Protein AF-A0A814FGL3-F1 (afdb_monomer)

Structure (mmCIF, N/CA/C/O backbone):
data_AF-A0A814FGL3-F1
#
_entry.id   AF-A0A814FGL3-F1
#
loop_
_atom_site.group_PDB
_atom_site.id
_atom_site.type_symbol
_atom_site.label_atom_id
_atom_site.label_alt_id
_atom_site.label_comp_id
_atom_site.label_asym_id
_atom_site.label_entity_id
_atom_site.label_seq_id
_atom_site.pdbx_PDB_ins_code
_atom_site.Cartn_x
_atom_site.Cartn_y
_atom_site.Cartn_z
_atom_site.occupancy
_atom_site.B_iso_or_equiv
_atom_site.auth_seq_id
_atom_site.auth_comp_id
_atom_site.auth_asym_id
_atom_site.auth_atom_id
_atom_site.pdbx_PDB_model_num
ATOM 1 N N . MET A 1 1 ? 20.719 8.664 8.827 1.00 31.38 1 MET A N 1
ATOM 2 C CA . MET A 1 1 ? 19.248 8.512 8.744 1.00 31.38 1 MET A CA 1
ATOM 3 C C . MET A 1 1 ? 18.779 7.675 9.924 1.00 31.38 1 MET A C 1
ATOM 5 O O . MET A 1 1 ? 19.014 6.475 9.942 1.00 31.38 1 MET A O 1
ATOM 9 N N . THR A 1 2 ? 18.183 8.291 10.941 1.00 29.97 2 THR A N 1
ATOM 10 C CA . THR A 1 2 ? 17.547 7.580 12.058 1.00 29.97 2 THR A CA 1
ATOM 11 C C . THR A 1 2 ? 16.328 6.823 11.528 1.00 29.97 2 THR A C 1
ATOM 13 O O . THR A 1 2 ? 15.398 7.435 11.008 1.00 29.97 2 THR A O 1
ATOM 16 N N . MET A 1 3 ? 16.335 5.487 11.609 1.00 39.50 3 MET A N 1
ATOM 17 C CA . MET A 1 3 ? 15.160 4.672 11.281 1.00 39.50 3 MET A CA 1
ATOM 18 C C . MET A 1 3 ? 13.967 5.162 12.107 1.00 39.50 3 MET A C 1
ATOM 20 O O . MET A 1 3 ? 14.001 5.125 13.339 1.00 39.50 3 MET A O 1
ATOM 24 N N . ILE A 1 4 ? 12.911 5.624 11.436 1.00 56.22 4 ILE A N 1
ATOM 25 C CA . ILE A 1 4 ? 11.667 6.022 12.097 1.00 56.22 4 ILE A CA 1
ATOM 26 C C . ILE A 1 4 ? 11.072 4.762 12.740 1.00 56.22 4 ILE A C 1
ATOM 28 O O . ILE A 1 4 ? 10.573 3.873 12.049 1.00 56.22 4 ILE A O 1
ATOM 32 N N . LYS A 1 5 ? 11.159 4.658 14.073 1.00 75.12 5 LYS A N 1
ATOM 33 C CA . LYS A 1 5 ? 10.563 3.549 14.833 1.00 75.12 5 LYS A CA 1
ATOM 34 C C . LYS A 1 5 ? 9.045 3.531 14.617 1.00 75.12 5 LYS A C 1
ATOM 36 O O . LYS A 1 5 ? 8.390 4.571 14.655 1.00 75.12 5 LYS A O 1
ATOM 41 N N . CYS A 1 6 ? 8.485 2.336 14.423 1.00 89.88 6 CYS A N 1
ATOM 42 C CA . CYS A 1 6 ? 7.044 2.114 14.268 1.00 89.88 6 CYS A CA 1
ATOM 43 C C . CYS A 1 6 ? 6.236 2.758 15.413 1.00 89.88 6 CYS A C 1
ATOM 45 O O . CYS A 1 6 ? 6.619 2.629 16.577 1.00 89.88 6 CYS A O 1
ATOM 47 N N . GLU A 1 7 ? 5.082 3.374 15.108 1.00 89.31 7 GLU A N 1
ATOM 48 C CA . GLU A 1 7 ? 4.206 4.009 16.113 1.00 89.31 7 GLU A CA 1
ATOM 49 C C . GLU A 1 7 ? 3.855 3.047 17.255 1.00 89.31 7 GLU A C 1
ATOM 51 O O . GLU A 1 7 ? 3.935 3.436 18.413 1.00 89.31 7 GLU A O 1
ATOM 56 N N . ARG A 1 8 ? 3.566 1.773 16.962 1.00 93.69 8 ARG A N 1
ATOM 57 C CA . ARG A 1 8 ? 3.236 0.780 17.999 1.00 93.69 8 ARG A CA 1
ATOM 58 C C . ARG A 1 8 ? 4.398 0.482 18.945 1.00 93.69 8 ARG A C 1
ATOM 60 O O . ARG A 1 8 ? 4.171 0.340 20.138 1.00 93.69 8 ARG A O 1
ATOM 67 N N . ILE A 1 9 ? 5.636 0.463 18.446 1.00 95.00 9 ILE A N 1
ATOM 68 C CA . ILE A 1 9 ? 6.820 0.330 19.309 1.00 95.00 9 ILE A CA 1
ATOM 69 C C . ILE A 1 9 ? 6.919 1.542 20.236 1.00 95.00 9 ILE A C 1
ATOM 71 O O . ILE A 1 9 ? 7.112 1.372 21.434 1.00 95.00 9 ILE A O 1
ATOM 75 N N . ARG A 1 10 ? 6.735 2.758 19.708 1.00 94.12 10 ARG A N 1
ATOM 76 C CA . ARG A 1 10 ? 6.784 3.989 20.511 1.00 94.12 10 ARG A CA 1
ATOM 77 C C . ARG A 1 10 ? 5.684 4.032 21.578 1.00 94.12 10 ARG A C 1
ATOM 79 O O . ARG A 1 10 ? 5.976 4.332 22.727 1.00 94.12 10 ARG A O 1
ATOM 86 N N . ILE A 1 11 ? 4.443 3.714 21.213 1.00 95.56 11 ILE A N 1
ATOM 87 C CA . ILE A 1 11 ? 3.311 3.709 22.150 1.00 95.56 11 ILE A CA 1
ATOM 88 C C . ILE A 1 11 ? 3.475 2.619 23.207 1.00 95.56 11 ILE A C 1
ATOM 90 O O . ILE A 1 11 ? 3.260 2.886 24.383 1.00 95.56 11 ILE A O 1
ATOM 94 N N . GLY A 1 12 ? 3.913 1.419 22.819 1.00 95.94 12 GLY A N 1
ATOM 95 C CA . GLY A 1 12 ? 4.187 0.361 23.786 1.00 95.94 12 GLY A CA 1
ATOM 96 C C . GLY A 1 12 ? 5.311 0.743 24.749 1.00 95.94 12 GLY A C 1
ATOM 97 O O . GLY A 1 12 ? 5.186 0.500 25.938 1.00 95.94 12 GLY A O 1
ATOM 98 N N . GLN A 1 13 ? 6.352 1.442 24.286 1.00 95.00 13 GLN A N 1
ATOM 99 C CA . GLN A 1 13 ? 7.387 1.993 25.170 1.00 95.00 13 GLN A CA 1
ATOM 100 C C . GLN A 1 13 ? 6.820 2.985 26.186 1.00 95.00 13 GLN A C 1
ATOM 102 O O . GLN A 1 13 ? 7.136 2.872 27.363 1.00 95.00 13 GLN A O 1
ATOM 107 N N . GLU A 1 14 ? 5.972 3.920 25.747 1.00 95.44 14 GLU A N 1
ATOM 108 C CA . GLU A 1 14 ? 5.310 4.874 26.648 1.00 95.44 14 GLU A CA 1
ATOM 109 C C . GLU A 1 14 ? 4.420 4.153 27.675 1.00 95.44 14 GLU A C 1
ATOM 111 O O . GLU A 1 14 ? 4.480 4.471 28.862 1.00 95.44 14 GLU A O 1
ATOM 116 N N . PHE A 1 15 ? 3.656 3.143 27.246 1.00 96.38 15 PHE A N 1
ATOM 117 C CA . PHE A 1 15 ? 2.836 2.325 28.140 1.00 96.38 15 PHE A CA 1
ATOM 118 C C . PHE A 1 15 ? 3.685 1.584 29.179 1.00 96.38 15 PHE A C 1
ATOM 120 O O . PHE A 1 15 ? 3.393 1.656 30.369 1.00 96.38 15 PHE A O 1
ATOM 127 N N . LEU A 1 16 ? 4.766 0.924 28.757 1.00 95.75 16 LEU A N 1
ATOM 128 C CA . LEU A 1 16 ? 5.652 0.194 29.664 1.00 95.75 16 LEU A CA 1
ATOM 129 C C . LEU A 1 16 ? 6.341 1.115 30.670 1.00 95.75 16 LEU A C 1
ATOM 131 O O . LEU A 1 16 ? 6.437 0.761 31.840 1.00 95.75 16 LEU A O 1
ATOM 135 N N . THR A 1 17 ? 6.757 2.311 30.250 1.00 94.38 17 THR A N 1
ATOM 136 C CA . THR A 1 17 ? 7.259 3.331 31.177 1.00 94.38 17 THR A CA 1
ATOM 137 C C . THR A 1 17 ? 6.183 3.742 32.182 1.00 94.38 17 THR A C 1
ATOM 139 O O . THR A 1 17 ? 6.468 3.793 33.371 1.00 94.38 17 THR A O 1
ATOM 142 N N . SER A 1 18 ? 4.938 3.962 31.739 1.00 94.31 18 SER A N 1
ATOM 143 C CA . SER A 1 18 ? 3.828 4.333 32.637 1.00 94.31 18 SER A CA 1
ATOM 144 C C . SER A 1 18 ? 3.419 3.236 33.626 1.00 94.31 18 SER A C 1
ATOM 146 O O . SER A 1 18 ? 2.756 3.522 34.615 1.00 94.31 18 SER A O 1
ATOM 148 N N . ARG A 1 19 ? 3.792 1.982 33.350 1.00 94.12 19 ARG A N 1
ATOM 149 C CA . ARG A 1 19 ? 3.528 0.811 34.197 1.00 94.12 19 ARG A CA 1
ATOM 150 C C . ARG A 1 19 ? 4.760 0.352 34.972 1.00 94.12 19 ARG A C 1
ATOM 152 O O . ARG A 1 19 ? 4.753 -0.751 35.509 1.00 94.12 19 ARG A O 1
ATOM 159 N N . GLU A 1 20 ? 5.820 1.163 34.983 1.00 93.38 20 GLU A N 1
ATOM 160 C CA . GLU A 1 20 ? 7.079 0.853 35.668 1.00 93.38 20 GLU A CA 1
ATOM 161 C C . GLU A 1 20 ? 7.599 -0.548 35.309 1.00 93.38 20 GLU A C 1
ATOM 163 O O . GLU A 1 20 ? 8.013 -1.335 36.171 1.00 93.38 20 GLU A O 1
ATOM 168 N N . TRP A 1 21 ? 7.521 -0.891 34.018 1.00 93.81 21 TRP A N 1
ATOM 169 C CA . TRP A 1 21 ? 8.055 -2.150 33.518 1.00 93.81 21 TRP A CA 1
ATOM 170 C C . TRP A 1 21 ? 9.565 -2.193 33.786 1.00 93.81 21 TRP A C 1
ATOM 172 O O . TRP A 1 21 ? 10.270 -1.239 33.434 1.00 93.81 21 TRP A O 1
ATOM 182 N N . PRO A 1 22 ? 10.090 -3.269 34.390 1.00 87.69 22 PRO A N 1
ATOM 183 C CA . PRO A 1 22 ? 11.439 -3.265 34.930 1.00 87.69 22 PRO A CA 1
ATOM 184 C C . PRO A 1 22 ? 12.485 -3.197 33.810 1.00 87.69 22 PRO A C 1
ATOM 186 O O . PRO A 1 22 ? 12.686 -4.144 33.047 1.00 87.69 22 PRO A O 1
ATOM 189 N N . ALA A 1 23 ? 13.173 -2.055 33.722 1.00 85.56 23 ALA A N 1
ATOM 190 C CA . ALA A 1 23 ? 14.129 -1.760 32.655 1.00 85.56 23 ALA A CA 1
ATOM 191 C C . ALA A 1 23 ? 15.289 -2.770 32.587 1.00 85.56 23 ALA A C 1
ATOM 193 O O . ALA A 1 23 ? 15.751 -3.083 31.493 1.00 85.56 23 ALA A O 1
ATOM 194 N N . LEU A 1 24 ? 15.701 -3.328 33.734 1.00 86.44 24 LEU A N 1
ATOM 195 C CA . LEU A 1 24 ? 16.759 -4.344 33.842 1.00 86.44 24 LEU A CA 1
ATOM 196 C C . LEU A 1 24 ? 16.447 -5.641 33.085 1.00 86.44 24 LEU A C 1
ATOM 198 O O . LEU A 1 24 ? 17.364 -6.364 32.706 1.00 86.44 24 LEU A O 1
ATOM 202 N N . PHE A 1 25 ? 15.169 -5.944 32.853 1.00 87.62 25 PHE A N 1
ATOM 203 C CA . PHE A 1 25 ? 14.756 -7.149 32.136 1.00 87.62 25 PHE A CA 1
ATOM 204 C C . PHE A 1 25 ? 14.386 -6.874 30.682 1.00 87.62 25 PHE A C 1
ATOM 206 O O . PHE A 1 25 ? 13.778 -7.725 30.039 1.00 87.62 25 PHE A O 1
ATOM 213 N N . ARG A 1 26 ? 14.726 -5.701 30.144 1.00 91.00 26 ARG A N 1
ATOM 214 C CA . ARG A 1 26 ? 14.405 -5.340 28.768 1.00 91.00 26 ARG A CA 1
ATOM 215 C C . ARG A 1 26 ? 15.601 -5.536 27.848 1.00 91.00 26 ARG A C 1
ATOM 217 O O . ARG A 1 26 ? 16.650 -4.949 28.071 1.00 91.00 26 ARG A O 1
ATOM 224 N N . GLU A 1 27 ? 15.383 -6.250 26.749 1.00 91.50 27 GLU A N 1
ATOM 225 C CA . GLU A 1 27 ? 16.355 -6.390 25.665 1.00 91.50 27 GLU A CA 1
ATOM 226 C C . GLU A 1 27 ? 15.814 -5.747 24.383 1.00 91.50 27 GLU A C 1
ATOM 228 O O . GLU A 1 27 ? 15.105 -6.363 23.580 1.00 91.50 27 GLU A O 1
ATOM 233 N N . SER A 1 28 ? 16.105 -4.455 24.208 1.00 90.69 28 SER A N 1
ATOM 234 C CA . SER A 1 28 ? 15.520 -3.662 23.122 1.00 90.69 28 SER A CA 1
ATOM 235 C C . SER A 1 28 ? 15.969 -4.098 21.723 1.00 90.69 28 SER A C 1
ATOM 237 O O . SER A 1 28 ? 15.248 -3.833 20.757 1.00 90.69 28 SER A O 1
ATOM 239 N N . ALA A 1 29 ? 17.096 -4.814 21.596 1.00 91.31 29 ALA A N 1
ATOM 240 C CA . ALA A 1 29 ? 17.534 -5.395 20.326 1.00 91.31 29 ALA A CA 1
ATOM 241 C C . ALA A 1 29 ? 16.563 -6.471 19.806 1.00 91.31 29 ALA A C 1
ATOM 243 O O . ALA A 1 29 ? 16.558 -6.798 18.617 1.00 91.31 29 ALA A O 1
ATOM 244 N N . HIS A 1 30 ? 15.705 -7.007 20.679 1.00 93.25 30 HIS A N 1
ATOM 245 C CA . HIS A 1 30 ? 14.700 -8.010 20.340 1.00 93.25 30 HIS A CA 1
ATOM 246 C C . HIS A 1 30 ? 13.271 -7.453 20.242 1.00 93.25 30 HIS A C 1
ATOM 248 O O . HIS A 1 30 ? 12.335 -8.230 19.990 1.00 93.25 30 HIS A O 1
ATOM 254 N N . ASP A 1 31 ? 13.088 -6.133 20.359 1.00 95.81 31 ASP A N 1
ATOM 255 C CA . ASP A 1 31 ? 11.808 -5.473 20.097 1.00 95.81 31 ASP A CA 1
ATOM 256 C C . ASP A 1 31 ? 11.382 -5.719 18.636 1.00 95.81 31 ASP A C 1
ATOM 258 O O . ASP A 1 31 ? 12.150 -5.524 17.692 1.00 95.81 31 ASP A O 1
ATOM 262 N N . ARG A 1 32 ? 10.136 -6.153 18.418 1.00 95.88 32 ARG A N 1
ATOM 263 C CA . ARG A 1 32 ? 9.619 -6.457 17.075 1.00 95.88 32 ARG A CA 1
ATOM 264 C C . ARG A 1 32 ? 8.142 -6.131 16.956 1.00 95.88 32 ARG A C 1
ATOM 266 O O . ARG A 1 32 ? 7.330 -6.590 17.748 1.00 95.88 32 ARG A O 1
ATOM 273 N N . CYS A 1 33 ? 7.768 -5.391 15.920 1.00 96.25 33 CYS A N 1
ATOM 274 C CA . CYS A 1 33 ? 6.367 -5.120 15.610 1.00 96.25 33 CYS A CA 1
ATOM 275 C C . CYS A 1 33 ? 5.861 -6.065 14.517 1.00 96.25 33 CYS A C 1
ATOM 277 O O . CYS A 1 33 ? 6.532 -6.248 13.502 1.00 96.25 33 CYS A O 1
ATOM 279 N N . TYR A 1 34 ? 4.659 -6.609 14.702 1.00 95.62 34 TYR A N 1
ATOM 280 C CA . TYR A 1 34 ? 3.980 -7.486 13.747 1.00 95.62 34 TYR A CA 1
ATOM 281 C C . TYR A 1 34 ? 2.750 -6.816 13.111 1.00 95.62 34 TYR A C 1
ATOM 283 O O . TYR A 1 34 ? 1.794 -7.485 12.722 1.00 95.62 34 TYR A O 1
ATOM 291 N N . CYS A 1 35 ? 2.728 -5.480 13.026 1.00 92.12 35 CYS A N 1
ATOM 292 C CA . CYS A 1 35 ? 1.714 -4.766 12.245 1.00 92.12 35 CYS A CA 1
ATOM 293 C C . CYS A 1 35 ? 1.960 -4.928 10.738 1.00 92.12 35 CYS A C 1
ATOM 295 O O . CYS A 1 35 ? 3.074 -5.239 10.326 1.00 92.12 35 CYS A O 1
ATOM 297 N N . ASN A 1 36 ? 0.962 -4.617 9.908 1.00 87.31 36 ASN A N 1
ATOM 298 C CA . ASN A 1 36 ? 1.061 -4.770 8.450 1.00 87.31 36 ASN A CA 1
ATOM 299 C C . ASN A 1 36 ? 2.226 -3.996 7.803 1.00 87.31 36 ASN A C 1
ATOM 301 O O . ASN A 1 36 ? 2.668 -4.376 6.725 1.00 87.31 36 ASN A O 1
ATOM 305 N N . ASN A 1 37 ? 2.739 -2.942 8.450 1.00 87.56 37 ASN A N 1
ATOM 306 C CA . ASN A 1 37 ? 3.893 -2.189 7.948 1.00 87.56 37 ASN A CA 1
ATOM 307 C C . ASN A 1 37 ? 5.231 -2.852 8.313 1.00 87.56 37 ASN A C 1
ATOM 309 O O . ASN A 1 37 ? 6.182 -2.767 7.546 1.00 87.56 37 ASN A O 1
ATOM 313 N N . CYS A 1 38 ? 5.325 -3.482 9.489 1.00 90.25 38 CYS A N 1
ATOM 314 C CA . CYS A 1 38 ? 6.568 -4.082 9.994 1.00 90.25 38 CYS A CA 1
ATOM 315 C C . CYS A 1 38 ? 6.679 -5.583 9.692 1.00 90.25 38 CYS A C 1
ATOM 317 O O . CYS A 1 38 ? 7.778 -6.129 9.668 1.00 90.25 38 CYS A O 1
ATOM 319 N N . TYR A 1 39 ? 5.545 -6.243 9.469 1.00 89.81 39 TYR A N 1
ATOM 320 C CA . TYR A 1 39 ? 5.436 -7.648 9.109 1.00 89.81 39 TYR A CA 1
ATOM 321 C C . TYR A 1 39 ? 4.325 -7.782 8.049 1.00 89.81 39 TYR A C 1
ATOM 323 O O . TYR A 1 39 ? 3.156 -7.978 8.395 1.00 89.81 39 TYR A O 1
ATOM 331 N N . PRO A 1 40 ? 4.649 -7.564 6.759 1.00 85.25 40 PRO A N 1
ATOM 332 C CA . PRO A 1 40 ? 3.657 -7.448 5.693 1.00 85.25 40 PRO A CA 1
ATOM 333 C C . PRO A 1 40 ? 2.880 -8.748 5.465 1.00 85.25 40 PRO A C 1
ATOM 335 O O . PRO A 1 40 ? 3.277 -9.828 5.905 1.00 85.25 40 PRO A O 1
ATOM 338 N N . ALA A 1 41 ? 1.751 -8.652 4.760 1.00 82.25 41 ALA A N 1
ATOM 339 C CA . ALA A 1 41 ? 0.908 -9.807 4.433 1.00 82.25 41 ALA A CA 1
ATOM 340 C C . ALA A 1 41 ? 1.623 -10.854 3.555 1.00 82.25 41 ALA A C 1
ATOM 342 O O . ALA A 1 41 ? 1.216 -12.004 3.532 1.00 82.25 41 ALA A O 1
ATOM 343 N N . SER A 1 42 ? 2.704 -10.471 2.866 1.00 88.00 42 SER A N 1
ATOM 344 C CA . SER A 1 42 ? 3.565 -11.396 2.118 1.00 88.00 42 SER A CA 1
ATOM 345 C C . SER A 1 42 ? 4.466 -12.260 3.006 1.00 88.00 42 SER A C 1
ATOM 347 O O . SER A 1 42 ? 5.045 -13.228 2.523 1.00 88.00 42 SER A O 1
ATOM 349 N N . SER A 1 43 ? 4.642 -11.905 4.283 1.00 89.75 43 SER A N 1
ATOM 350 C CA . SER A 1 43 ? 5.369 -12.741 5.243 1.00 89.75 43 SER A CA 1
ATOM 351 C C . SER A 1 43 ? 4.532 -13.954 5.663 1.00 89.75 43 SER A C 1
ATOM 353 O O . SER A 1 43 ? 3.313 -13.933 5.541 1.00 89.75 43 SER A O 1
ATOM 355 N N . GLN A 1 44 ? 5.176 -15.006 6.162 1.00 91.31 44 GLN A N 1
ATOM 356 C CA . GLN A 1 44 ? 4.493 -16.233 6.585 1.00 91.31 44 GLN A CA 1
ATOM 357 C C . GLN A 1 44 ? 3.640 -16.011 7.843 1.00 91.31 44 GLN A C 1
ATOM 359 O O . GLN A 1 44 ? 4.017 -15.256 8.735 1.00 91.31 44 GLN A O 1
ATOM 364 N N . ASP A 1 45 ? 2.501 -16.693 7.934 1.00 92.12 45 ASP A N 1
ATOM 365 C CA . ASP A 1 45 ? 1.603 -16.611 9.098 1.00 92.12 45 ASP A CA 1
ATOM 366 C C . ASP A 1 45 ? 1.914 -17.657 10.164 1.00 92.12 45 ASP A C 1
ATOM 368 O O . ASP A 1 45 ? 1.566 -17.483 11.333 1.00 92.12 45 ASP A O 1
ATOM 372 N N . VAL A 1 46 ? 2.580 -18.733 9.755 1.00 94.38 46 VAL A N 1
ATOM 373 C CA . VAL A 1 46 ? 2.903 -19.876 10.596 1.00 94.38 46 VAL A CA 1
ATOM 374 C C . VAL A 1 46 ? 4.291 -20.406 10.271 1.00 94.38 46 VAL A C 1
ATOM 376 O O . VAL A 1 46 ? 4.747 -20.326 9.132 1.00 94.38 46 VAL A O 1
ATOM 379 N N . PHE A 1 47 ? 4.935 -20.988 11.276 1.00 90.19 47 PHE A N 1
ATOM 380 C CA . PHE A 1 47 ? 6.119 -21.826 11.118 1.00 90.19 47 PHE A CA 1
ATOM 381 C C . PHE A 1 47 ? 5.876 -23.151 11.827 1.00 90.19 47 PHE A C 1
ATOM 383 O O . PHE A 1 47 ? 5.167 -23.194 12.829 1.00 90.19 47 PHE A O 1
ATOM 390 N N . PHE A 1 48 ? 6.504 -24.220 11.355 1.00 89.00 48 PHE A N 1
ATOM 391 C CA . PHE A 1 48 ? 6.551 -25.474 12.094 1.00 89.00 48 PHE A CA 1
ATOM 392 C C . PHE A 1 48 ? 7.869 -25.545 12.866 1.00 89.00 48 PHE A C 1
ATOM 394 O O . PHE A 1 48 ? 8.941 -25.420 12.273 1.00 89.00 48 PHE A O 1
ATOM 401 N N . ALA A 1 49 ? 7.800 -25.682 14.189 1.00 82.25 49 ALA A N 1
ATOM 402 C CA . ALA A 1 49 ? 8.976 -25.718 15.052 1.00 82.25 49 ALA A CA 1
ATOM 403 C C . ALA A 1 49 ? 8.750 -26.671 16.229 1.00 82.25 49 ALA A C 1
ATOM 405 O O . ALA A 1 49 ? 7.712 -26.615 16.883 1.00 82.25 49 ALA A O 1
ATOM 406 N N . ALA A 1 50 ? 9.741 -27.525 16.504 1.00 87.19 50 ALA A N 1
ATOM 407 C CA . ALA A 1 50 ? 9.712 -28.494 17.603 1.00 87.19 50 ALA A CA 1
ATOM 408 C C . ALA A 1 50 ? 8.470 -29.414 17.615 1.00 87.19 50 ALA A C 1
ATOM 410 O O . ALA A 1 50 ? 7.991 -29.785 18.678 1.00 87.19 50 ALA A O 1
ATOM 411 N N . GLY A 1 51 ? 7.937 -29.764 16.438 1.00 87.69 51 GLY A N 1
ATOM 412 C CA . GLY A 1 51 ? 6.747 -30.614 16.316 1.00 87.69 51 GLY A CA 1
ATOM 413 C C . GLY A 1 51 ? 5.408 -29.873 16.413 1.00 87.69 51 GLY A C 1
ATOM 414 O O . GLY A 1 51 ? 4.366 -30.509 16.293 1.00 87.69 51 GLY A O 1
ATOM 415 N N . PHE A 1 52 ? 5.413 -28.545 16.580 1.00 91.44 52 PHE A N 1
ATOM 416 C CA . PHE A 1 52 ? 4.198 -27.748 16.756 1.00 91.44 52 PHE A CA 1
ATOM 417 C C . PHE A 1 52 ? 4.100 -26.588 15.762 1.00 91.44 52 PHE A C 1
ATOM 419 O O . PHE A 1 52 ? 5.100 -26.017 15.312 1.00 91.44 52 PHE A O 1
ATOM 426 N N . THR A 1 53 ? 2.862 -26.197 15.460 1.00 91.44 53 THR A N 1
ATOM 427 C CA . THR A 1 53 ? 2.557 -24.991 14.685 1.00 91.44 53 THR A CA 1
ATOM 428 C C . THR A 1 53 ? 2.757 -23.753 15.552 1.00 91.44 53 THR A C 1
ATOM 430 O O . THR A 1 53 ? 2.043 -23.535 16.525 1.00 91.44 53 THR A O 1
ATOM 433 N N . TYR A 1 54 ? 3.703 -22.905 15.166 1.00 90.44 54 TYR A N 1
ATOM 434 C CA . TYR A 1 54 ? 3.903 -21.573 15.718 1.00 90.44 54 TYR A CA 1
ATOM 435 C C . TYR A 1 54 ? 3.135 -20.546 14.887 1.00 90.44 54 TYR A C 1
ATOM 437 O O . TYR A 1 54 ? 3.515 -20.263 13.750 1.00 90.44 54 TYR A O 1
ATOM 445 N N . VAL A 1 55 ? 2.079 -19.964 15.454 1.00 95.75 55 VAL A N 1
ATOM 446 C CA . VAL A 1 55 ? 1.292 -18.913 14.793 1.00 95.75 55 VAL A CA 1
ATOM 447 C C . VAL A 1 55 ? 1.914 -17.551 15.059 1.00 95.75 55 VAL A C 1
ATOM 449 O O . VAL A 1 55 ? 2.015 -17.145 16.207 1.00 95.75 55 VAL A O 1
ATOM 452 N N . ILE A 1 56 ? 2.289 -16.806 14.019 1.00 96.94 56 ILE A N 1
ATOM 453 C CA . ILE A 1 56 ? 2.894 -15.477 14.168 1.00 96.94 56 ILE A CA 1
ATOM 454 C C . ILE A 1 56 ? 1.894 -14.499 14.797 1.00 96.94 56 ILE A C 1
ATOM 456 O O . ILE A 1 56 ? 0.748 -14.430 14.342 1.00 96.94 56 ILE A O 1
ATOM 460 N N . PRO A 1 57 ? 2.301 -13.669 15.784 1.00 97.00 57 PRO A N 1
ATOM 461 C CA . PRO A 1 57 ? 1.366 -12.827 16.514 1.00 97.00 57 PRO A CA 1
ATOM 462 C C . PRO A 1 57 ? 1.070 -11.533 15.742 1.00 97.00 57 PRO A C 1
ATOM 464 O O . PRO A 1 57 ? 1.404 -10.427 16.170 1.00 97.00 57 PRO A O 1
ATOM 467 N N . ARG A 1 58 ? 0.476 -11.657 14.550 1.00 94.56 58 ARG A N 1
ATOM 468 C CA . ARG A 1 58 ? 0.122 -10.516 13.698 1.00 94.56 58 ARG A CA 1
ATOM 469 C C . ARG A 1 58 ? -0.759 -9.529 14.447 1.00 94.56 58 ARG A C 1
ATOM 471 O O . ARG A 1 58 ? -1.703 -9.907 15.127 1.00 94.56 58 ARG A O 1
ATOM 478 N N . GLY A 1 59 ? -0.453 -8.248 14.292 1.00 93.88 59 GLY A N 1
ATOM 479 C CA . GLY A 1 59 ? -1.131 -7.175 15.010 1.00 93.88 59 GLY A CA 1
ATOM 480 C C . GLY A 1 59 ? -0.534 -6.858 16.386 1.00 93.88 59 GLY A C 1
ATOM 481 O O . GLY A 1 59 ? -0.849 -5.798 16.923 1.00 93.88 59 GLY A O 1
ATOM 482 N N . TRP A 1 60 ? 0.387 -7.667 16.908 1.00 98.00 60 TRP A N 1
ATOM 483 C CA . TRP A 1 60 ? 1.018 -7.434 18.208 1.00 98.00 60 TRP A CA 1
ATOM 484 C C . TRP A 1 60 ? 2.385 -6.762 18.079 1.00 98.00 60 TRP A C 1
ATOM 486 O O . TRP A 1 60 ? 2.982 -6.687 17.002 1.00 98.00 60 TRP A O 1
ATOM 496 N N . THR A 1 61 ? 2.887 -6.235 19.191 1.00 98.12 61 THR A N 1
ATOM 497 C CA . THR A 1 61 ? 4.250 -5.707 19.313 1.00 98.12 61 THR A CA 1
ATOM 498 C C . THR A 1 61 ? 4.955 -6.419 20.450 1.00 98.12 61 THR A C 1
ATOM 500 O O . THR A 1 61 ? 4.477 -6.395 21.577 1.00 98.12 61 THR A O 1
ATOM 503 N N . ARG A 1 62 ? 6.081 -7.059 20.144 1.00 98.00 62 ARG A N 1
ATOM 504 C CA . ARG A 1 62 ? 6.953 -7.715 21.109 1.00 98.00 62 ARG A CA 1
ATOM 505 C C . ARG A 1 62 ? 7.982 -6.735 21.641 1.00 98.00 62 ARG A C 1
ATOM 507 O O . ARG A 1 62 ? 8.663 -6.086 20.849 1.00 98.00 62 ARG A O 1
ATOM 514 N N . PHE A 1 63 ? 8.145 -6.729 22.952 1.00 97.44 63 PHE A N 1
ATOM 515 C CA . PHE A 1 63 ? 9.266 -6.137 23.660 1.00 97.44 63 PHE A CA 1
ATOM 516 C C . PHE A 1 63 ? 10.154 -7.261 24.178 1.00 97.44 63 PHE A C 1
ATOM 518 O O . PHE A 1 63 ? 9.651 -8.204 24.792 1.00 97.44 63 PHE A O 1
ATOM 525 N N . GLY A 1 64 ? 11.443 -7.211 23.849 1.00 96.94 64 GLY A N 1
ATOM 526 C CA . GLY A 1 64 ? 12.380 -8.266 24.226 1.00 96.94 64 GLY A CA 1
ATOM 527 C C . GLY A 1 64 ? 12.554 -8.340 25.738 1.00 96.94 64 GLY A C 1
ATOM 528 O O . GLY A 1 64 ? 12.691 -7.305 26.394 1.00 96.94 64 GLY A O 1
ATOM 529 N N . ILE A 1 65 ? 12.549 -9.556 26.280 1.00 96.19 65 ILE A N 1
ATOM 530 C CA . ILE A 1 65 ? 12.844 -9.811 27.691 1.00 96.19 65 ILE A CA 1
ATOM 531 C C . ILE A 1 65 ? 14.252 -10.398 27.787 1.00 96.19 65 ILE A C 1
ATOM 533 O O . ILE A 1 65 ? 14.601 -11.291 27.018 1.00 96.19 65 ILE A O 1
ATOM 537 N N . CYS A 1 66 ? 15.053 -9.884 28.718 1.00 92.94 66 CYS A N 1
ATOM 538 C CA . CYS A 1 66 ? 16.379 -10.408 29.021 1.00 92.94 66 CYS A CA 1
ATOM 539 C C . CYS A 1 66 ? 16.258 -11.831 29.582 1.00 92.94 66 CYS A C 1
ATOM 541 O O . CYS A 1 66 ? 15.535 -12.068 30.553 1.00 92.94 66 CYS A O 1
ATOM 543 N N . ILE A 1 67 ? 16.978 -12.767 28.972 1.00 92.62 67 ILE A N 1
ATOM 544 C CA . ILE A 1 67 ? 16.986 -14.184 29.343 1.00 92.62 67 ILE A CA 1
ATOM 545 C C . ILE A 1 67 ? 18.361 -14.601 29.872 1.00 92.62 67 ILE A C 1
ATOM 547 O O . ILE A 1 67 ? 19.357 -13.911 29.671 1.00 92.62 67 ILE A O 1
ATOM 551 N N . ASP A 1 68 ? 18.434 -15.744 30.555 1.00 91.81 68 ASP A N 1
ATOM 552 C CA . ASP A 1 68 ? 19.718 -16.388 30.845 1.00 91.81 68 ASP A CA 1
ATOM 553 C C . ASP A 1 68 ? 20.191 -17.156 29.604 1.00 91.81 68 ASP A C 1
ATOM 555 O O . ASP A 1 68 ? 19.678 -18.234 29.286 1.00 91.81 68 ASP A O 1
ATOM 559 N N . GLU A 1 69 ? 21.152 -16.588 28.876 1.00 91.31 69 GLU A N 1
ATOM 560 C CA . GLU A 1 69 ? 21.673 -17.192 27.648 1.00 91.31 69 GLU A CA 1
ATOM 561 C C . GLU A 1 69 ? 22.384 -18.526 27.894 1.00 91.31 69 GLU A C 1
ATOM 563 O O . GLU A 1 69 ? 22.246 -19.439 27.079 1.00 91.31 69 GLU A O 1
ATOM 568 N N . ARG A 1 70 ? 23.096 -18.682 29.021 1.00 93.31 70 ARG A N 1
ATOM 569 C CA . ARG A 1 70 ? 23.826 -19.920 29.338 1.00 93.31 70 ARG A CA 1
ATOM 570 C C . ARG A 1 70 ? 22.853 -21.053 29.618 1.00 93.31 70 ARG A C 1
ATOM 572 O O . ARG A 1 70 ? 22.984 -22.130 29.037 1.00 93.31 70 ARG A O 1
ATOM 579 N N . TRP A 1 71 ? 21.846 -20.794 30.449 1.00 93.94 71 TRP A N 1
ATOM 580 C CA . TRP A 1 71 ? 20.793 -21.763 30.738 1.00 93.94 71 TRP A CA 1
ATOM 581 C C . TRP A 1 71 ? 20.012 -22.132 29.471 1.00 93.94 71 TRP A C 1
ATOM 583 O O . TRP A 1 71 ? 19.772 -23.310 29.199 1.00 93.94 71 TRP A O 1
ATOM 593 N N . THR A 1 72 ? 19.674 -21.133 28.651 1.00 93.94 72 THR A N 1
ATOM 594 C CA . THR A 1 72 ? 18.912 -21.327 27.409 1.00 93.94 72 THR A CA 1
ATOM 595 C C . THR A 1 72 ? 19.698 -22.142 26.380 1.00 93.94 72 THR A C 1
ATOM 597 O O . THR A 1 72 ? 19.129 -23.016 25.718 1.00 93.94 72 THR A O 1
ATOM 600 N N . ALA A 1 73 ? 21.006 -21.892 26.260 1.00 93.81 73 ALA A N 1
ATOM 601 C CA . ALA A 1 73 ? 21.905 -22.648 25.396 1.00 93.81 73 ALA A CA 1
ATOM 602 C C . ALA A 1 73 ? 22.088 -24.092 25.885 1.00 93.81 73 ALA A C 1
ATOM 604 O O . ALA A 1 73 ? 21.992 -25.010 25.071 1.00 93.81 73 ALA A O 1
ATOM 605 N N . HIS A 1 74 ? 22.266 -24.304 27.195 1.00 95.38 74 HIS A N 1
ATOM 606 C CA . HIS A 1 74 ? 22.397 -25.638 27.795 1.00 95.38 74 HIS A CA 1
ATOM 607 C C . HIS A 1 74 ? 21.186 -26.535 27.492 1.00 95.38 74 HIS A C 1
ATOM 609 O O . HIS A 1 74 ? 21.349 -27.695 27.126 1.00 95.38 74 HIS A O 1
ATOM 615 N N . HIS A 1 75 ? 19.970 -25.981 27.551 1.00 93.38 75 HIS A N 1
ATOM 616 C CA . HIS A 1 75 ? 18.732 -26.708 27.235 1.00 93.38 75 HIS A CA 1
ATOM 617 C C . HIS A 1 75 ? 18.385 -26.726 25.736 1.00 93.38 75 HIS A C 1
ATOM 619 O O . HIS A 1 75 ? 17.365 -27.298 25.342 1.00 93.38 75 HIS A O 1
ATOM 625 N N . ASN A 1 76 ? 19.199 -26.075 24.895 1.00 94.94 76 ASN A N 1
ATOM 626 C CA . ASN A 1 76 ? 18.967 -25.875 23.463 1.00 94.94 76 ASN A CA 1
ATOM 627 C C . ASN A 1 76 ? 17.564 -25.313 23.138 1.00 94.94 76 ASN A C 1
ATOM 629 O O . ASN A 1 76 ? 16.994 -25.583 22.075 1.00 94.94 76 ASN A O 1
ATOM 633 N N . ALA A 1 77 ? 16.997 -24.517 24.051 1.00 94.94 77 ALA A N 1
ATOM 634 C CA . ALA A 1 77 ? 15.570 -24.194 24.048 1.00 94.94 77 ALA A CA 1
ATOM 635 C C . ALA A 1 77 ? 15.128 -23.435 22.786 1.00 94.94 77 ALA A C 1
ATOM 637 O O . ALA A 1 77 ? 14.008 -23.598 22.302 1.00 94.94 77 ALA A O 1
ATOM 638 N N . TRP A 1 78 ? 16.018 -22.652 22.170 1.00 93.94 78 TRP A N 1
ATOM 639 C CA . TRP A 1 78 ? 15.704 -21.958 20.921 1.00 93.94 78 TRP A CA 1
ATOM 640 C C . TRP A 1 78 ? 15.361 -22.897 19.762 1.00 93.94 78 TRP A C 1
ATOM 642 O O . TRP A 1 78 ? 14.479 -22.565 18.962 1.00 93.94 78 TRP A O 1
ATOM 652 N N . LYS A 1 79 ? 16.026 -24.057 19.691 1.00 92.56 79 LYS A N 1
ATOM 653 C CA . LYS A 1 79 ? 15.856 -25.043 18.616 1.00 92.56 79 LYS A CA 1
ATOM 654 C C . LYS A 1 79 ? 14.829 -26.114 18.966 1.00 92.56 79 LYS A C 1
ATOM 656 O O . LYS A 1 79 ? 14.080 -26.529 18.088 1.00 92.56 79 LYS A O 1
ATOM 661 N N . THR A 1 80 ? 14.805 -26.563 20.219 1.00 95.38 80 THR A N 1
ATOM 662 C CA . THR A 1 80 ? 14.050 -27.760 20.620 1.00 95.38 80 THR A CA 1
ATOM 663 C C . THR A 1 80 ? 12.731 -27.455 21.312 1.00 95.38 80 THR A C 1
ATOM 665 O O . THR A 1 80 ? 11.914 -28.360 21.423 1.00 95.38 80 THR A O 1
ATOM 668 N N . TRP A 1 81 ? 12.488 -26.225 21.782 1.00 97.12 81 TRP A N 1
ATOM 669 C CA . TRP A 1 81 ? 11.252 -25.901 22.502 1.00 97.12 81 TRP A CA 1
ATOM 670 C C . TRP A 1 81 ? 10.202 -25.273 21.586 1.00 97.12 81 TRP A C 1
ATOM 672 O O . TRP A 1 81 ? 10.515 -24.476 20.688 1.00 97.12 81 TRP A O 1
ATOM 682 N N . ALA A 1 82 ? 8.943 -25.625 21.841 1.00 97.12 82 ALA A N 1
ATOM 683 C CA . ALA A 1 82 ? 7.784 -25.146 21.103 1.00 97.12 82 ALA A CA 1
ATOM 684 C C . ALA A 1 82 ? 7.517 -23.675 21.431 1.00 97.12 82 ALA A C 1
ATOM 686 O O . ALA A 1 82 ? 7.689 -23.251 22.570 1.00 97.12 82 ALA A O 1
ATOM 687 N N . ASN A 1 83 ? 7.101 -22.877 20.448 1.00 97.56 83 ASN A N 1
ATOM 688 C CA . ASN A 1 83 ? 6.677 -21.502 20.718 1.00 97.56 83 ASN A CA 1
ATOM 689 C C . ASN A 1 83 ? 5.239 -21.504 21.250 1.00 97.56 83 ASN A C 1
ATOM 691 O O . ASN A 1 83 ? 4.374 -22.147 20.659 1.00 97.56 83 ASN A O 1
ATOM 695 N N . CYS A 1 84 ? 4.979 -20.740 22.305 1.00 97.44 84 CYS A N 1
ATOM 696 C CA . CYS A 1 84 ? 3.650 -20.588 22.883 1.00 97.44 84 CYS A CA 1
ATOM 697 C C . CYS A 1 84 ? 3.417 -19.175 23.430 1.00 97.44 84 CYS A C 1
ATOM 699 O O . CYS A 1 84 ? 4.309 -18.318 23.447 1.00 97.44 84 CYS A O 1
ATOM 701 N N . TYR A 1 85 ? 2.181 -18.939 23.852 1.00 98.44 85 TYR A N 1
ATOM 702 C CA . TYR A 1 85 ? 1.688 -17.684 24.386 1.00 98.44 85 TYR A CA 1
ATOM 703 C C . TYR A 1 85 ? 0.954 -17.904 25.699 1.00 98.44 85 TYR A C 1
AT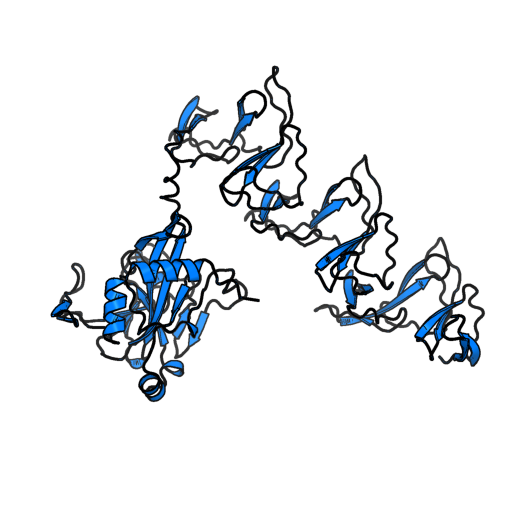OM 705 O O . TYR A 1 85 ? 0.333 -18.946 25.903 1.00 98.44 85 TYR A O 1
ATOM 713 N N . HIS A 1 86 ? 0.982 -16.888 26.552 1.00 97.56 86 HIS A N 1
ATOM 714 C CA . HIS A 1 86 ? 0.231 -16.855 27.799 1.00 97.56 86 HIS A CA 1
ATOM 715 C C . HIS A 1 86 ? -0.437 -15.485 27.950 1.00 97.56 86 HIS A C 1
ATOM 717 O O . HIS A 1 86 ? 0.254 -14.474 28.081 1.00 97.56 86 HIS A O 1
ATOM 723 N N . GLY A 1 87 ? -1.769 -15.439 27.874 1.00 97.00 87 GLY A N 1
ATOM 724 C CA . GLY A 1 87 ? -2.544 -14.225 28.150 1.00 97.00 87 GLY A CA 1
ATOM 725 C C . GLY A 1 87 ? -2.487 -13.895 29.636 1.00 97.00 87 GLY A C 1
ATOM 726 O O . GLY A 1 87 ? -2.599 -14.801 30.457 1.00 97.00 87 GLY A O 1
ATOM 727 N N . THR A 1 88 ? -2.251 -12.631 29.987 1.00 95.31 88 THR A N 1
ATOM 728 C CA . THR A 1 88 ? -2.052 -12.236 31.388 1.00 95.31 88 THR A CA 1
ATOM 729 C C . THR A 1 88 ? -2.322 -10.742 31.612 1.00 95.31 88 THR A C 1
ATOM 731 O O . THR A 1 88 ? -2.563 -9.993 30.667 1.00 95.31 88 THR A O 1
ATOM 734 N N . SER A 1 89 ? -2.258 -10.296 32.869 1.00 94.69 89 SER A N 1
ATOM 735 C CA . SER A 1 89 ? -2.134 -8.885 33.254 1.00 94.69 89 SER A CA 1
ATOM 736 C C . SER A 1 89 ? -0.679 -8.396 33.166 1.00 94.69 89 SER A C 1
ATOM 738 O O . SER A 1 89 ? 0.253 -9.211 33.187 1.00 94.69 89 SER A O 1
ATOM 740 N N . ILE A 1 90 ? -0.458 -7.077 33.090 1.00 95.00 90 ILE A N 1
ATOM 741 C CA . ILE A 1 90 ? 0.887 -6.476 33.102 1.00 95.00 90 ILE A CA 1
ATOM 742 C C . ILE A 1 90 ? 1.593 -6.706 34.441 1.00 95.00 90 ILE A C 1
ATOM 744 O O . ILE A 1 90 ? 2.796 -6.955 34.462 1.00 95.00 90 ILE A O 1
ATOM 748 N N . GLU A 1 91 ? 0.850 -6.704 35.547 1.00 91.19 91 GLU A N 1
ATOM 749 C CA . GLU A 1 91 ? 1.368 -6.951 36.893 1.00 91.19 91 GLU A CA 1
ATOM 750 C C . GLU A 1 91 ? 1.843 -8.403 37.040 1.00 91.19 91 GLU A C 1
ATOM 752 O O . GLU A 1 91 ? 2.942 -8.663 37.530 1.00 91.19 91 GLU A O 1
ATOM 757 N N . SER A 1 92 ? 1.057 -9.360 36.540 1.00 90.06 92 SER A N 1
ATOM 758 C CA . SER A 1 92 ? 1.432 -10.778 36.555 1.00 90.06 92 SER A CA 1
ATOM 759 C C . SER A 1 92 ? 2.597 -11.051 35.599 1.00 90.06 92 SER A C 1
ATOM 761 O O . SER A 1 92 ? 3.517 -11.787 35.949 1.00 90.06 92 SER A O 1
ATOM 763 N N . ALA A 1 93 ? 2.628 -10.396 34.431 1.00 94.12 93 ALA A N 1
ATOM 764 C CA . ALA A 1 93 ? 3.766 -10.459 33.515 1.00 94.12 93 ALA A CA 1
ATOM 765 C C . ALA A 1 93 ? 5.057 -9.929 34.164 1.00 94.12 93 ALA A C 1
ATOM 767 O O . ALA A 1 93 ? 6.103 -10.563 34.031 1.00 94.12 93 ALA A O 1
ATOM 768 N N . LYS A 1 94 ? 4.984 -8.804 34.891 1.00 92.00 94 LYS A N 1
ATOM 769 C CA . LYS A 1 94 ? 6.115 -8.234 35.638 1.00 92.00 94 LYS A CA 1
ATOM 770 C C . LYS A 1 94 ? 6.632 -9.228 36.675 1.00 92.00 94 LYS A C 1
ATOM 772 O O . LYS A 1 94 ? 7.820 -9.538 36.665 1.00 92.00 94 LYS A O 1
ATOM 777 N N . SER A 1 95 ? 5.731 -9.813 37.467 1.00 88.31 95 SER A N 1
ATOM 778 C CA . SER A 1 95 ? 6.083 -10.848 38.442 1.00 88.31 95 SER A CA 1
ATOM 779 C C . SER A 1 95 ? 6.768 -12.051 37.780 1.00 88.31 95 SER A C 1
ATOM 781 O O . SER A 1 95 ? 7.868 -12.420 38.186 1.00 88.31 95 SER A O 1
ATOM 783 N N . ILE A 1 96 ? 6.206 -12.618 36.706 1.00 91.00 96 ILE A N 1
ATOM 784 C CA . ILE A 1 96 ? 6.799 -13.770 35.995 1.00 91.00 96 ILE A CA 1
ATOM 785 C C . ILE A 1 96 ? 8.219 -13.456 35.503 1.00 91.00 96 ILE A C 1
ATOM 787 O O . ILE A 1 96 ? 9.125 -14.278 35.643 1.00 91.00 96 ILE A O 1
ATOM 791 N N . VAL A 1 97 ? 8.433 -12.263 34.945 1.00 91.38 97 VAL A N 1
ATOM 792 C CA . VAL A 1 97 ? 9.744 -11.842 34.431 1.00 91.38 97 VAL A CA 1
ATOM 793 C C . VAL A 1 97 ? 10.753 -11.634 35.557 1.00 91.38 97 VAL A C 1
ATOM 795 O O . VAL A 1 97 ? 11.889 -12.092 35.450 1.00 91.38 97 VAL A O 1
ATOM 798 N N . GLU A 1 98 ? 10.341 -11.012 36.660 1.00 88.50 98 GLU A N 1
ATOM 799 C CA . GLU A 1 98 ? 11.195 -10.802 37.830 1.00 88.50 98 GLU A CA 1
ATOM 800 C C . GLU A 1 98 ? 11.572 -12.119 38.522 1.00 88.50 98 GLU A C 1
ATOM 802 O O . GLU A 1 98 ? 12.681 -12.230 39.052 1.00 88.50 98 GLU A O 1
ATOM 807 N N . HIS A 1 99 ? 10.689 -13.122 38.513 1.00 85.75 99 HIS A N 1
ATOM 808 C CA . HIS A 1 99 ? 10.963 -14.466 39.038 1.00 85.75 99 HIS A CA 1
ATOM 809 C C . HIS A 1 99 ? 11.707 -15.363 38.044 1.00 85.75 99 HIS A C 1
ATOM 811 O O . HIS A 1 99 ? 12.277 -16.368 38.459 1.00 85.75 99 HIS A O 1
ATOM 817 N N . ARG A 1 100 ? 11.706 -15.019 36.748 1.00 86.38 100 ARG A N 1
ATOM 818 C CA . ARG A 1 100 ? 12.200 -15.858 35.637 1.00 86.38 100 ARG A CA 1
ATOM 819 C C . ARG A 1 100 ? 11.537 -17.241 35.563 1.00 86.38 100 ARG A C 1
ATOM 821 O O . ARG A 1 100 ? 12.095 -18.172 34.990 1.00 86.38 100 ARG A O 1
ATOM 828 N N . GLN A 1 101 ? 10.342 -17.369 36.129 1.00 86.44 101 GLN A N 1
ATOM 829 C CA . GLN A 1 101 ? 9.616 -18.623 36.279 1.00 86.44 101 GLN A CA 1
ATOM 830 C C . GLN A 1 101 ? 8.113 -18.339 36.295 1.00 86.44 101 GLN A C 1
ATOM 832 O O . GLN A 1 101 ? 7.660 -17.362 36.891 1.00 86.44 101 GLN A O 1
ATOM 837 N N . PHE A 1 102 ? 7.334 -19.242 35.699 1.00 88.62 102 PHE A N 1
ATOM 838 C CA . PHE A 1 102 ? 5.909 -19.323 35.991 1.00 88.62 102 PHE A CA 1
ATOM 839 C C . PHE A 1 102 ? 5.719 -19.959 37.363 1.00 88.62 102 PHE A C 1
ATOM 841 O O . PHE A 1 102 ? 6.065 -21.122 37.580 1.00 88.62 102 PHE A O 1
ATOM 848 N N . LEU A 1 103 ? 5.212 -19.165 38.297 1.00 82.94 1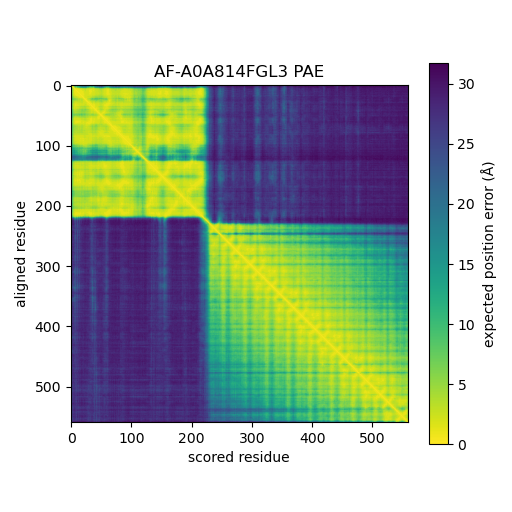03 LEU A N 1
ATOM 849 C CA . LEU A 1 103 ? 4.789 -19.662 39.594 1.00 82.94 103 LEU A CA 1
ATOM 850 C C . LEU A 1 103 ? 3.470 -20.427 39.441 1.00 82.94 103 LEU A C 1
ATOM 852 O O . LEU A 1 103 ? 2.617 -20.073 38.625 1.00 82.94 103 LEU A O 1
ATOM 856 N N . LEU A 1 104 ? 3.324 -21.481 40.230 1.00 83.06 104 LEU A N 1
ATOM 857 C CA . LEU A 1 104 ? 2.123 -22.294 40.305 1.00 83.06 104 LEU A CA 1
ATOM 858 C C . LEU A 1 104 ? 1.170 -21.738 41.371 1.00 83.06 104 LEU A C 1
ATOM 860 O O . LEU A 1 104 ? 1.613 -21.067 42.309 1.00 83.06 104 LEU A O 1
ATOM 864 N N . PRO A 1 105 ? -0.141 -22.021 41.274 1.00 75.94 105 PRO A N 1
ATOM 865 C CA . PRO A 1 105 ? -1.048 -21.787 42.388 1.00 75.94 105 PRO A CA 1
ATOM 866 C C . PRO A 1 105 ? -0.481 -22.356 43.698 1.00 75.94 105 PRO A C 1
ATOM 868 O O . PRO A 1 105 ? 0.077 -23.451 43.709 1.00 75.94 105 PRO A O 1
ATOM 871 N N . ASN A 1 106 ? -0.647 -21.606 44.789 1.00 78.19 106 ASN A N 1
ATOM 872 C CA . ASN A 1 106 ? -0.070 -21.786 46.128 1.00 78.19 106 ASN A CA 1
ATOM 873 C C . ASN A 1 106 ? 1.382 -21.320 46.333 1.00 78.19 106 ASN A C 1
ATOM 875 O O . ASN A 1 106 ? 1.810 -21.256 47.489 1.00 78.19 106 ASN A O 1
ATOM 879 N N . ASP A 1 107 ? 2.108 -20.936 45.281 1.00 82.31 107 ASP A N 1
ATOM 880 C CA . ASP A 1 107 ? 3.434 -20.327 45.429 1.00 82.31 107 ASP A CA 1
ATOM 881 C C . ASP A 1 107 ? 3.367 -18.938 46.070 1.00 82.31 107 ASP A C 1
ATOM 883 O O . ASP A 1 107 ? 2.348 -18.246 46.005 1.00 82.31 107 ASP A O 1
ATOM 887 N N . ILE A 1 108 ? 4.488 -18.516 46.655 1.00 78.69 108 ILE A N 1
ATOM 888 C CA . ILE A 1 108 ? 4.681 -17.185 47.233 1.00 78.69 108 ILE A CA 1
ATOM 889 C C . ILE A 1 108 ? 5.533 -16.359 46.264 1.00 78.69 108 ILE A C 1
ATOM 891 O O . ILE A 1 108 ? 6.622 -16.776 45.871 1.00 78.69 108 ILE A O 1
ATOM 895 N N . THR A 1 109 ? 5.029 -15.197 45.857 1.00 74.75 109 THR A N 1
ATOM 896 C CA . THR A 1 109 ? 5.766 -14.225 45.042 1.00 74.75 109 THR A CA 1
ATOM 897 C C . THR A 1 109 ? 6.834 -13.498 45.876 1.00 74.75 109 THR A C 1
ATOM 899 O O . THR A 1 109 ? 6.820 -13.531 47.103 1.00 74.75 109 THR A O 1
ATOM 902 N N . LYS A 1 110 ? 7.768 -12.793 45.228 1.00 71.00 110 LYS A N 1
ATOM 903 C CA . LYS A 1 110 ? 8.851 -12.013 45.862 1.00 71.00 110 LYS A CA 1
ATOM 904 C C . LYS A 1 110 ? 8.370 -10.984 46.888 1.00 71.00 110 LYS A C 1
ATOM 906 O O . LYS A 1 110 ? 9.102 -10.682 47.820 1.00 71.00 110 LYS A O 1
ATOM 911 N N . ASP A 1 111 ? 7.162 -10.462 46.720 1.00 74.00 111 ASP A N 1
ATOM 912 C CA . ASP A 1 111 ? 6.483 -9.543 47.638 1.00 74.00 111 ASP A CA 1
ATOM 913 C C . ASP A 1 111 ? 5.730 -10.258 48.780 1.00 74.00 111 ASP A C 1
ATOM 915 O O . ASP A 1 111 ? 5.019 -9.618 49.547 1.00 74.00 111 ASP A O 1
ATOM 919 N N . GLY A 1 112 ? 5.878 -11.580 48.918 1.00 77.06 112 GLY A N 1
ATOM 920 C CA . GLY A 1 112 ? 5.270 -12.372 49.991 1.00 77.06 112 GLY A CA 1
ATOM 921 C C . GLY A 1 112 ? 3.810 -12.762 49.743 1.00 77.06 112 GLY A C 1
ATOM 922 O O . GLY A 1 112 ? 3.174 -13.354 50.616 1.00 77.06 112 GLY A O 1
ATOM 923 N N . LYS A 1 113 ? 3.255 -12.469 48.561 1.00 79.88 113 LYS A N 1
ATOM 924 C CA . LYS A 1 113 ? 1.858 -12.765 48.231 1.00 79.88 113 LYS A CA 1
ATOM 925 C C . LYS A 1 113 ? 1.697 -14.209 47.761 1.00 79.88 113 LYS A C 1
ATOM 927 O O . LYS A 1 113 ? 2.355 -14.662 46.828 1.00 79.88 113 LYS A O 1
ATOM 932 N N . ARG A 1 114 ? 0.752 -14.929 48.368 1.00 80.50 114 ARG A N 1
ATOM 933 C CA . ARG A 1 114 ? 0.372 -16.277 47.929 1.00 80.50 114 ARG A CA 1
ATOM 934 C C . ARG A 1 114 ? -0.502 -16.213 46.676 1.00 80.50 114 ARG A C 1
ATOM 936 O O . ARG A 1 114 ? -1.498 -15.486 46.647 1.00 80.50 114 ARG A O 1
ATOM 943 N N . LEU A 1 115 ? -0.152 -16.977 45.646 1.00 75.38 115 LEU A N 1
ATOM 944 C CA . LEU A 1 115 ? -0.976 -17.128 44.450 1.00 75.38 115 LEU A CA 1
ATOM 945 C C . LEU A 1 115 ? -2.159 -18.045 44.754 1.00 75.38 115 LEU A C 1
ATOM 947 O O . LEU A 1 115 ? -1.978 -19.206 45.105 1.00 75.38 115 LEU A O 1
ATOM 951 N N . ASN A 1 116 ? -3.376 -17.535 44.597 1.00 70.88 116 ASN A N 1
ATOM 952 C CA . ASN A 1 116 ? -4.593 -18.320 44.786 1.00 70.88 116 ASN A CA 1
ATOM 953 C C . ASN A 1 116 ? -5.082 -18.890 43.451 1.00 70.88 116 ASN A C 1
ATOM 955 O O . ASN A 1 116 ? -4.930 -18.260 42.401 1.00 70.88 116 ASN A O 1
ATOM 959 N N . ILE A 1 117 ? -5.724 -20.057 43.504 1.00 67.75 117 ILE A N 1
ATOM 960 C CA . ILE A 1 117 ? -6.533 -20.567 42.394 1.00 67.75 117 ILE A CA 1
ATOM 961 C C . ILE A 1 117 ? -7.702 -19.586 42.197 1.00 67.75 117 ILE A C 1
ATOM 963 O O . ILE A 1 117 ? -8.396 -19.246 43.157 1.00 67.75 117 ILE A O 1
ATOM 967 N N . ARG A 1 118 ? -7.896 -19.066 40.977 1.00 63.75 118 ARG A N 1
ATOM 968 C CA . ARG A 1 118 ? -9.003 -18.135 40.686 1.00 63.75 118 ARG A CA 1
ATOM 969 C C . ARG A 1 118 ? -10.349 -18.868 40.806 1.00 63.75 118 ARG A C 1
ATOM 971 O O . ARG A 1 118 ? -10.445 -20.048 40.475 1.00 63.75 118 ARG A O 1
ATOM 978 N N . GLY A 1 119 ? -11.396 -18.169 41.247 1.00 52.22 119 GLY A N 1
ATOM 979 C CA . GLY A 1 119 ? -12.750 -18.735 41.309 1.00 52.22 119 GLY A CA 1
ATOM 980 C C . GLY A 1 119 ? -13.231 -19.195 39.927 1.00 52.22 119 GLY A C 1
ATOM 981 O O . GLY A 1 119 ? -13.073 -18.460 38.955 1.00 52.22 119 GLY A O 1
ATOM 982 N N . GLY A 1 120 ? -13.781 -20.411 39.840 1.00 52.56 120 GLY A N 1
ATOM 983 C CA . GLY A 1 120 ? -14.206 -21.047 38.582 1.00 52.56 120 GLY A CA 1
ATOM 984 C C . GLY A 1 120 ? -13.214 -22.062 37.993 1.00 52.56 120 GLY A C 1
ATOM 985 O O . GLY A 1 120 ? -13.558 -22.741 37.031 1.00 52.56 120 GLY A O 1
ATOM 986 N N . HIS A 1 121 ? -12.018 -22.205 38.571 1.00 58.03 121 HIS A N 1
ATOM 987 C CA . HIS A 1 121 ? -11.093 -23.294 38.237 1.00 58.03 121 HIS A CA 1
ATOM 988 C C . HIS A 1 121 ? -11.394 -24.557 39.058 1.00 58.03 121 HIS A C 1
ATOM 990 O O . HIS A 1 121 ? -11.898 -24.469 40.179 1.00 58.03 121 HIS A O 1
ATOM 996 N N . ILE A 1 122 ? -11.073 -25.726 38.496 1.00 59.41 122 ILE A N 1
ATOM 997 C CA . ILE A 1 122 ? -11.224 -27.022 39.169 1.00 59.41 122 ILE A CA 1
ATOM 998 C C . ILE A 1 122 ? -10.287 -27.040 40.394 1.00 59.41 122 ILE A C 1
ATOM 1000 O O . ILE A 1 122 ? -9.091 -26.774 40.231 1.00 59.41 122 ILE A O 1
ATOM 1004 N N . PRO A 1 123 ? -10.797 -27.311 41.613 1.00 58.69 123 PRO A N 1
ATOM 1005 C CA . PRO A 1 123 ? -9.956 -27.499 42.793 1.00 58.69 123 PRO A CA 1
ATOM 1006 C C . PRO A 1 123 ? -8.849 -28.530 42.519 1.00 58.69 123 PRO A C 1
ATOM 1008 O O . PRO A 1 123 ? -9.080 -29.508 41.817 1.00 58.69 123 PRO A O 1
ATOM 1011 N N . ASP A 1 124 ? -7.644 -28.285 43.036 1.00 66.69 124 ASP A N 1
ATOM 1012 C CA . ASP A 1 124 ? -6.460 -29.161 42.925 1.00 66.69 124 ASP A CA 1
ATOM 1013 C C . ASP A 1 124 ? -5.775 -29.255 41.544 1.00 66.69 124 ASP A C 1
ATOM 1015 O O . ASP A 1 124 ? -4.711 -29.866 41.417 1.00 66.69 124 ASP A O 1
ATOM 1019 N N . GLU A 1 125 ? -6.281 -28.565 40.518 1.00 69.19 125 GLU A N 1
ATOM 1020 C CA . GLU A 1 125 ? -5.580 -28.430 39.236 1.00 69.19 125 GLU A CA 1
ATOM 1021 C C . GLU A 1 125 ? -4.517 -27.311 39.279 1.00 69.19 125 GLU A C 1
ATOM 1023 O O . GLU A 1 125 ? -4.762 -26.142 38.969 1.00 69.19 125 GLU A O 1
ATOM 1028 N N . VAL A 1 126 ? -3.290 -27.684 39.654 1.00 80.62 126 VAL A N 1
ATOM 1029 C CA . VAL A 1 126 ? -2.135 -26.778 39.774 1.00 80.62 126 VAL A CA 1
ATOM 1030 C C . VAL A 1 126 ? -1.318 -26.778 38.474 1.00 80.62 126 VAL A C 1
ATOM 1032 O O . VAL A 1 126 ? -0.268 -27.412 38.372 1.00 80.62 126 VAL A O 1
ATOM 1035 N N . PHE A 1 127 ? -1.808 -26.063 37.458 1.00 87.00 127 PHE A N 1
ATOM 1036 C CA . PHE A 1 127 ? -1.166 -25.988 36.141 1.00 87.00 127 PHE A CA 1
ATOM 1037 C C . PHE A 1 127 ? -0.873 -24.555 35.690 1.00 87.00 127 PHE A C 1
ATOM 1039 O O . PHE A 1 127 ? -1.579 -23.606 36.033 1.00 87.00 127 PHE A O 1
ATOM 1046 N N . VAL A 1 128 ? 0.141 -24.419 34.837 1.00 90.62 128 VAL A N 1
ATOM 1047 C CA . VAL A 1 128 ? 0.327 -23.260 33.962 1.00 90.62 128 VAL A CA 1
ATOM 1048 C C . VAL A 1 128 ? -0.304 -23.570 32.615 1.00 90.62 128 VAL A C 1
ATOM 1050 O O . VAL A 1 128 ? -0.004 -24.605 32.017 1.00 90.62 128 VAL A O 1
ATOM 1053 N N . PHE A 1 129 ? -1.128 -22.647 32.124 1.00 93.38 129 PHE A N 1
ATOM 1054 C CA . PHE A 1 129 ? -1.754 -22.748 30.811 1.00 93.38 129 PHE A CA 1
ATOM 1055 C C . PHE A 1 129 ? -1.025 -21.883 29.785 1.00 93.38 129 PHE A C 1
ATOM 1057 O O . PHE A 1 129 ? -0.745 -20.707 30.027 1.00 93.38 129 PHE A O 1
ATOM 1064 N N . THR A 1 130 ? -0.739 -22.455 28.622 1.00 96.75 130 THR A N 1
ATOM 1065 C CA . THR A 1 130 ? -0.203 -21.752 27.453 1.00 96.75 130 THR A CA 1
ATOM 1066 C C . THR A 1 130 ? -0.975 -22.170 26.199 1.00 96.75 130 THR A C 1
ATOM 1068 O O . THR A 1 130 ? -1.892 -22.987 26.245 1.00 96.75 130 THR A O 1
ATOM 1071 N N . THR A 1 131 ? -0.656 -21.573 25.055 1.00 97.38 131 THR A N 1
ATOM 1072 C CA . THR A 1 131 ? -1.307 -21.895 23.779 1.00 97.38 131 THR A CA 1
ATOM 1073 C C . THR A 1 131 ? -0.369 -21.641 22.597 1.00 97.38 131 THR A C 1
ATOM 1075 O O . THR A 1 131 ? 0.433 -20.707 22.653 1.00 97.38 131 THR A O 1
ATOM 1078 N N . PRO A 1 132 ? -0.456 -22.402 21.491 1.00 96.12 132 PRO A N 1
ATOM 1079 C CA . PRO A 1 132 ? 0.341 -22.161 20.284 1.00 96.12 132 PRO A CA 1
ATOM 1080 C C . PRO A 1 132 ? -0.097 -20.922 19.487 1.00 96.12 132 PRO A C 1
ATOM 1082 O O . PRO A 1 132 ? 0.553 -20.562 18.503 1.00 96.12 132 PRO A O 1
ATOM 1085 N N . THR A 1 133 ? -1.201 -20.263 19.863 1.00 96.88 133 THR A N 1
ATOM 1086 C CA . THR A 1 133 ? -1.749 -19.129 19.110 1.00 96.88 133 THR A CA 1
ATOM 1087 C C . THR A 1 133 ? -2.086 -17.931 19.979 1.00 96.88 133 THR A C 1
ATOM 1089 O O . THR A 1 133 ? -2.823 -18.016 20.960 1.00 96.88 133 THR A O 1
ATOM 1092 N N . ILE A 1 134 ? -1.611 -16.762 19.545 1.00 97.62 134 ILE A N 1
ATOM 1093 C CA . ILE A 1 134 ? -1.910 -15.503 20.223 1.00 97.62 134 ILE A CA 1
ATOM 1094 C C . ILE A 1 134 ? -3.416 -15.220 20.261 1.00 97.62 134 ILE A C 1
ATOM 1096 O O . ILE A 1 134 ? -3.874 -14.549 21.171 1.00 97.62 134 ILE A O 1
ATOM 1100 N N . LYS A 1 135 ? -4.203 -15.742 19.305 1.00 96.44 135 LYS A N 1
ATOM 1101 C CA . LYS A 1 135 ? -5.651 -15.487 19.240 1.00 96.44 135 LYS A CA 1
ATOM 1102 C C . LYS A 1 135 ? -6.396 -16.046 20.448 1.00 96.44 135 LYS A C 1
ATOM 1104 O O . LYS A 1 135 ? -7.315 -15.396 20.927 1.00 96.44 135 LYS A O 1
ATOM 1109 N N . TYR A 1 136 ? -5.985 -17.219 20.930 1.00 96.69 136 TYR A N 1
ATOM 1110 C CA . TYR A 1 136 ? -6.563 -17.819 22.129 1.00 96.69 136 TYR A CA 1
ATOM 1111 C C . TYR A 1 136 ? -6.070 -17.088 23.377 1.00 96.69 136 TYR A C 1
ATOM 1113 O O . TYR A 1 136 ? -6.878 -16.648 24.183 1.00 96.69 136 TYR A O 1
ATOM 1121 N N . ALA A 1 137 ? -4.761 -16.823 23.469 1.00 97.38 137 ALA A N 1
ATOM 1122 C CA . ALA A 1 137 ? -4.187 -16.044 24.569 1.00 97.38 137 ALA A CA 1
ATOM 1123 C C . ALA A 1 137 ? -4.772 -14.621 24.683 1.00 97.38 137 ALA A C 1
ATOM 1125 O O . ALA A 1 137 ? -4.747 -14.044 25.761 1.00 97.38 137 ALA A O 1
ATOM 1126 N N . ALA A 1 138 ? -5.290 -14.054 23.590 1.00 96.62 138 ALA A N 1
ATOM 1127 C CA . ALA A 1 138 ? -5.860 -12.711 23.527 1.00 96.62 138 ALA A CA 1
ATOM 1128 C C . ALA A 1 138 ? -7.323 -12.606 23.984 1.00 96.62 138 ALA A C 1
ATOM 1130 O O . ALA A 1 138 ? -7.854 -11.492 24.020 1.00 96.62 138 ALA A O 1
ATOM 1131 N N . LEU A 1 139 ? -8.004 -13.724 24.259 1.00 93.50 139 LEU A N 1
ATOM 1132 C CA . LEU A 1 139 ? -9.393 -13.696 24.719 1.00 93.50 139 LEU A CA 1
ATOM 1133 C C . LEU A 1 139 ? -9.502 -12.938 26.049 1.00 93.50 139 LEU A C 1
ATOM 1135 O O . LEU A 1 139 ? -8.596 -13.000 26.879 1.00 93.50 139 LEU A O 1
ATOM 1139 N N . ASP A 1 140 ? -10.614 -12.225 26.247 1.00 89.81 140 ASP A N 1
ATOM 1140 C CA . ASP A 1 140 ? -10.797 -11.303 27.383 1.00 89.81 140 ASP A CA 1
ATOM 1141 C C . ASP A 1 140 ? -10.738 -12.006 28.751 1.00 89.81 140 ASP A C 1
ATOM 1143 O O . ASP A 1 140 ? -10.411 -11.381 29.755 1.00 89.81 140 ASP A O 1
ATOM 1147 N N . CYS A 1 141 ? -11.005 -13.315 28.798 1.00 87.75 141 CYS A N 1
ATOM 1148 C CA . CYS A 1 141 ? -10.864 -14.130 30.005 1.00 87.75 141 CYS A CA 1
ATOM 1149 C C . CYS A 1 141 ? -9.402 -14.429 30.389 1.00 87.75 141 CYS A C 1
ATOM 1151 O O . CYS A 1 141 ? -9.144 -14.801 31.533 1.00 87.75 141 CYS A O 1
ATOM 1153 N N . TYR A 1 142 ? -8.451 -14.271 29.461 1.00 91.62 142 TYR A N 1
ATOM 1154 C CA . TYR A 1 142 ? -7.032 -14.578 29.671 1.00 91.62 142 TYR A CA 1
ATOM 1155 C C . TYR A 1 142 ? -6.147 -13.326 29.644 1.00 91.62 142 TYR A C 1
ATOM 1157 O O . TYR A 1 142 ? -5.321 -13.149 30.537 1.00 91.62 142 TYR A O 1
ATOM 1165 N N . ALA A 1 143 ? -6.313 -12.446 28.650 1.00 95.38 143 ALA A N 1
ATOM 1166 C CA . ALA A 1 143 ? -5.520 -11.225 28.509 1.00 95.38 143 ALA A CA 1
ATOM 1167 C C . ALA A 1 143 ? -6.276 -9.993 29.013 1.00 95.38 143 ALA A C 1
ATOM 1169 O O . ALA A 1 143 ? -7.300 -9.595 28.452 1.00 95.38 143 ALA A O 1
ATOM 1170 N N . GLU A 1 144 ? -5.716 -9.333 30.026 1.00 94.06 144 GLU A N 1
ATOM 1171 C CA . GLU A 1 144 ? -6.293 -8.105 30.566 1.00 94.06 144 GLU A CA 1
ATOM 1172 C C . GLU A 1 144 ? -6.136 -6.944 29.575 1.00 94.06 144 GLU A C 1
ATOM 1174 O O . GLU A 1 144 ? -5.099 -6.792 28.919 1.00 94.06 144 GLU A O 1
ATOM 1179 N N . THR A 1 145 ? -7.183 -6.121 29.457 1.00 94.94 145 THR A N 1
ATOM 1180 C CA . THR A 1 145 ? -7.204 -4.949 28.575 1.00 94.94 145 THR A CA 1
ATOM 1181 C C . THR A 1 145 ? -7.060 -3.668 29.385 1.00 94.94 145 THR A C 1
ATOM 1183 O O . THR A 1 145 ? -7.902 -3.348 30.217 1.00 94.94 145 THR A O 1
ATOM 1186 N N . TYR A 1 146 ? -6.048 -2.875 29.057 1.00 95.62 146 TYR A N 1
ATOM 1187 C CA . TYR A 1 146 ? -5.781 -1.578 29.664 1.00 95.62 146 TYR A CA 1
ATOM 1188 C C . TYR A 1 146 ? -6.183 -0.448 28.727 1.00 95.62 146 TYR A C 1
ATOM 1190 O O . TYR A 1 146 ? -5.906 -0.492 27.528 1.00 95.62 146 TYR A O 1
ATOM 1198 N N . THR A 1 147 ? -6.754 0.617 29.275 1.00 94.12 147 THR A N 1
ATOM 1199 C CA . THR A 1 147 ? -6.836 1.909 28.589 1.00 94.12 147 THR A CA 1
ATOM 1200 C C . THR A 1 147 ? -5.564 2.708 28.854 1.00 94.12 147 THR A C 1
ATOM 1202 O O . THR A 1 147 ? -5.119 2.819 29.997 1.00 94.12 147 THR A O 1
ATOM 1205 N N . PHE A 1 148 ? -4.975 3.281 27.809 1.00 94.25 148 PHE A N 1
ATOM 1206 C CA . PHE A 1 148 ? -3.749 4.067 27.891 1.00 94.25 148 PHE A CA 1
ATOM 1207 C C . PHE A 1 148 ? -3.851 5.338 27.050 1.00 94.25 148 PHE A C 1
ATOM 1209 O O . PHE A 1 148 ? -4.201 5.277 25.873 1.00 94.25 148 PHE A O 1
ATOM 1216 N N . THR A 1 149 ? -3.484 6.478 27.630 1.00 92.19 149 THR A N 1
ATOM 1217 C CA . THR A 1 149 ? -3.397 7.760 26.923 1.00 92.19 149 THR A CA 1
ATOM 1218 C C . THR A 1 149 ? -1.932 8.120 26.733 1.00 92.19 149 THR A C 1
ATOM 1220 O O . THR A 1 149 ? -1.191 8.278 27.700 1.00 92.19 149 THR A O 1
ATOM 1223 N N . SER A 1 150 ? -1.497 8.261 25.482 1.00 89.56 150 SER A N 1
ATOM 1224 C CA . SER A 1 150 ? -0.125 8.675 25.180 1.00 89.56 150 SER A CA 1
ATOM 1225 C C . SER A 1 150 ? 0.103 10.109 25.640 1.00 89.56 150 SER A C 1
ATOM 1227 O O . SER A 1 150 ? -0.502 11.028 25.095 1.00 89.56 150 SER A O 1
ATOM 1229 N N . THR A 1 151 ? 1.039 10.321 26.562 1.00 84.06 151 THR A N 1
ATOM 1230 C CA . THR A 1 151 ? 1.400 11.664 27.049 1.00 84.06 151 THR A CA 1
ATOM 1231 C C . THR A 1 151 ? 1.965 12.557 25.944 1.00 84.06 151 THR A C 1
ATOM 1233 O O . THR A 1 151 ? 1.839 13.774 26.003 1.00 84.06 151 THR A O 1
ATOM 1236 N N . LYS A 1 152 ? 2.545 11.963 24.891 1.00 82.12 152 LYS A N 1
ATOM 1237 C CA . LYS A 1 152 ? 3.120 12.705 23.757 1.00 82.12 152 LYS A CA 1
ATOM 1238 C C . LYS A 1 152 ? 2.110 13.084 22.681 1.00 82.12 152 LYS A C 1
ATOM 1240 O O . LYS A 1 152 ? 2.362 14.007 21.917 1.00 82.12 152 LYS A O 1
ATOM 1245 N N . THR A 1 153 ? 1.027 12.319 22.531 1.00 80.44 153 THR A N 1
ATOM 1246 C CA . THR A 1 153 ? 0.072 12.512 21.418 1.00 80.44 153 THR A CA 1
ATOM 1247 C C . THR A 1 153 ? -1.369 12.724 21.849 1.00 80.44 153 THR A C 1
ATOM 1249 O O . THR A 1 153 ? -2.212 12.957 20.989 1.00 80.44 153 THR A O 1
ATOM 1252 N N . ASN A 1 154 ? -1.658 12.599 23.143 1.00 79.75 154 ASN A N 1
ATOM 1253 C CA . ASN A 1 154 ? -2.995 12.601 23.734 1.00 79.75 154 ASN A CA 1
ATOM 1254 C C . ASN A 1 154 ? -3.981 11.606 23.088 1.00 79.75 154 ASN A C 1
ATOM 1256 O O . ASN A 1 154 ? -5.193 11.732 23.210 1.00 79.75 154 ASN A O 1
ATOM 1260 N N . LYS A 1 155 ? -3.468 10.611 22.356 1.00 84.38 155 LYS A N 1
ATOM 1261 C CA . LYS A 1 155 ? -4.278 9.553 21.753 1.00 84.38 155 LYS A CA 1
ATOM 1262 C C . LYS A 1 155 ? -4.537 8.462 22.780 1.00 84.38 155 LYS A C 1
ATOM 1264 O O . LYS A 1 155 ? -3.614 8.059 23.491 1.00 84.38 155 LYS A O 1
ATOM 1269 N N . HIS A 1 156 ? -5.755 7.940 22.767 1.00 87.62 156 HIS A N 1
ATOM 1270 C CA . HIS A 1 156 ? -6.176 6.828 23.606 1.00 87.62 156 HIS A CA 1
ATOM 1271 C C . HIS A 1 156 ? -5.972 5.489 22.889 1.00 87.62 156 HIS A C 1
ATOM 1273 O O . HIS A 1 156 ? -6.143 5.378 21.671 1.00 87.62 156 HIS A O 1
ATOM 1279 N N . TYR A 1 157 ? -5.611 4.463 23.650 1.00 93.88 157 TYR A N 1
ATOM 1280 C CA . TYR A 1 157 ? -5.337 3.109 23.185 1.00 93.88 157 TYR A CA 1
ATOM 1281 C C . TYR A 1 157 ? -5.950 2.088 24.140 1.00 93.88 157 TYR A C 1
ATOM 1283 O O . TYR A 1 157 ? -5.916 2.279 25.353 1.00 93.88 157 TYR A O 1
ATOM 1291 N N . LYS A 1 158 ? -6.473 0.994 23.586 1.00 96.06 158 LYS A N 1
ATOM 1292 C CA . LYS A 1 158 ? -6.717 -0.255 24.303 1.00 96.06 158 LYS A CA 1
ATOM 1293 C C . LYS A 1 158 ? -5.508 -1.153 24.083 1.00 96.06 158 LYS A C 1
ATOM 1295 O O . LYS A 1 158 ? -5.071 -1.330 22.942 1.00 96.06 158 LYS A O 1
ATOM 1300 N N . ILE A 1 159 ? -4.947 -1.657 25.173 1.00 97.50 159 ILE A N 1
ATOM 1301 C CA . ILE A 1 159 ? -3.729 -2.460 25.177 1.00 97.50 159 ILE A CA 1
ATOM 1302 C C . ILE A 1 159 ? -4.018 -3.785 25.867 1.00 97.50 159 ILE A C 1
ATOM 1304 O O . ILE A 1 159 ? -4.328 -3.783 27.053 1.00 97.50 159 ILE A O 1
ATOM 1308 N N . LYS A 1 160 ? -3.893 -4.901 25.143 1.00 97.88 160 LYS A N 1
ATOM 1309 C CA . LYS A 1 160 ? -3.889 -6.245 25.743 1.00 97.88 160 LYS A CA 1
ATOM 1310 C C . LYS A 1 160 ? -2.477 -6.738 25.983 1.00 97.88 160 LYS A C 1
ATOM 1312 O O . LYS A 1 160 ? -1.571 -6.391 25.221 1.00 97.88 160 LYS A O 1
ATOM 1317 N N . VAL A 1 161 ? -2.312 -7.566 27.011 1.00 97.69 161 VAL A N 1
ATOM 1318 C CA . VAL A 1 161 ? -1.012 -8.090 27.438 1.00 97.69 161 VAL A CA 1
ATOM 1319 C C . VAL A 1 161 ? -0.968 -9.611 27.316 1.00 97.69 161 VAL A C 1
ATOM 1321 O O . VAL A 1 161 ? -1.870 -10.325 27.746 1.00 97.69 161 VAL A O 1
ATOM 1324 N N . ALA A 1 162 ? 0.118 -10.110 26.733 1.00 98.25 162 ALA A N 1
ATOM 1325 C CA . ALA A 1 162 ? 0.449 -11.526 26.713 1.00 98.25 162 ALA A CA 1
ATOM 1326 C C . ALA A 1 162 ? 1.967 -11.715 26.821 1.00 98.25 162 ALA A C 1
ATOM 1328 O O . ALA A 1 162 ? 2.747 -10.821 26.494 1.00 98.25 162 ALA A O 1
ATOM 1329 N N . LEU A 1 163 ? 2.403 -12.896 27.240 1.00 98.25 163 LEU A N 1
ATOM 1330 C CA . LEU A 1 163 ? 3.797 -13.317 27.181 1.00 98.25 163 LEU A CA 1
ATOM 1331 C C . LEU A 1 163 ? 4.026 -14.201 25.958 1.00 98.25 163 LEU A C 1
ATOM 1333 O O . LEU A 1 163 ? 3.178 -15.015 25.591 1.00 98.25 163 LEU A O 1
ATOM 1337 N N . GLN A 1 164 ? 5.187 -14.029 25.332 1.00 98.00 164 GLN A N 1
ATOM 1338 C CA . GLN A 1 164 ? 5.724 -14.930 24.328 1.00 98.00 164 GLN A CA 1
ATOM 1339 C C . GLN A 1 164 ? 6.771 -15.835 24.966 1.00 98.00 164 GLN A C 1
ATOM 1341 O O . GLN A 1 164 ? 7.752 -15.354 25.549 1.00 98.00 164 GLN A O 1
ATOM 1346 N N . CYS A 1 165 ? 6.567 -17.139 24.817 1.00 97.50 165 CYS A N 1
ATOM 1347 C CA . CYS A 1 165 ? 7.311 -18.148 25.543 1.00 97.50 165 CYS A CA 1
ATOM 1348 C C . CYS A 1 165 ? 7.793 -19.281 24.631 1.00 97.50 165 CYS A C 1
ATOM 1350 O O . CYS A 1 165 ? 7.304 -19.492 23.518 1.00 97.50 165 CYS A O 1
ATOM 1352 N N . LYS A 1 166 ? 8.780 -20.012 25.136 1.00 97.00 166 LYS A N 1
ATOM 1353 C CA . LYS A 1 166 ? 9.202 -21.329 24.678 1.00 97.00 166 LYS A CA 1
ATOM 1354 C C . LYS A 1 166 ? 8.766 -22.346 25.725 1.00 97.00 166 LYS A C 1
ATOM 1356 O O . LYS A 1 166 ? 9.043 -22.114 26.895 1.00 97.00 166 LYS A O 1
ATOM 1361 N N . GLN A 1 167 ? 8.155 -23.459 25.339 1.00 97.06 167 GLN A N 1
ATOM 1362 C CA . GLN A 1 167 ? 7.812 -24.547 26.256 1.00 97.06 167 GLN A CA 1
ATOM 1363 C C . GLN A 1 167 ? 8.443 -25.865 25.812 1.00 97.06 167 GLN A C 1
ATOM 1365 O O . GLN A 1 167 ? 8.431 -26.208 24.626 1.00 97.06 167 GLN A O 1
ATOM 1370 N N . LYS A 1 168 ? 9.013 -26.596 26.770 1.00 96.75 168 LYS A N 1
ATOM 1371 C CA . LYS A 1 168 ? 9.659 -27.886 26.530 1.00 96.75 168 LYS A CA 1
ATOM 1372 C C . LYS A 1 168 ? 8.618 -28.913 26.031 1.00 96.75 168 LYS A C 1
ATOM 1374 O O . LYS A 1 168 ? 7.622 -29.099 26.730 1.00 96.75 168 LYS A O 1
ATOM 1379 N N . PRO A 1 169 ? 8.794 -29.568 24.865 1.00 95.81 169 PRO A N 1
ATOM 1380 C CA . PRO A 1 169 ? 7.752 -30.388 24.233 1.00 95.81 169 PRO A CA 1
ATOM 1381 C C . PRO A 1 169 ? 7.186 -31.516 25.103 1.00 95.81 169 PRO A C 1
ATOM 1383 O O . PRO A 1 169 ? 5.977 -31.697 25.163 1.00 95.81 169 PRO A O 1
ATOM 1386 N N . ASP A 1 170 ? 8.050 -32.230 25.821 1.00 95.25 170 ASP A N 1
ATOM 1387 C CA . ASP A 1 170 ? 7.705 -33.344 26.719 1.00 95.25 170 ASP A CA 1
ATOM 1388 C C . ASP A 1 170 ? 6.960 -32.903 27.991 1.00 95.25 170 ASP A C 1
ATOM 1390 O O . ASP A 1 170 ? 6.417 -33.731 28.717 1.00 95.25 170 ASP A O 1
ATOM 1394 N N . SER A 1 171 ? 6.906 -31.597 28.262 1.00 95.62 171 SER A N 1
ATOM 1395 C CA . SER A 1 171 ? 6.134 -31.028 29.369 1.00 95.62 171 SER A CA 1
ATOM 1396 C C . SER A 1 171 ? 4.703 -30.635 28.988 1.00 95.62 171 SER A C 1
ATOM 1398 O O . SER A 1 171 ? 3.934 -30.247 29.870 1.00 95.62 171 SER A O 1
ATOM 1400 N N . ILE A 1 172 ? 4.353 -30.670 27.696 1.00 96.19 172 ILE A N 1
ATOM 1401 C CA . ILE A 1 172 ? 3.076 -30.171 27.175 1.00 96.19 172 ILE A CA 1
ATOM 1402 C C . ILE A 1 172 ? 2.014 -31.266 27.272 1.00 96.19 172 ILE A C 1
ATOM 1404 O O . ILE A 1 172 ? 2.095 -32.284 26.590 1.00 96.19 172 ILE A O 1
ATOM 1408 N N . THR A 1 173 ? 0.961 -31.015 28.049 1.00 96.31 173 THR A N 1
ATOM 1409 C CA . THR A 1 173 ? -0.309 -31.741 27.919 1.00 96.31 173 THR A CA 1
ATOM 1410 C C . THR A 1 173 ? -1.245 -30.928 27.030 1.00 96.31 173 THR A C 1
ATOM 1412 O O . THR A 1 173 ? -1.575 -29.790 27.363 1.00 96.31 173 THR A O 1
ATOM 1415 N N . VAL A 1 174 ? -1.646 -31.490 25.889 1.00 95.81 174 VAL A N 1
ATOM 1416 C CA . VAL A 1 174 ? -2.536 -30.837 24.915 1.00 95.81 174 VAL A CA 1
ATOM 1417 C C . VAL A 1 174 ? -3.995 -31.131 25.257 1.00 95.81 174 VAL A C 1
ATOM 1419 O O . VAL A 1 174 ? -4.351 -32.283 25.496 1.00 95.81 174 VAL A O 1
ATOM 1422 N N . GLN A 1 175 ? -4.842 -30.103 25.234 1.00 94.69 175 GLN A N 1
ATOM 1423 C CA . GLN A 1 175 ? -6.287 -30.232 25.379 1.00 94.69 175 GLN A CA 1
ATOM 1424 C C . GLN A 1 175 ? -7.050 -29.230 24.499 1.00 94.69 175 GLN A C 1
ATOM 1426 O O . GLN A 1 175 ? -6.479 -28.323 23.881 1.00 94.69 175 GLN A O 1
ATOM 1431 N N . GLY A 1 176 ? -8.366 -29.428 24.424 1.00 94.56 176 GLY A N 1
ATOM 1432 C CA . GLY A 1 176 ? -9.252 -28.533 23.692 1.00 94.56 176 GLY A CA 1
ATOM 1433 C C . GLY A 1 176 ? -9.566 -27.250 24.456 1.00 94.56 176 GLY A C 1
ATOM 1434 O O . GLY A 1 176 ? -9.352 -27.165 25.661 1.00 94.56 176 GLY A O 1
ATOM 1435 N N . GLU A 1 177 ? -10.118 -26.266 23.752 1.00 92.94 177 GLU A N 1
ATOM 1436 C CA . GLU A 1 177 ? -10.550 -25.001 24.348 1.00 92.94 177 GLU A CA 1
ATOM 1437 C C . GLU A 1 177 ? -11.611 -25.182 25.437 1.00 92.94 177 GLU A C 1
ATOM 1439 O O . GLU A 1 177 ? -12.449 -26.090 25.369 1.00 92.94 177 GLU A O 1
ATOM 1444 N N . THR A 1 178 ? -11.594 -24.265 26.403 1.00 88.00 178 THR A N 1
ATOM 1445 C CA . THR A 1 178 ? -12.471 -24.247 27.582 1.00 88.00 178 THR A CA 1
ATOM 1446 C C . THR A 1 178 ? -13.433 -23.050 27.598 1.00 88.00 178 THR A C 1
ATOM 1448 O O . THR A 1 178 ? -14.159 -22.849 28.567 1.00 88.00 178 THR A O 1
ATOM 1451 N N . VAL A 1 179 ? -13.500 -22.269 26.511 1.00 88.88 179 VAL A N 1
ATOM 1452 C CA . VAL A 1 179 ? -14.307 -21.035 26.397 1.00 88.88 179 VAL A CA 1
ATOM 1453 C C . VAL A 1 179 ? -15.658 -21.249 25.693 1.00 88.88 179 VAL A C 1
ATOM 1455 O O . VAL A 1 179 ? -16.380 -20.291 25.387 1.00 88.88 179 VAL A O 1
ATOM 1458 N N . GLY A 1 180 ? -16.008 -22.503 25.402 1.00 89.69 180 GLY A N 1
ATOM 1459 C CA . GLY A 1 180 ? -17.251 -22.909 24.746 1.00 89.69 180 GLY A CA 1
ATOM 1460 C C . GLY A 1 180 ? -17.311 -22.591 23.249 1.00 89.69 180 GLY A C 1
ATOM 1461 O O . GLY A 1 180 ? -18.392 -22.634 22.663 1.00 89.69 180 GLY A O 1
ATOM 1462 N N . ALA A 1 181 ? -16.186 -22.265 22.608 1.00 88.19 181 ALA A N 1
ATOM 1463 C CA . ALA A 1 181 ? -16.156 -21.939 21.182 1.00 88.19 181 ALA A CA 1
ATOM 1464 C C . ALA A 1 181 ? -16.605 -23.123 20.314 1.00 88.19 181 ALA A C 1
ATOM 1466 O O . ALA A 1 181 ? -17.328 -22.929 19.341 1.00 88.19 181 ALA A O 1
ATOM 1467 N N . ARG A 1 182 ? -16.264 -24.365 20.689 1.00 89.00 182 ARG A N 1
ATOM 1468 C CA . ARG A 1 182 ? -16.723 -25.570 19.972 1.00 89.00 182 ARG A CA 1
ATOM 1469 C C . ARG A 1 182 ? -18.236 -25.741 20.043 1.00 89.00 182 ARG A C 1
ATOM 1471 O O . ARG A 1 182 ? -18.859 -26.034 19.028 1.00 89.00 182 ARG A O 1
ATOM 1478 N N . GLN A 1 183 ? -18.832 -25.493 21.210 1.00 87.19 183 GLN A N 1
ATOM 1479 C CA . GLN A 1 183 ? -20.289 -25.545 21.389 1.00 87.19 183 GLN A CA 1
ATOM 1480 C C . GLN A 1 183 ? -20.998 -24.489 20.530 1.00 87.19 183 GLN A C 1
ATOM 1482 O O . GLN A 1 183 ? -22.074 -24.745 20.000 1.00 87.19 183 GLN A O 1
ATOM 1487 N N . ARG A 1 184 ? -20.364 -23.324 20.343 1.00 91.56 184 ARG A N 1
ATOM 1488 C CA . ARG A 1 184 ? -20.845 -22.244 19.469 1.00 91.56 184 ARG A CA 1
ATOM 1489 C C . ARG A 1 184 ? -20.470 -22.411 17.990 1.00 91.56 184 ARG A C 1
ATOM 1491 O O . ARG A 1 184 ? -20.803 -21.541 17.195 1.00 91.56 184 ARG A O 1
ATOM 1498 N N . GLN A 1 185 ? -19.794 -23.501 17.609 1.00 88.31 185 GLN A N 1
ATOM 1499 C CA . GLN A 1 185 ? -19.261 -23.725 16.254 1.00 88.31 185 GLN A CA 1
ATOM 1500 C C . GLN A 1 185 ? -18.336 -22.590 15.760 1.00 88.31 185 GLN A C 1
ATOM 1502 O O . GLN A 1 185 ? -18.247 -22.298 14.568 1.00 88.31 185 GLN A O 1
ATOM 1507 N N . GLU A 1 186 ? -17.620 -21.943 16.679 1.00 91.75 186 GLU A N 1
ATOM 1508 C CA . GLU A 1 186 ? -16.703 -20.839 16.403 1.00 91.75 186 GLU A CA 1
ATOM 1509 C C . GLU A 1 186 ? -15.268 -21.353 16.242 1.00 91.75 186 GLU A C 1
ATOM 1511 O O . GLU A 1 186 ? -14.721 -22.022 17.119 1.00 91.75 186 GLU A O 1
ATOM 1516 N N . THR A 1 187 ? -14.599 -20.990 15.147 1.00 93.19 187 THR A N 1
ATOM 1517 C CA . THR A 1 187 ? -13.157 -21.228 14.988 1.00 93.19 187 THR A CA 1
ATOM 1518 C C . THR A 1 187 ? -12.359 -20.083 15.611 1.00 93.19 187 THR A C 1
ATOM 1520 O O . THR A 1 187 ? -12.400 -18.957 15.115 1.00 93.19 187 THR A O 1
ATOM 1523 N N . ILE A 1 188 ? -11.574 -20.361 16.658 1.00 91.88 188 ILE A N 1
ATOM 1524 C CA . ILE A 1 188 ? -10.762 -19.328 17.328 1.00 91.88 188 ILE A CA 1
ATOM 1525 C C . ILE A 1 188 ? -9.539 -18.963 16.477 1.00 91.88 188 ILE A C 1
ATOM 1527 O O . ILE A 1 188 ? -9.217 -17.790 16.254 1.00 91.88 188 ILE A O 1
ATOM 1531 N N . CYS A 1 189 ? -8.831 -19.980 15.986 1.00 93.19 189 CYS A N 1
ATOM 1532 C CA . CYS A 1 189 ? -7.620 -19.823 15.197 1.00 93.19 189 CYS A CA 1
ATOM 1533 C C . CYS A 1 189 ? -7.752 -20.571 13.867 1.00 93.19 189 CYS A C 1
ATOM 1535 O O . CYS A 1 189 ? -8.021 -21.765 13.880 1.00 93.19 189 CYS A O 1
ATOM 1537 N N . PRO A 1 190 ? -7.495 -19.925 12.714 1.00 93.62 190 PRO A N 1
ATOM 1538 C CA . PRO A 1 190 ? -7.576 -20.601 11.418 1.00 93.62 190 PRO A CA 1
ATOM 1539 C C . PRO A 1 190 ? -6.458 -21.636 11.201 1.00 93.62 190 PRO A C 1
ATOM 1541 O O . PRO A 1 190 ? -6.518 -22.397 10.245 1.00 93.62 190 PRO A O 1
ATOM 1544 N N . TYR A 1 191 ? -5.429 -21.645 12.057 1.00 94.06 191 TYR A N 1
ATOM 1545 C CA . TYR A 1 191 ? -4.236 -22.486 11.911 1.00 94.06 191 TYR A CA 1
ATOM 1546 C C . TYR A 1 191 ? -4.102 -23.572 12.980 1.00 94.06 191 TYR A C 1
ATOM 1548 O O . TYR A 1 191 ? -3.281 -24.472 12.832 1.00 94.06 191 TYR A O 1
ATOM 1556 N N . VAL A 1 192 ? -4.852 -23.461 14.079 1.00 93.88 192 VAL A N 1
ATOM 1557 C CA . VAL A 1 192 ? -4.796 -24.400 15.203 1.00 93.88 192 VAL A CA 1
ATOM 1558 C C . VAL A 1 192 ? -6.231 -24.801 15.539 1.00 93.88 192 VAL A C 1
ATOM 1560 O O . VAL A 1 192 ? -6.995 -23.920 15.941 1.00 93.88 192 VAL A O 1
ATOM 1563 N N . PRO A 1 193 ? -6.598 -26.083 15.372 1.00 94.81 193 PRO A N 1
ATOM 1564 C CA . PRO A 1 193 ? -7.917 -26.591 15.732 1.00 94.81 193 PRO A CA 1
ATOM 1565 C C . PRO A 1 193 ? -8.234 -26.375 17.213 1.00 94.81 193 PRO A C 1
ATOM 1567 O O . PRO A 1 193 ? -7.344 -26.441 18.064 1.00 94.81 193 PRO A O 1
ATOM 1570 N N . ASN A 1 194 ? -9.510 -26.152 17.527 1.00 95.88 194 ASN A N 1
ATOM 1571 C CA . ASN A 1 194 ? -9.964 -25.898 18.894 1.00 95.88 194 ASN A CA 1
ATOM 1572 C C . ASN A 1 194 ? -9.724 -27.098 19.831 1.00 95.88 194 ASN A C 1
ATOM 1574 O O . ASN A 1 194 ? -9.727 -26.922 21.041 1.00 95.88 194 ASN A O 1
ATOM 1578 N N . GLU A 1 195 ? -9.524 -28.304 19.302 1.00 95.25 195 GLU A N 1
ATOM 1579 C CA . GLU A 1 195 ? -9.284 -29.551 20.039 1.00 95.25 195 GLU A CA 1
ATOM 1580 C C . GLU A 1 195 ? -7.867 -29.646 20.619 1.00 95.25 195 GLU A C 1
ATOM 1582 O O . GLU A 1 195 ? -7.637 -30.454 21.515 1.00 95.25 195 GLU A O 1
ATOM 1587 N N . ILE A 1 196 ? -6.930 -28.833 20.116 1.00 94.88 196 ILE A N 1
ATOM 1588 C CA . ILE A 1 196 ? -5.505 -28.879 20.488 1.00 94.88 196 ILE A CA 1
ATOM 1589 C C . ILE A 1 196 ? -4.919 -27.496 20.823 1.00 94.88 196 ILE A C 1
ATOM 1591 O O . ILE A 1 196 ? -3.702 -27.289 20.772 1.00 94.88 196 ILE A O 1
ATOM 1595 N N . ILE A 1 197 ? -5.784 -26.518 21.098 1.00 95.50 197 ILE A N 1
ATOM 1596 C CA . ILE A 1 197 ? -5.413 -25.101 21.212 1.00 95.50 197 ILE A CA 1
ATOM 1597 C C . ILE A 1 197 ? -4.958 -24.692 22.616 1.00 95.50 197 ILE A C 1
ATOM 1599 O O . ILE A 1 197 ? -4.340 -23.638 22.759 1.00 95.50 197 ILE A O 1
ATOM 1603 N N . GLU A 1 198 ? -5.236 -25.493 23.642 1.00 95.75 198 GLU A N 1
ATOM 1604 C CA . GLU A 1 198 ? -4.863 -25.198 25.022 1.00 95.75 198 GLU A CA 1
ATOM 1605 C C . GLU A 1 198 ? -3.821 -26.203 25.510 1.00 95.75 198 GLU A C 1
ATOM 1607 O O . GLU A 1 198 ? -3.970 -27.414 25.359 1.00 95.75 198 GLU A O 1
ATOM 1612 N N . TRP A 1 199 ? -2.728 -25.694 26.066 1.00 96.25 199 TRP A N 1
ATOM 1613 C CA . TRP A 1 199 ? -1.630 -26.487 26.603 1.00 96.25 199 TRP A CA 1
ATOM 1614 C C . TRP A 1 199 ? -1.560 -26.273 28.105 1.00 96.25 199 TRP A C 1
ATOM 1616 O O . TRP A 1 199 ? -1.681 -25.141 28.570 1.00 96.25 199 TRP A O 1
ATOM 1626 N N . LYS A 1 200 ? -1.317 -27.339 28.867 1.00 94.25 200 LYS A N 1
ATOM 1627 C CA . LYS A 1 200 ? -1.094 -27.251 30.312 1.00 94.25 200 LYS A CA 1
ATOM 1628 C C . LYS A 1 200 ? 0.155 -28.001 30.752 1.00 94.25 200 LYS A C 1
ATOM 1630 O O . LYS A 1 200 ? 0.562 -28.975 30.119 1.00 94.25 200 LYS A O 1
ATOM 1635 N N . THR A 1 201 ? 0.777 -27.533 31.829 1.00 94.25 201 THR A N 1
ATOM 1636 C CA . THR A 1 201 ? 1.886 -28.230 32.490 1.00 94.25 201 THR A CA 1
ATOM 1637 C C . THR A 1 201 ? 1.921 -27.932 33.984 1.00 94.25 201 THR A C 1
ATOM 1639 O O . THR A 1 201 ? 1.626 -26.814 34.401 1.00 94.25 201 THR A O 1
ATOM 1642 N N . ALA A 1 202 ? 2.270 -28.935 34.790 1.00 91.50 202 ALA A N 1
ATOM 1643 C CA . ALA A 1 202 ? 2.544 -28.785 36.224 1.00 91.50 202 ALA A CA 1
ATOM 1644 C C . ALA A 1 202 ? 4.054 -28.738 36.514 1.00 91.50 202 ALA A C 1
ATOM 1646 O O . ALA A 1 202 ? 4.473 -28.542 37.653 1.00 91.50 202 ALA A O 1
ATOM 1647 N N . GLN A 1 203 ? 4.893 -28.949 35.493 1.00 91.94 203 GLN A N 1
ATOM 1648 C CA . GLN A 1 203 ? 6.341 -28.952 35.661 1.00 91.94 203 GLN A CA 1
ATOM 1649 C C . GLN A 1 203 ? 6.862 -27.515 35.795 1.00 91.94 203 GLN A C 1
ATOM 1651 O O . GLN A 1 203 ? 6.382 -26.590 35.138 1.00 91.94 203 GLN A O 1
ATOM 1656 N N . ARG A 1 204 ? 7.877 -27.326 36.641 1.00 90.19 204 ARG A N 1
ATOM 1657 C CA . ARG A 1 204 ? 8.559 -26.037 36.824 1.00 90.19 204 ARG A CA 1
ATOM 1658 C C . ARG A 1 204 ? 9.714 -25.897 35.843 1.00 90.19 204 ARG A C 1
ATOM 1660 O O . ARG A 1 204 ? 10.270 -26.891 35.388 1.00 90.19 204 ARG A O 1
ATOM 1667 N N . SER A 1 205 ? 10.085 -24.658 35.530 1.00 90.00 205 SER A N 1
ATOM 1668 C CA . SER A 1 205 ? 11.256 -24.339 34.693 1.00 90.00 205 SER A CA 1
ATOM 1669 C C . SER A 1 205 ? 11.231 -24.940 33.277 1.00 90.00 205 SER A C 1
ATOM 1671 O O . SER A 1 205 ? 12.259 -25.001 32.610 1.00 90.00 205 SER A O 1
ATOM 1673 N N . VAL A 1 206 ? 10.055 -25.349 32.789 1.00 94.75 206 VAL A N 1
ATOM 1674 C CA . VAL A 1 206 ? 9.838 -25.875 31.425 1.00 94.75 206 VAL A CA 1
ATOM 1675 C C . VAL A 1 206 ? 9.234 -24.842 30.473 1.00 94.75 206 VAL A C 1
ATOM 1677 O O . VAL A 1 206 ? 8.960 -25.158 29.317 1.00 94.75 206 VAL A O 1
ATOM 1680 N N . ILE A 1 207 ? 9.026 -23.608 30.945 1.00 96.44 207 ILE A N 1
ATOM 1681 C CA . ILE A 1 207 ? 8.562 -22.478 30.139 1.00 96.44 207 ILE A CA 1
ATOM 1682 C C . ILE A 1 207 ? 9.562 -21.331 30.281 1.00 96.44 207 ILE A C 1
ATOM 1684 O O . ILE A 1 207 ? 9.780 -20.809 31.372 1.00 96.44 207 ILE A O 1
ATOM 1688 N N . LEU A 1 208 ? 10.145 -20.924 29.158 1.00 96.19 208 LEU A N 1
ATOM 1689 C CA . LEU A 1 208 ? 11.060 -19.797 29.038 1.00 96.19 208 LEU A CA 1
ATOM 1690 C C . LEU A 1 208 ? 10.324 -18.606 28.421 1.00 96.19 208 LEU A C 1
ATOM 1692 O O . LEU A 1 208 ? 9.972 -18.623 27.241 1.00 96.19 208 LEU A O 1
ATOM 1696 N N . THR A 1 209 ? 10.124 -17.548 29.200 1.00 96.56 209 THR A N 1
ATOM 1697 C CA . THR A 1 209 ? 9.565 -16.278 28.718 1.00 96.56 209 THR A CA 1
ATOM 1698 C C . THR A 1 209 ? 10.657 -15.427 28.083 1.00 96.56 209 THR A C 1
ATOM 1700 O O . THR A 1 209 ? 11.668 -15.153 28.721 1.00 96.56 209 THR A O 1
ATOM 1703 N N . TYR A 1 210 ? 10.447 -14.975 26.844 1.00 96.62 210 TYR A N 1
ATOM 1704 C CA . TYR A 1 210 ? 11.448 -14.185 26.110 1.00 96.62 210 TYR A CA 1
ATOM 1705 C C . TYR A 1 210 ? 10.896 -12.924 25.434 1.00 96.62 210 TYR A C 1
ATOM 1707 O O . TYR A 1 210 ? 11.650 -12.138 24.854 1.00 96.62 210 TYR A O 1
ATOM 1715 N N . GLY A 1 211 ? 9.583 -12.700 25.485 1.00 97.62 211 GLY A N 1
ATOM 1716 C CA . GLY A 1 211 ? 8.992 -11.469 24.977 1.00 97.62 211 GLY A CA 1
ATOM 1717 C C . GLY A 1 211 ? 7.708 -11.086 25.692 1.00 97.62 211 GLY A C 1
ATOM 1718 O O . GLY A 1 211 ? 6.883 -11.939 25.998 1.00 97.62 211 GLY A O 1
ATOM 1719 N N . LEU A 1 212 ? 7.523 -9.789 25.916 1.00 98.12 212 LEU A N 1
ATOM 1720 C CA . LEU A 1 212 ? 6.245 -9.211 26.313 1.00 98.12 212 LEU A CA 1
ATOM 1721 C C . LEU A 1 212 ? 5.514 -8.755 25.053 1.00 98.12 212 LEU A C 1
ATOM 1723 O O . LEU A 1 212 ? 6.049 -7.964 24.278 1.00 98.12 212 LEU A O 1
ATOM 1727 N N . LEU A 1 213 ? 4.303 -9.241 24.832 1.00 98.44 213 LEU A N 1
ATOM 1728 C CA . LEU A 1 213 ? 3.475 -8.889 23.689 1.00 98.44 213 LEU A CA 1
ATOM 1729 C C . LEU A 1 213 ? 2.382 -7.912 24.107 1.00 98.44 213 LEU A C 1
ATOM 1731 O O . LEU A 1 213 ? 1.614 -8.181 25.026 1.00 98.44 213 LEU A O 1
ATOM 1735 N N . LEU A 1 214 ? 2.295 -6.800 23.375 1.00 98.44 214 LEU A N 1
ATOM 1736 C CA . LEU A 1 214 ? 1.233 -5.810 23.506 1.00 98.44 214 LEU A CA 1
ATOM 1737 C C . LEU A 1 214 ? 0.392 -5.744 22.228 1.00 98.44 214 LEU A C 1
ATOM 1739 O O . LEU A 1 214 ? 0.921 -5.476 21.139 1.00 98.44 214 LEU A O 1
ATOM 1743 N N . GLU A 1 215 ? -0.918 -5.935 22.354 1.00 97.94 215 GLU A N 1
ATOM 1744 C CA . GLU A 1 215 ? -1.866 -5.621 21.286 1.00 97.94 215 GLU A CA 1
ATOM 1745 C C . GLU A 1 215 ? -2.282 -4.167 21.421 1.00 97.94 215 GLU A C 1
ATOM 1747 O O . GLU A 1 215 ? -3.089 -3.822 22.273 1.00 97.94 215 GLU A O 1
ATOM 1752 N N . ILE A 1 216 ? -1.705 -3.296 20.600 1.00 96.19 216 ILE A N 1
ATOM 1753 C CA . ILE A 1 216 ? -1.931 -1.854 20.708 1.00 96.19 216 ILE A CA 1
ATOM 1754 C C . ILE A 1 216 ? -2.958 -1.443 19.660 1.00 96.19 216 ILE A C 1
ATOM 1756 O O . ILE A 1 216 ? -2.647 -1.319 18.466 1.00 96.19 216 ILE A O 1
ATOM 1760 N N . VAL A 1 217 ? -4.184 -1.210 20.122 1.00 91.88 217 VAL A N 1
ATOM 1761 C CA . VAL A 1 217 ? -5.312 -0.787 19.294 1.00 91.88 217 VAL A CA 1
ATOM 1762 C C . VAL A 1 217 ? -5.702 0.634 19.694 1.00 91.88 217 VAL A C 1
ATOM 1764 O O . VAL A 1 217 ? -5.922 0.886 20.872 1.00 91.88 217 VAL A O 1
ATOM 1767 N N . PRO A 1 218 ? -5.798 1.593 18.758 1.00 87.38 218 PRO A N 1
ATOM 1768 C CA . PRO A 1 218 ? -6.352 2.907 19.068 1.00 87.38 218 PRO A CA 1
ATOM 1769 C C . PRO A 1 218 ? -7.747 2.775 19.686 1.00 87.38 218 PRO A C 1
ATOM 1771 O O . PRO A 1 218 ? -8.634 2.153 19.093 1.00 87.38 218 PRO A O 1
ATOM 1774 N N . ASP A 1 219 ? -7.932 3.356 20.867 1.00 76.94 219 ASP A N 1
ATOM 1775 C CA . ASP A 1 219 ? -9.203 3.365 21.571 1.00 76.94 219 ASP A CA 1
ATOM 1776 C C . ASP A 1 219 ? -10.114 4.409 20.931 1.00 76.94 219 ASP A C 1
ATOM 1778 O O . ASP A 1 219 ? -10.018 5.610 21.185 1.00 76.94 219 ASP A O 1
ATOM 1782 N N . LYS A 1 220 ? -11.005 3.934 20.063 1.00 61.78 220 LYS A N 1
ATOM 1783 C CA . LYS A 1 220 ? -12.000 4.787 19.415 1.00 61.78 220 LYS A CA 1
ATOM 1784 C C . LYS A 1 220 ? -13.146 5.175 20.353 1.00 61.78 220 LYS A C 1
ATOM 1786 O O . LYS A 1 220 ? -13.887 6.078 19.991 1.00 61.78 220 LYS A O 1
ATOM 1791 N N . SER A 1 221 ? -13.276 4.547 21.531 1.00 47.00 221 SER A N 1
ATOM 1792 C CA . SER A 1 221 ? -14.280 4.937 22.537 1.00 47.00 221 SER A CA 1
ATOM 1793 C C . SER A 1 221 ? -13.922 6.230 23.282 1.00 47.00 221 SER A C 1
ATOM 1795 O O . SER A 1 221 ? -14.807 6.832 23.877 1.00 47.00 221 SER A O 1
ATOM 1797 N N . ASN A 1 222 ? -12.667 6.698 23.196 1.00 36.91 222 ASN A N 1
ATOM 1798 C CA . ASN A 1 222 ? -12.179 7.899 23.887 1.00 36.91 222 ASN A CA 1
ATOM 1799 C C . ASN A 1 222 ? -11.635 8.995 22.952 1.00 36.91 222 ASN A C 1
ATOM 1801 O O . ASN A 1 222 ? -10.879 9.861 23.371 1.00 36.91 222 ASN A O 1
ATOM 1805 N N . LEU A 1 223 ? -12.096 9.070 21.700 1.00 37.84 223 LEU A N 1
ATOM 1806 C CA . LEU A 1 223 ? -11.936 10.293 20.887 1.00 37.84 223 LEU A CA 1
ATOM 1807 C C . LEU A 1 223 ? -12.784 11.489 21.405 1.00 37.84 223 LEU A C 1
ATOM 1809 O O . LEU A 1 223 ? -12.906 12.495 20.712 1.00 37.84 223 LEU A O 1
ATOM 1813 N N . ASN A 1 224 ? -13.311 11.400 22.636 1.00 33.12 224 ASN A N 1
ATOM 1814 C CA . ASN A 1 224 ? -14.206 12.352 23.304 1.00 33.12 224 ASN A CA 1
ATOM 1815 C C . ASN A 1 224 ? -13.517 13.236 24.360 1.00 33.12 224 ASN A C 1
ATOM 1817 O O . ASN A 1 224 ? -14.165 13.706 25.288 1.00 33.12 224 ASN A O 1
ATOM 1821 N N . VAL A 1 225 ? -12.217 13.507 24.215 1.00 30.55 225 VAL A N 1
ATOM 1822 C CA . VAL A 1 225 ? -11.607 14.710 24.820 1.00 30.55 225 VAL A CA 1
ATOM 1823 C C . VAL A 1 225 ? -11.246 15.706 23.716 1.00 30.55 225 VAL A C 1
ATOM 1825 O O . VAL A 1 225 ? -10.168 16.285 23.662 1.00 30.55 225 VAL A O 1
ATOM 1828 N N . TYR A 1 226 ? -12.180 15.894 22.791 1.00 33.44 226 TYR A N 1
ATOM 1829 C CA . TYR A 1 226 ? -12.478 17.225 22.291 1.00 33.44 226 TYR A CA 1
ATOM 1830 C C . TYR A 1 226 ? -13.807 17.607 22.936 1.00 33.44 226 TYR A C 1
ATOM 1832 O O . TYR A 1 226 ? -14.673 16.749 23.074 1.00 33.44 226 TYR A O 1
ATOM 1840 N N . MET A 1 227 ? -13.891 18.856 23.399 1.00 33.06 227 MET A N 1
ATOM 1841 C CA . MET A 1 227 ? -15.078 19.573 23.885 1.00 33.06 227 MET A CA 1
ATOM 1842 C C . MET A 1 227 ? -16.411 18.923 23.487 1.00 33.06 227 MET A C 1
ATOM 1844 O O . MET A 1 227 ? -16.542 18.501 22.349 1.00 33.06 227 MET A O 1
ATOM 1848 N N . PHE A 1 228 ? -17.418 18.916 24.366 1.00 30.61 228 PHE A N 1
ATOM 1849 C CA . PHE A 1 228 ? -18.818 18.651 23.999 1.00 30.61 228 PHE A CA 1
ATOM 1850 C C . PHE A 1 228 ? -19.179 19.353 22.667 1.00 30.61 228 PHE A C 1
ATOM 1852 O O . PHE A 1 228 ? -19.501 20.539 22.647 1.00 30.61 228 PHE A O 1
ATOM 1859 N N . ILE A 1 229 ? -19.115 18.634 21.542 1.00 37.03 229 ILE A N 1
ATOM 1860 C CA . ILE A 1 229 ? -19.662 19.064 20.255 1.00 37.03 229 ILE A CA 1
ATOM 1861 C C . ILE A 1 229 ? -20.961 18.277 20.131 1.00 37.03 229 ILE A C 1
ATOM 1863 O O . ILE A 1 229 ? -20.948 17.049 20.123 1.00 37.03 229 ILE A O 1
ATOM 1867 N N . GLY A 1 230 ? -22.079 19.000 20.161 1.00 49.75 230 GLY A N 1
ATOM 1868 C CA . GLY A 1 230 ? -23.412 18.476 20.448 1.00 49.75 230 GLY A CA 1
ATOM 1869 C C . GLY A 1 230 ? -23.888 17.272 19.625 1.00 49.75 230 GLY A C 1
ATOM 1870 O O . GLY A 1 230 ? -23.323 16.876 18.609 1.00 49.75 230 GLY A O 1
ATOM 1871 N N . SER A 1 231 ? -25.007 16.698 20.065 1.00 56.44 231 SER A N 1
ATOM 1872 C CA . SER A 1 231 ? -25.701 15.626 19.351 1.00 56.44 231 SER A CA 1
ATOM 1873 C C . SER A 1 231 ? -26.079 16.057 17.929 1.00 56.44 231 SER A C 1
ATOM 1875 O O . SER A 1 231 ? -26.752 17.079 17.759 1.00 56.44 231 SER A O 1
ATOM 1877 N N . LYS A 1 232 ? -25.731 15.264 16.908 1.00 75.50 232 LYS A N 1
ATOM 1878 C CA . LYS A 1 232 ? -26.253 15.474 15.552 1.00 75.50 232 LYS A CA 1
ATOM 1879 C C . LYS A 1 232 ? -27.621 14.806 15.460 1.00 75.50 232 LYS A C 1
ATOM 1881 O O . LYS A 1 232 ? -27.747 13.603 15.684 1.00 75.50 232 LYS A O 1
ATOM 1886 N N . LYS A 1 233 ? -28.640 15.593 15.124 1.00 82.56 233 LYS A N 1
ATOM 1887 C CA . LYS A 1 233 ? -29.998 15.114 14.854 1.00 82.56 233 LYS A CA 1
ATOM 1888 C C . LYS A 1 233 ? -30.227 15.094 13.347 1.00 82.56 233 LYS A C 1
ATOM 1890 O O . LYS A 1 233 ? -29.947 16.087 12.680 1.00 82.56 233 LYS A O 1
ATOM 1895 N N . VAL A 1 234 ? -30.712 13.972 12.820 1.00 83.62 234 VAL A N 1
ATOM 1896 C CA . VAL A 1 234 ? -31.068 13.826 11.403 1.00 83.62 234 VAL A CA 1
ATOM 1897 C C . VAL A 1 234 ? -32.403 13.106 11.264 1.00 83.62 234 VAL A C 1
ATOM 1899 O O . VAL A 1 234 ? -32.581 11.994 11.769 1.00 83.62 234 VAL A O 1
ATOM 1902 N N . CYS A 1 235 ? -33.344 13.725 10.559 1.00 86.81 235 CYS A N 1
ATOM 1903 C CA . CYS A 1 235 ? -34.644 13.129 10.275 1.00 86.81 235 CYS A CA 1
ATOM 1904 C C . CYS A 1 235 ? -34.512 12.043 9.204 1.00 86.81 235 CYS A C 1
ATOM 1906 O O . CYS A 1 235 ? -33.929 12.260 8.144 1.00 86.81 235 CYS A O 1
ATOM 1908 N N . CYS A 1 236 ? -35.065 10.858 9.466 1.00 86.69 236 CYS A N 1
ATOM 1909 C CA . CYS A 1 236 ? -35.113 9.803 8.463 1.00 86.69 236 CYS A CA 1
ATOM 1910 C C . CYS A 1 236 ? -36.083 10.201 7.342 1.00 86.69 236 CYS A C 1
ATOM 1912 O O . CYS A 1 236 ? -37.258 10.436 7.620 1.00 86.69 236 CYS A O 1
ATOM 1914 N N . PRO A 1 237 ? -35.675 10.167 6.066 1.00 88.44 237 PRO A N 1
ATOM 1915 C CA . PRO A 1 237 ? -36.545 10.548 4.952 1.00 88.44 237 PRO A CA 1
ATOM 1916 C C . PRO A 1 237 ? -37.639 9.511 4.635 1.00 88.44 237 PRO A C 1
ATOM 1918 O O . PRO A 1 237 ? -38.446 9.729 3.731 1.00 88.44 237 PRO A O 1
ATOM 1921 N N . HIS A 1 238 ? -37.637 8.357 5.311 1.00 88.88 238 HIS A N 1
ATOM 1922 C CA . HIS A 1 238 ? -38.600 7.275 5.088 1.00 88.88 238 HIS A CA 1
ATOM 1923 C C . HIS A 1 238 ? -39.721 7.215 6.124 1.00 88.88 238 HIS A C 1
ATOM 1925 O O . HIS A 1 238 ? -40.804 6.752 5.789 1.00 88.88 238 HIS A O 1
ATOM 1931 N N . CYS A 1 239 ? -39.461 7.629 7.365 1.00 89.75 239 CYS A N 1
ATOM 1932 C CA . CYS A 1 239 ? -40.446 7.591 8.451 1.00 89.75 239 CYS A CA 1
ATOM 1933 C C . CYS A 1 239 ? -40.562 8.920 9.208 1.00 89.75 239 CYS A C 1
ATOM 1935 O O . CYS A 1 239 ? -41.283 8.988 10.197 1.00 89.75 239 CYS A O 1
ATOM 1937 N N . SER A 1 240 ? -39.817 9.947 8.788 1.00 89.94 240 SER A N 1
ATOM 1938 C CA . SER A 1 240 ? -39.766 11.286 9.394 1.00 89.94 240 SER A CA 1
ATOM 1939 C C . SER A 1 240 ? -39.293 11.332 10.851 1.00 89.94 240 SER A C 1
ATOM 1941 O O . SER A 1 240 ? -39.238 12.402 11.448 1.00 89.94 240 SER A O 1
ATOM 1943 N N . GLN A 1 241 ? -38.892 10.196 11.424 1.00 87.88 241 GLN A N 1
ATOM 1944 C CA . GLN A 1 241 ? -38.401 10.125 12.794 1.00 87.88 241 GLN A CA 1
ATOM 1945 C C . GLN A 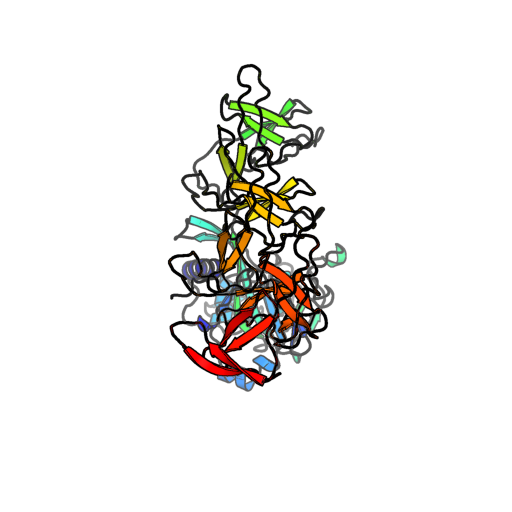1 241 ? -36.974 10.660 12.906 1.00 87.88 241 GLN A C 1
ATOM 1947 O O . GLN A 1 241 ? -36.110 10.372 12.069 1.00 87.88 241 GLN A O 1
ATOM 1952 N N . THR A 1 242 ? -36.717 11.399 13.982 1.00 87.19 242 THR A N 1
ATOM 1953 C CA . THR A 1 242 ? -35.397 11.954 14.283 1.00 87.19 242 THR A CA 1
ATOM 1954 C C . THR A 1 242 ? -34.478 10.868 14.820 1.00 87.19 242 THR A C 1
ATOM 1956 O O . THR A 1 242 ? -34.762 10.216 15.821 1.00 87.19 242 THR A O 1
ATOM 1959 N N . ASN A 1 243 ? -33.342 10.698 14.161 1.00 82.81 243 ASN A N 1
ATOM 1960 C CA . ASN A 1 243 ? -32.243 9.877 14.636 1.00 82.81 243 ASN A CA 1
ATOM 1961 C C . ASN A 1 243 ? -31.242 10.811 15.313 1.00 82.81 243 ASN A C 1
ATOM 1963 O O . ASN A 1 243 ? -30.954 11.893 14.797 1.00 82.81 243 ASN A O 1
ATOM 1967 N N . THR A 1 244 ? -30.738 10.407 16.472 1.00 80.69 244 THR A N 1
ATOM 1968 C CA . THR A 1 244 ? -29.768 11.195 17.232 1.00 80.69 244 THR A CA 1
ATOM 1969 C C . THR A 1 244 ? -28.492 10.388 17.352 1.00 80.69 244 THR A C 1
ATOM 1971 O O . THR A 1 244 ? -28.514 9.281 17.880 1.00 80.69 244 THR A O 1
ATOM 1974 N N . TRP A 1 245 ? -27.390 10.950 16.869 1.00 71.44 245 TRP A N 1
ATOM 1975 C CA . TRP A 1 245 ? -26.060 10.387 17.049 1.00 71.44 245 TRP A CA 1
ATOM 1976 C C . TRP A 1 245 ? -25.293 11.259 18.022 1.00 71.44 245 TRP A C 1
ATOM 1978 O O . TRP A 1 245 ? -25.318 12.493 17.938 1.00 71.44 245 TRP A O 1
ATOM 1988 N N . GLN A 1 246 ? -24.612 10.601 18.945 1.00 61.38 246 GLN A N 1
ATOM 1989 C CA . GLN A 1 246 ? -23.678 11.254 19.842 1.00 61.38 246 GLN A CA 1
ATOM 1990 C C . GLN A 1 246 ? -22.269 11.160 19.242 1.00 61.38 246 GLN A C 1
ATOM 1992 O O . GLN A 1 246 ? -21.982 10.275 18.439 1.00 61.38 246 GLN A O 1
ATOM 1997 N N . ASN A 1 247 ? -21.399 12.101 19.605 1.00 52.72 247 ASN A N 1
ATOM 1998 C CA . ASN A 1 247 ? -19.946 11.939 19.495 1.00 52.72 247 ASN A CA 1
ATOM 1999 C C . ASN A 1 247 ? -19.386 11.632 18.088 1.00 52.72 247 ASN A C 1
ATOM 2001 O O . ASN A 1 247 ? -18.437 10.867 17.941 1.00 52.72 247 ASN A O 1
ATOM 2005 N N . GLY A 1 248 ? -19.947 12.234 17.032 1.00 54.62 248 GLY A N 1
ATOM 2006 C CA . GLY A 1 248 ? -19.388 12.116 15.676 1.00 54.62 248 GLY A CA 1
ATOM 2007 C C . GLY A 1 248 ? -19.565 10.745 15.004 1.00 54.62 248 GLY A C 1
ATOM 2008 O O . GLY A 1 248 ? -18.979 10.510 13.948 1.00 54.62 248 GLY A O 1
ATOM 2009 N N . ASP A 1 249 ? -20.407 9.861 15.558 1.00 65.62 249 ASP A N 1
ATOM 2010 C CA . ASP A 1 249 ? -20.785 8.580 14.930 1.00 65.62 249 ASP A CA 1
ATOM 2011 C C . ASP A 1 249 ? -21.459 8.767 13.562 1.00 65.62 249 ASP A C 1
ATOM 2013 O O . ASP A 1 249 ? -21.458 7.880 12.699 1.00 65.62 249 ASP A O 1
ATOM 2017 N N . TYR A 1 250 ? -22.020 9.955 13.353 1.00 75.44 250 TYR A N 1
ATOM 2018 C CA . TYR A 1 250 ? -22.549 10.396 12.082 1.00 75.44 250 TYR A CA 1
ATOM 2019 C C . TYR A 1 250 ? -21.464 11.095 11.252 1.00 75.44 250 TYR A C 1
ATOM 2021 O O . TYR A 1 250 ? -20.890 12.100 11.668 1.00 75.44 250 TYR A O 1
ATOM 2029 N N . ILE A 1 251 ? -21.230 10.585 10.042 1.00 79.69 251 ILE A N 1
ATOM 2030 C CA . ILE A 1 251 ? -20.325 11.179 9.052 1.00 79.69 251 ILE A CA 1
ATOM 2031 C C . ILE A 1 251 ? -21.171 11.612 7.856 1.00 79.69 251 ILE A C 1
ATOM 2033 O O . ILE A 1 251 ? -21.846 10.772 7.253 1.00 79.69 251 ILE A O 1
ATOM 2037 N N . ASP A 1 252 ? -21.103 12.893 7.489 1.00 81.88 252 ASP A N 1
ATOM 2038 C CA . ASP A 1 252 ? -21.843 13.435 6.347 1.00 81.88 252 ASP A CA 1
ATOM 2039 C C . ASP A 1 252 ? -21.589 12.616 5.070 1.00 81.88 252 ASP A C 1
ATOM 2041 O O . ASP A 1 252 ? -20.461 12.243 4.722 1.00 81.88 252 ASP A O 1
ATOM 2045 N N . GLY A 1 253 ? -22.680 12.309 4.373 1.00 83.44 253 GLY A N 1
ATOM 2046 C CA . GLY A 1 253 ? -22.687 11.532 3.142 1.00 83.44 253 GLY A CA 1
ATOM 2047 C C . GLY A 1 253 ? -22.427 10.031 3.326 1.00 83.44 253 GLY A C 1
ATOM 2048 O O . GLY A 1 253 ? -22.498 9.272 2.356 1.00 83.44 253 GLY A O 1
ATOM 2049 N N . LYS A 1 254 ? -22.154 9.540 4.540 1.00 84.94 254 LYS A N 1
ATOM 2050 C CA . LYS A 1 254 ? -22.067 8.097 4.791 1.00 84.94 254 LYS A CA 1
ATOM 2051 C C . LYS A 1 254 ? -23.471 7.491 4.864 1.00 84.94 254 LYS A C 1
ATOM 2053 O O . LYS A 1 254 ? -24.419 8.133 5.303 1.00 84.94 254 LYS A O 1
ATOM 2058 N N . ALA A 1 255 ? -23.604 6.246 4.409 1.00 85.50 255 ALA A N 1
ATOM 2059 C CA . ALA A 1 255 ? -24.852 5.506 4.551 1.00 85.50 255 ALA A CA 1
ATOM 2060 C C . ALA A 1 255 ? -25.123 5.222 6.035 1.00 85.50 255 ALA A C 1
ATOM 2062 O O . ALA A 1 255 ? -24.260 4.676 6.726 1.00 85.50 255 ALA A O 1
ATOM 2063 N N . VAL A 1 256 ? -26.318 5.578 6.496 1.00 85.62 256 VAL A N 1
ATOM 2064 C CA . VAL A 1 256 ? -26.789 5.376 7.867 1.00 85.62 256 VAL A CA 1
ATOM 2065 C C . VAL A 1 256 ? -28.103 4.608 7.859 1.00 85.62 256 VAL A C 1
ATOM 2067 O O . VAL A 1 256 ? -28.944 4.809 6.985 1.00 85.62 256 VAL A O 1
ATOM 2070 N N . VAL A 1 257 ? -28.267 3.701 8.819 1.00 86.06 257 VAL A N 1
ATOM 2071 C CA . VAL A 1 257 ? -29.504 2.936 9.023 1.00 86.06 257 VAL A CA 1
ATOM 2072 C C . VAL A 1 257 ? -30.386 3.715 9.993 1.00 86.06 257 VAL A C 1
ATOM 2074 O O . VAL A 1 257 ? -29.891 4.191 11.014 1.00 86.06 257 VAL A O 1
ATOM 2077 N N . CYS A 1 258 ? -31.677 3.862 9.692 1.00 85.69 258 CYS A N 1
ATOM 2078 C CA . CYS A 1 258 ? -32.614 4.459 10.639 1.00 85.69 258 CYS A CA 1
ATOM 2079 C C . CYS A 1 258 ? -32.691 3.615 11.922 1.00 85.69 258 CYS A C 1
ATOM 2081 O O . CYS A 1 258 ? -32.937 2.415 11.852 1.00 85.69 258 CYS A O 1
ATOM 2083 N N . ALA A 1 259 ? -32.523 4.253 13.082 1.00 83.75 259 ALA A N 1
ATOM 2084 C CA . ALA A 1 259 ? -32.535 3.617 14.400 1.00 83.75 259 ALA A CA 1
ATOM 2085 C C . ALA A 1 259 ? -33.928 3.121 14.830 1.00 83.75 259 ALA A C 1
ATOM 2087 O O . ALA A 1 259 ? -34.053 2.350 15.780 1.00 83.75 259 ALA A O 1
ATOM 2088 N N . GLN A 1 260 ? -34.986 3.559 14.141 1.00 85.00 260 GLN A N 1
ATOM 2089 C CA . GLN A 1 260 ? -36.343 3.103 14.411 1.00 85.00 260 GLN A CA 1
ATOM 2090 C C . GLN A 1 260 ? -36.511 1.665 13.929 1.00 85.00 260 GLN A C 1
ATOM 2092 O O . GLN A 1 260 ? -36.425 1.402 12.725 1.00 85.00 260 GLN A O 1
ATOM 2097 N N . LYS A 1 261 ? -36.819 0.757 14.865 1.00 84.50 261 LYS A N 1
ATOM 2098 C CA . LYS A 1 261 ? -36.999 -0.684 14.610 1.00 84.50 261 LYS A CA 1
ATOM 2099 C C . LYS A 1 261 ? -38.024 -0.979 13.511 1.00 84.50 261 LYS A C 1
ATOM 2101 O O . LYS A 1 261 ? -37.878 -1.956 12.791 1.00 84.50 261 LYS A O 1
ATOM 2106 N N . THR A 1 262 ? -39.036 -0.125 13.362 1.00 87.69 262 THR A N 1
ATOM 2107 C CA . THR A 1 262 ? -40.084 -0.253 12.337 1.00 87.69 262 THR A CA 1
ATOM 2108 C C . THR A 1 262 ? -39.651 0.225 10.951 1.00 87.69 262 THR A C 1
ATOM 2110 O O . THR A 1 262 ? -40.276 -0.138 9.960 1.00 87.69 262 THR A O 1
ATOM 2113 N N . CYS A 1 263 ? -38.597 1.040 10.852 1.00 88.38 263 CYS A N 1
ATOM 2114 C CA . CYS A 1 263 ? -38.120 1.579 9.583 1.00 88.38 263 CYS A CA 1
ATOM 2115 C C . CYS A 1 263 ? -36.915 0.792 9.068 1.00 88.38 263 CYS A C 1
ATOM 2117 O O . CYS A 1 263 ? -36.992 0.222 7.984 1.00 88.38 263 CYS A O 1
ATOM 2119 N N . MET A 1 264 ? -35.797 0.789 9.808 1.00 85.69 264 MET A N 1
ATOM 2120 C CA . MET A 1 264 ? -34.527 0.126 9.450 1.00 85.69 264 MET A CA 1
ATOM 2121 C C . MET A 1 264 ? -34.004 0.397 8.018 1.00 85.69 264 MET A C 1
ATOM 2123 O O . MET A 1 264 ? -33.083 -0.270 7.546 1.00 85.69 264 MET A O 1
ATOM 2127 N N . LYS A 1 265 ? -34.555 1.390 7.303 1.00 88.12 265 LYS A N 1
ATOM 2128 C CA . LYS A 1 265 ? -34.121 1.767 5.953 1.00 88.12 265 LYS A CA 1
ATOM 2129 C C . LYS A 1 265 ? -32.827 2.567 6.017 1.00 88.12 265 LYS A C 1
ATOM 2131 O O . LYS A 1 265 ? -32.571 3.301 6.975 1.00 88.12 265 LYS A O 1
ATOM 2136 N N . VAL A 1 266 ? -32.016 2.423 4.975 1.00 86.06 266 VAL A N 1
ATOM 2137 C CA . VAL A 1 266 ? -30.710 3.075 4.864 1.00 86.06 266 VAL A CA 1
ATOM 2138 C C . VAL A 1 266 ? -30.828 4.327 4.009 1.00 86.06 266 VAL A C 1
ATOM 2140 O O . VAL A 1 266 ? -31.405 4.270 2.931 1.00 86.06 266 VAL A O 1
ATOM 2143 N N . PHE A 1 267 ? -30.232 5.430 4.447 1.00 89.38 267 PHE A N 1
ATOM 2144 C CA . PHE A 1 267 ? -30.194 6.685 3.697 1.00 89.38 267 PHE A CA 1
ATOM 2145 C C . PHE A 1 267 ? -28.822 7.361 3.824 1.00 89.38 267 PHE A C 1
ATOM 2147 O O . PHE A 1 267 ? -27.972 6.931 4.604 1.00 89.38 267 PHE A O 1
ATOM 2154 N N . GLN A 1 268 ? -28.583 8.396 3.025 1.00 91.25 268 GLN A N 1
ATOM 2155 C CA . GLN A 1 268 ? -27.424 9.287 3.137 1.00 91.25 268 GLN A CA 1
ATOM 2156 C C . GLN A 1 268 ? -27.918 10.726 3.230 1.00 91.25 268 GLN A C 1
ATOM 2158 O O . GLN A 1 268 ? -28.905 11.072 2.583 1.00 91.25 268 GLN A O 1
ATOM 2163 N N . GLN A 1 269 ? -27.213 11.567 3.979 1.00 90.12 269 GLN A N 1
ATOM 2164 C CA . GLN A 1 269 ? -27.498 12.995 4.038 1.00 90.12 269 GLN A CA 1
ATOM 2165 C C . GLN A 1 269 ? -26.211 13.810 4.145 1.00 90.12 269 GLN A C 1
ATOM 2167 O O . GLN A 1 269 ? -25.222 13.361 4.719 1.00 90.12 269 GLN A O 1
ATOM 2172 N N . LEU A 1 270 ? -26.240 15.023 3.609 1.00 91.12 270 LEU A N 1
ATOM 2173 C CA . LEU A 1 270 ? -25.241 16.061 3.841 1.00 91.12 270 LEU A CA 1
ATOM 2174 C C . LEU A 1 270 ? -25.905 17.433 3.806 1.00 91.12 270 LEU A C 1
ATOM 2176 O O . LEU A 1 270 ? -27.012 17.573 3.293 1.00 91.12 270 LEU A O 1
ATOM 2180 N N . ASN A 1 271 ? -25.219 18.447 4.316 1.00 90.44 271 ASN A N 1
ATOM 2181 C CA . ASN A 1 271 ? -25.695 19.822 4.230 1.00 90.44 271 ASN A CA 1
ATOM 2182 C C . ASN A 1 271 ? -25.024 20.543 3.061 1.00 90.44 271 ASN A C 1
ATOM 2184 O O . ASN A 1 271 ? -23.818 20.413 2.843 1.00 90.44 271 ASN A O 1
ATOM 2188 N N . CYS A 1 272 ? -25.798 21.325 2.315 1.00 90.75 272 CYS A N 1
ATOM 2189 C CA . CYS A 1 272 ? -25.264 22.171 1.263 1.00 90.75 272 CYS A CA 1
ATOM 2190 C C . CYS A 1 272 ? -24.350 23.246 1.878 1.00 90.75 272 CYS A C 1
ATOM 2192 O O . CYS A 1 272 ? -24.800 24.010 2.728 1.00 90.75 272 CYS A O 1
ATOM 2194 N N . PRO A 1 273 ? -23.093 23.401 1.436 1.00 92.94 273 PRO A N 1
ATOM 2195 C CA . PRO A 1 273 ? -22.169 24.381 2.010 1.00 92.94 273 PRO A CA 1
ATOM 2196 C C . PRO A 1 273 ? -22.475 25.837 1.611 1.00 92.94 273 PRO A C 1
ATOM 2198 O O . PRO A 1 273 ? -21.744 26.749 2.013 1.00 92.94 273 PRO A O 1
ATOM 2201 N N . HIS A 1 274 ? -23.507 26.047 0.786 1.00 92.25 274 HIS A N 1
ATOM 2202 C CA . HIS A 1 274 ? -23.942 27.355 0.293 1.00 92.25 274 HIS A CA 1
ATOM 2203 C C . HIS A 1 274 ? -25.190 27.885 1.002 1.00 92.25 274 HIS A C 1
ATOM 2205 O O . HIS A 1 274 ? -25.245 29.076 1.277 1.00 92.25 274 HIS A O 1
ATOM 2211 N N . CYS A 1 275 ? -26.172 27.026 1.287 1.00 93.06 275 CYS A N 1
ATOM 2212 C CA . CYS A 1 275 ? -27.432 27.407 1.947 1.00 93.06 275 CYS A CA 1
ATOM 2213 C C . CYS A 1 275 ? -27.684 26.669 3.269 1.00 93.06 275 CYS A C 1
ATOM 2215 O O . CYS A 1 275 ? -28.681 26.929 3.924 1.00 93.06 275 CYS A O 1
ATOM 2217 N N . SER A 1 276 ? -26.800 25.750 3.667 1.00 91.31 276 SER A N 1
ATOM 2218 C CA . SER A 1 276 ? -26.916 24.902 4.865 1.00 91.31 276 SER A CA 1
ATOM 2219 C C . SER A 1 276 ? -28.073 23.894 4.865 1.00 91.31 276 SER A C 1
ATOM 2221 O O . SER A 1 276 ? -28.126 23.054 5.765 1.00 91.31 276 SER A O 1
ATOM 2223 N N . GLU A 1 277 ? -28.932 23.910 3.842 1.00 90.19 277 GLU A N 1
ATOM 2224 C CA . GLU A 1 277 ? -30.041 22.968 3.679 1.00 90.19 277 GLU A CA 1
ATOM 2225 C C . GLU A 1 277 ? -29.581 21.509 3.558 1.00 90.19 277 GLU A C 1
ATOM 2227 O O . GLU A 1 277 ? -28.514 21.207 3.012 1.00 90.19 277 GLU A O 1
ATOM 2232 N N . SER A 1 278 ? -30.403 20.585 4.058 1.00 89.88 278 SER A N 1
ATOM 2233 C CA . SER A 1 278 ? -30.100 19.152 4.104 1.00 89.88 278 SER A CA 1
ATOM 2234 C C . SER A 1 278 ? -30.478 18.429 2.812 1.00 89.88 278 SER A C 1
ATOM 2236 O O . SER A 1 278 ? -31.644 18.231 2.502 1.00 89.88 278 SER A O 1
ATOM 2238 N N . ILE A 1 279 ? -29.481 17.934 2.088 1.00 91.88 279 ILE A N 1
ATOM 2239 C CA . ILE A 1 279 ? -29.668 17.113 0.891 1.00 91.88 279 ILE A CA 1
ATOM 2240 C C . ILE A 1 279 ? -29.679 15.639 1.294 1.00 91.88 279 ILE A C 1
ATOM 2242 O O . ILE A 1 279 ? -28.757 15.173 1.969 1.00 91.88 279 ILE A O 1
ATOM 2246 N N . VAL A 1 280 ? -30.706 14.899 0.868 1.00 91.06 280 VAL A N 1
ATOM 2247 C CA . VAL A 1 280 ? -30.944 13.517 1.303 1.00 91.06 280 VAL A CA 1
ATOM 2248 C C . VAL A 1 280 ? -31.089 12.568 0.116 1.00 91.06 280 VAL A C 1
ATOM 2250 O O . VAL A 1 280 ? -31.849 12.828 -0.812 1.00 91.06 280 VAL A O 1
ATOM 2253 N N . TRP A 1 281 ? -30.421 11.415 0.189 1.00 92.00 281 TRP A N 1
ATOM 2254 C CA . TRP A 1 281 ? -30.551 10.317 -0.771 1.00 92.00 281 TRP A CA 1
ATOM 2255 C C . TRP A 1 281 ? -31.130 9.085 -0.079 1.00 92.00 281 TRP A C 1
ATOM 2257 O O . TRP A 1 281 ? -30.491 8.472 0.781 1.00 92.00 281 TRP A O 1
ATOM 2267 N N . LYS A 1 282 ? -32.345 8.706 -0.486 1.00 89.44 282 LYS A N 1
ATOM 2268 C CA . LYS A 1 282 ? -33.090 7.542 0.029 1.00 89.44 282 LYS A CA 1
ATOM 2269 C C . LYS A 1 282 ? -32.536 6.193 -0.454 1.00 89.44 282 LYS A C 1
ATOM 2271 O O . LYS A 1 282 ? -32.844 5.157 0.116 1.00 89.44 282 LYS A O 1
ATOM 2276 N N . ASP A 1 283 ? -31.740 6.191 -1.518 1.00 83.75 283 ASP A N 1
ATOM 2277 C CA . ASP A 1 283 ? -31.321 4.999 -2.269 1.00 83.75 283 ASP A CA 1
ATOM 2278 C C . ASP A 1 283 ? -29.814 4.697 -2.170 1.00 83.75 283 ASP A C 1
ATOM 2280 O O . ASP A 1 283 ? -29.322 3.723 -2.740 1.00 83.75 283 ASP A O 1
ATOM 2284 N N . ARG A 1 284 ? -29.070 5.507 -1.409 1.00 83.75 284 ARG A N 1
ATOM 2285 C CA . ARG A 1 284 ? -27.604 5.455 -1.291 1.00 83.75 284 ARG A CA 1
ATOM 2286 C C . ARG A 1 284 ? -26.846 5.808 -2.586 1.00 83.75 284 ARG A C 1
ATOM 2288 O O . ARG A 1 284 ? -25.729 5.318 -2.824 1.00 83.75 284 ARG A O 1
ATOM 2295 N N . SER A 1 285 ? -27.452 6.629 -3.444 1.00 86.50 285 SER A N 1
ATOM 2296 C CA . SER A 1 285 ? -26.845 7.056 -4.711 1.00 86.50 285 SER A CA 1
ATOM 2297 C C . SER A 1 285 ? -25.719 8.082 -4.552 1.00 86.50 285 SER A C 1
ATOM 2299 O O . SER A 1 285 ? -24.895 8.208 -5.466 1.00 86.50 285 SER A O 1
ATOM 2301 N N . TYR A 1 286 ? -25.594 8.759 -3.401 1.00 89.31 286 TYR A N 1
ATO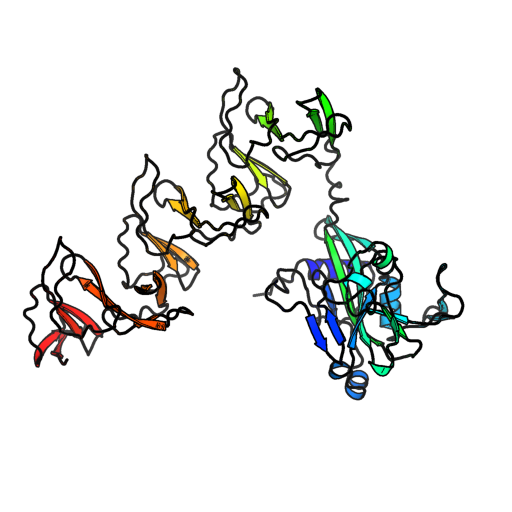M 2302 C CA . TYR A 1 286 ? -24.483 9.679 -3.160 1.00 89.31 286 TYR A CA 1
ATOM 2303 C C . TYR A 1 286 ? -23.139 8.941 -3.116 1.00 89.31 286 TYR A C 1
ATOM 2305 O O . TYR A 1 286 ? -22.961 7.917 -2.442 1.00 89.31 286 TYR A O 1
ATOM 2313 N N . LYS A 1 287 ? -22.163 9.499 -3.840 1.00 87.38 287 LYS A N 1
ATOM 2314 C CA . LYS A 1 287 ? -20.773 9.042 -3.874 1.00 87.38 287 LYS A CA 1
ATOM 2315 C C . LYS A 1 287 ? -19.851 10.229 -3.636 1.00 87.38 287 LYS A C 1
ATOM 2317 O O . LYS A 1 287 ? -19.945 11.240 -4.327 1.00 87.38 287 LYS A O 1
ATOM 2322 N N . GLU A 1 288 ? -18.933 10.046 -2.696 1.00 90.06 288 GLU A N 1
ATOM 2323 C CA . GLU A 1 288 ? -17.867 10.995 -2.390 1.00 90.06 288 GLU A CA 1
ATOM 2324 C C . GLU A 1 288 ? -17.126 11.459 -3.662 1.00 90.06 288 GLU A C 1
ATOM 2326 O O . GLU A 1 288 ? -16.814 10.664 -4.557 1.00 90.06 288 GLU A O 1
ATOM 2331 N N . GLY A 1 289 ? -16.862 12.765 -3.741 1.00 89.25 289 GLY A N 1
ATOM 2332 C CA . GLY A 1 289 ? -16.112 13.399 -4.827 1.00 89.25 289 GLY A CA 1
ATOM 2333 C C . GLY A 1 289 ? -16.911 13.662 -6.105 1.00 89.25 289 GLY A C 1
ATOM 2334 O O . GLY A 1 289 ? -16.383 14.295 -7.018 1.00 89.25 289 GLY A O 1
ATOM 2335 N N . LYS A 1 290 ? -18.174 13.222 -6.200 1.00 89.44 290 LYS A N 1
ATOM 2336 C CA . LYS A 1 290 ? -19.057 13.631 -7.302 1.00 89.44 290 LYS A CA 1
ATOM 2337 C C . LYS A 1 290 ? -19.481 15.087 -7.146 1.00 89.44 290 LYS A C 1
ATOM 2339 O O . LYS A 1 290 ? -19.667 15.556 -6.026 1.00 89.44 290 LYS A O 1
ATOM 2344 N N . ILE A 1 291 ? -19.653 15.767 -8.280 1.00 92.44 291 ILE A N 1
ATOM 2345 C CA . ILE A 1 291 ? -20.292 17.083 -8.321 1.00 92.44 291 ILE A CA 1
ATOM 2346 C C . ILE A 1 291 ? -21.747 16.902 -7.892 1.00 92.44 291 ILE A C 1
ATOM 2348 O O . ILE A 1 291 ? -22.466 16.075 -8.454 1.00 92.44 291 ILE A O 1
ATOM 2352 N N . ILE A 1 292 ? -22.144 17.649 -6.871 1.00 94.12 292 ILE A N 1
ATOM 2353 C CA . ILE A 1 292 ? -23.498 17.693 -6.332 1.00 94.12 292 ILE A CA 1
ATOM 2354 C C . ILE A 1 292 ? -24.073 19.055 -6.674 1.00 94.12 292 ILE A C 1
ATOM 2356 O O . ILE A 1 292 ? -23.449 20.064 -6.356 1.00 94.12 292 ILE A O 1
ATOM 2360 N N . THR A 1 293 ? -25.260 19.079 -7.266 1.00 96.12 293 THR A N 1
ATOM 2361 C CA . THR A 1 293 ? -26.064 20.295 -7.427 1.00 96.12 293 THR A CA 1
ATOM 2362 C C . THR A 1 293 ? -27.057 20.365 -6.273 1.00 96.12 293 THR A C 1
ATOM 2364 O O . THR A 1 293 ? -27.749 19.382 -6.004 1.00 96.12 293 THR A O 1
ATOM 2367 N N . CYS A 1 294 ? -27.109 21.490 -5.559 1.00 94.44 294 CYS A N 1
ATOM 2368 C CA . CYS A 1 294 ? -28.103 21.686 -4.507 1.00 94.44 294 CYS A CA 1
ATOM 2369 C C . CYS A 1 294 ? -29.524 21.647 -5.107 1.00 94.44 294 CYS A C 1
ATOM 2371 O O . CYS A 1 294 ? -29.793 22.453 -5.992 1.00 94.44 294 CYS A O 1
ATOM 2373 N N . PRO A 1 295 ? -30.439 20.765 -4.653 1.00 94.31 295 PRO A N 1
ATOM 2374 C CA . PRO A 1 295 ? -31.759 20.622 -5.274 1.00 94.31 295 PRO A CA 1
ATOM 2375 C C . PRO A 1 295 ? -32.725 21.766 -4.935 1.00 94.31 295 PRO A C 1
ATOM 2377 O O . PRO A 1 295 ? -33.765 21.886 -5.571 1.00 94.31 295 PRO A O 1
ATOM 2380 N N . TYR A 1 296 ? -32.406 22.592 -3.936 1.00 93.56 296 TYR A N 1
ATOM 2381 C CA . TYR A 1 296 ? -33.253 23.698 -3.503 1.00 93.56 296 TYR A CA 1
ATOM 2382 C C . TYR A 1 296 ? -33.186 24.860 -4.501 1.00 93.56 296 TYR A C 1
ATOM 2384 O O . TYR A 1 296 ? -32.095 25.318 -4.853 1.00 93.56 296 TYR A O 1
ATOM 2392 N N . GLU A 1 297 ? -34.351 25.336 -4.949 1.00 93.75 297 GLU A N 1
ATOM 2393 C CA . GLU A 1 297 ? -34.513 26.399 -5.959 1.00 93.75 297 GLU A CA 1
ATOM 2394 C C . GLU A 1 297 ? -33.764 27.687 -5.604 1.00 93.75 297 GLU A C 1
ATOM 2396 O O . GLU A 1 297 ? -33.114 28.283 -6.457 1.00 93.75 297 GLU A O 1
ATOM 2401 N N . ASN A 1 298 ? -33.765 28.066 -4.325 1.00 92.88 298 ASN A N 1
ATOM 2402 C CA . ASN A 1 298 ? -33.065 29.249 -3.820 1.00 92.88 298 ASN A CA 1
ATOM 2403 C C . ASN A 1 298 ? -31.528 29.116 -3.804 1.00 92.88 298 ASN A C 1
ATOM 2405 O O . ASN A 1 298 ? -30.832 30.079 -3.484 1.00 92.88 298 ASN A O 1
ATOM 2409 N N . CYS A 1 299 ? -30.983 27.933 -4.102 1.00 95.06 299 CYS A N 1
ATOM 2410 C CA . CYS A 1 299 ? -29.553 27.676 -4.057 1.00 95.06 299 CYS A CA 1
ATOM 2411 C C . CYS A 1 299 ? -28.990 27.249 -5.414 1.00 95.06 299 CYS A C 1
ATOM 2413 O O . CYS A 1 299 ? -28.153 27.973 -5.941 1.00 95.06 299 CYS A O 1
ATOM 2415 N N . GLN A 1 300 ? -29.370 26.077 -5.942 1.00 95.81 300 GLN A N 1
ATOM 2416 C CA . GLN A 1 300 ? -28.900 25.493 -7.221 1.00 95.81 300 GLN A CA 1
ATOM 2417 C C . GLN A 1 300 ? -27.368 25.478 -7.473 1.00 95.81 300 GLN A C 1
ATOM 2419 O O . GLN A 1 300 ? -26.906 25.112 -8.552 1.00 95.81 300 GLN A O 1
ATOM 2424 N N . LYS A 1 301 ? -26.539 25.831 -6.481 1.00 96.50 301 LYS A N 1
ATOM 2425 C CA . LYS A 1 301 ? -25.074 25.854 -6.591 1.00 96.50 301 LYS A CA 1
ATOM 2426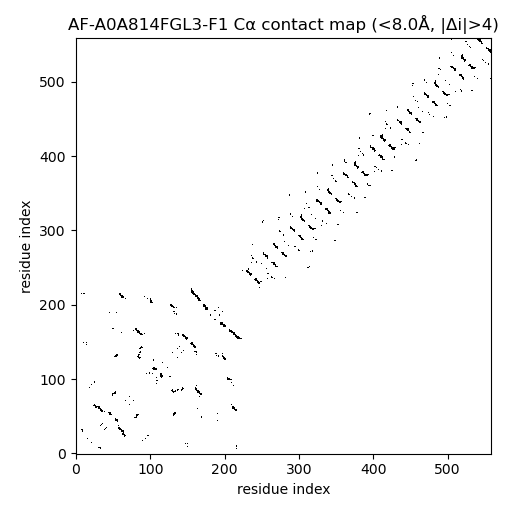 C C . LYS A 1 301 ? -24.493 24.447 -6.518 1.00 96.50 301 LYS A C 1
ATOM 2428 O O . LYS A 1 301 ? -25.008 23.575 -5.811 1.00 96.50 301 LYS A O 1
ATOM 2433 N N . THR A 1 302 ? -23.373 24.252 -7.207 1.00 97.06 302 THR A N 1
ATOM 2434 C CA . THR A 1 302 ? -22.634 22.989 -7.206 1.00 97.06 302 THR A CA 1
ATOM 2435 C C . THR A 1 302 ? -21.555 22.954 -6.134 1.00 97.06 302 THR A C 1
ATOM 2437 O O . THR A 1 302 ? -21.005 23.988 -5.767 1.00 97.06 302 THR A O 1
ATOM 2440 N N . PHE A 1 303 ? -21.212 21.766 -5.647 1.00 96.50 303 PHE A N 1
ATOM 2441 C CA . PHE A 1 303 ? -20.056 21.544 -4.778 1.00 96.50 303 PHE A CA 1
ATOM 2442 C C . PHE A 1 303 ? -19.618 20.078 -4.817 1.00 96.50 303 PHE A C 1
ATOM 2444 O O . PHE A 1 303 ? -20.302 19.217 -5.369 1.00 96.50 303 PHE A O 1
ATOM 2451 N N . GLN A 1 304 ? -18.469 19.784 -4.217 1.00 94.88 304 GLN A N 1
ATOM 2452 C CA . GLN A 1 304 ? -17.991 18.421 -3.984 1.00 94.88 304 GLN A CA 1
ATOM 2453 C C . GLN A 1 304 ? -17.591 18.252 -2.521 1.00 94.88 304 GLN A C 1
ATOM 2455 O O . GLN A 1 304 ? -17.142 19.203 -1.878 1.00 94.88 304 GLN A O 1
ATOM 2460 N N . GLN A 1 305 ? -17.715 17.026 -2.013 1.00 93.81 305 GLN A N 1
ATOM 2461 C CA . GLN A 1 305 ? -17.309 16.672 -0.658 1.00 93.81 305 GLN A CA 1
ATOM 2462 C C . GLN A 1 305 ? -16.564 15.335 -0.627 1.00 93.81 305 GLN A C 1
ATOM 2464 O O . GLN A 1 305 ? -16.934 14.379 -1.315 1.00 93.81 305 GLN A O 1
ATOM 2469 N N . LEU A 1 306 ? -15.532 15.267 0.214 1.00 93.12 306 LEU A N 1
ATOM 2470 C CA . LEU A 1 306 ? -14.801 14.052 0.563 1.00 93.12 306 LEU A CA 1
ATOM 2471 C C . LEU A 1 306 ? -14.571 13.969 2.064 1.00 93.12 306 LEU A C 1
ATOM 2473 O O . LEU A 1 306 ? -14.258 14.971 2.696 1.00 93.12 306 LEU A O 1
ATOM 2477 N N . ASN A 1 307 ? -14.597 12.764 2.620 1.00 91.19 307 ASN A N 1
ATOM 2478 C CA . ASN A 1 307 ? -14.262 12.570 4.029 1.00 91.19 307 ASN A CA 1
ATOM 2479 C C . ASN A 1 307 ? -12.795 12.158 4.179 1.00 91.19 307 ASN A C 1
ATOM 2481 O O . ASN A 1 307 ? -12.342 11.196 3.543 1.00 91.19 307 ASN A O 1
ATOM 2485 N N . CYS A 1 308 ? -12.057 12.856 5.042 1.00 89.44 308 CYS A N 1
ATOM 2486 C CA . CYS A 1 308 ? -10.657 12.563 5.315 1.00 89.44 308 CYS A CA 1
ATOM 2487 C C . CYS A 1 308 ? -10.511 11.162 5.936 1.00 89.44 308 CYS A C 1
ATOM 2489 O O . CYS A 1 308 ? -11.123 10.881 6.965 1.00 89.44 308 CYS A O 1
ATOM 2491 N N . PRO A 1 309 ? -9.669 10.266 5.392 1.00 90.38 309 PRO A N 1
ATOM 2492 C CA . PRO A 1 309 ? -9.497 8.922 5.945 1.00 90.38 309 PRO A CA 1
ATOM 2493 C C . PRO A 1 309 ? -8.708 8.894 7.272 1.00 90.38 309 PRO A C 1
ATOM 2495 O O . PRO A 1 309 ? -8.560 7.825 7.873 1.00 90.38 309 PRO A O 1
ATOM 2498 N N . HIS A 1 310 ? -8.174 10.039 7.717 1.00 86.62 310 HIS A N 1
ATOM 2499 C CA . HIS A 1 310 ? -7.413 10.175 8.963 1.00 86.62 310 HIS A CA 1
ATOM 2500 C C . HIS A 1 310 ? -8.270 10.601 10.153 1.00 86.62 310 HIS A C 1
ATOM 2502 O O . HIS A 1 310 ? -8.111 10.031 11.227 1.00 86.62 310 HIS A O 1
ATOM 2508 N N . CYS A 1 311 ? -9.148 11.588 9.962 1.00 86.00 311 CYS A N 1
ATOM 2509 C CA . CYS A 1 311 ? -9.960 12.189 11.028 1.00 86.00 311 CYS A CA 1
ATOM 2510 C C . CYS A 1 311 ? -11.471 12.147 10.758 1.00 86.00 311 CYS A C 1
ATOM 2512 O O . CYS A 1 311 ? -12.236 12.668 11.558 1.00 86.00 311 CYS A O 1
ATOM 2514 N N . SER A 1 312 ? -11.902 11.578 9.628 1.00 87.62 312 SER A N 1
ATOM 2515 C CA . SER A 1 312 ? -13.300 11.536 9.169 1.00 87.62 312 SER A CA 1
ATOM 2516 C C . SER A 1 312 ? -13.942 12.894 8.859 1.00 87.62 312 SER A C 1
ATOM 2518 O O . SER A 1 312 ? -15.082 12.911 8.405 1.00 87.62 312 SER A O 1
ATOM 2520 N N . GLN A 1 313 ? -13.222 14.010 9.026 1.00 86.94 313 GLN A N 1
ATOM 2521 C CA . GLN A 1 313 ? -13.740 15.348 8.738 1.00 86.94 313 GLN A CA 1
ATOM 2522 C C . GLN A 1 313 ? -13.967 15.575 7.240 1.00 86.94 313 GLN A C 1
ATOM 2524 O O . GLN A 1 313 ? -13.190 15.116 6.389 1.00 86.94 313 GLN A O 1
ATOM 2529 N N . SER A 1 314 ? -15.024 16.324 6.938 1.00 89.81 314 SER A N 1
ATOM 2530 C CA . SER A 1 314 ? -15.418 16.701 5.584 1.00 89.81 314 SER A CA 1
ATOM 2531 C C . SER A 1 314 ? -14.442 17.716 4.989 1.00 89.81 314 SER A C 1
ATOM 2533 O O . SER A 1 314 ? -14.083 18.711 5.607 1.00 89.81 314 SER A O 1
ATOM 2535 N N . ASN A 1 315 ? -14.030 17.463 3.755 1.00 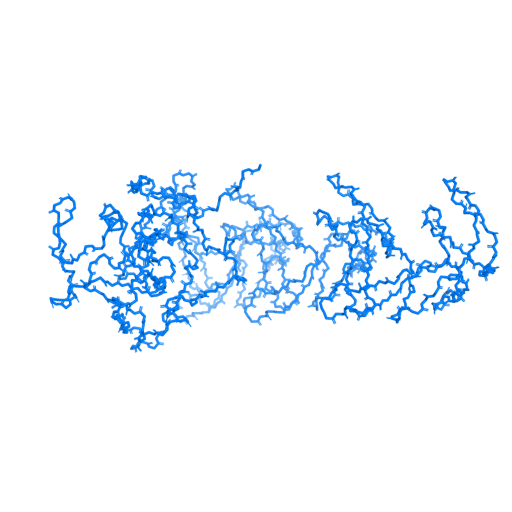93.62 315 ASN A N 1
ATOM 2536 C CA . ASN A 1 315 ? -13.325 18.391 2.884 1.00 93.62 315 ASN A CA 1
ATOM 2537 C C . ASN A 1 315 ? -14.320 18.816 1.816 1.00 93.62 315 ASN A C 1
ATOM 2539 O O . ASN A 1 315 ? -14.913 17.952 1.167 1.00 93.62 315 ASN A O 1
ATOM 2543 N N . VAL A 1 316 ? -14.522 20.120 1.662 1.00 94.44 316 VAL A N 1
ATOM 2544 C CA . VAL A 1 316 ? -15.566 20.677 0.804 1.00 94.44 316 VAL A CA 1
ATOM 2545 C C . VAL A 1 316 ? -14.949 21.634 -0.205 1.00 94.44 316 VAL A C 1
ATOM 2547 O O . VAL A 1 316 ? -14.167 22.518 0.145 1.00 94.44 316 VAL A O 1
ATOM 2550 N N . TRP A 1 317 ? -15.348 21.475 -1.463 1.00 96.12 317 TRP A N 1
ATOM 2551 C CA . TRP A 1 317 ? -15.014 22.374 -2.563 1.00 96.12 317 TRP A CA 1
ATOM 2552 C C . TRP A 1 317 ? -16.302 23.033 -3.038 1.00 96.12 317 TRP A C 1
ATOM 2554 O O . TRP A 1 317 ? -17.092 22.422 -3.762 1.00 96.12 317 TRP A O 1
ATOM 2564 N N . LYS A 1 318 ? -16.541 24.265 -2.571 1.00 95.12 318 LYS A N 1
ATOM 2565 C CA . LYS A 1 318 ? -17.768 25.039 -2.838 1.00 95.12 318 LYS A CA 1
ATOM 2566 C C . LYS A 1 318 ? -17.958 25.393 -4.315 1.00 95.12 318 LYS A C 1
ATOM 2568 O O . LYS A 1 318 ? -19.057 25.735 -4.714 1.00 95.12 318 LYS A O 1
ATOM 2573 N N . ASP A 1 319 ? -16.902 25.327 -5.104 1.00 93.50 319 ASP A N 1
ATOM 2574 C CA . ASP A 1 319 ? -16.862 25.614 -6.536 1.00 93.50 319 ASP A CA 1
ATOM 2575 C C . ASP A 1 319 ? -16.808 24.338 -7.393 1.00 93.50 319 ASP A C 1
ATOM 2577 O O . ASP A 1 319 ? -16.669 24.420 -8.608 1.00 93.50 319 ASP A O 1
ATOM 2581 N N . ALA A 1 320 ? -16.900 23.155 -6.771 1.00 92.88 320 ALA A N 1
ATOM 2582 C CA . ALA A 1 320 ? -16.738 21.867 -7.444 1.00 92.88 320 ALA A CA 1
ATOM 2583 C C . ALA A 1 320 ? -15.412 21.750 -8.236 1.00 92.88 320 ALA A C 1
ATOM 2585 O O . ALA A 1 320 ? -15.356 21.166 -9.321 1.00 92.88 320 ALA A O 1
ATOM 2586 N N . SER A 1 321 ? -14.324 22.287 -7.671 1.00 91.75 321 SER A N 1
ATOM 2587 C CA . SER A 1 321 ? -12.975 22.219 -8.249 1.00 91.75 321 SER A CA 1
ATOM 2588 C C . SER A 1 321 ? -12.188 20.946 -7.908 1.00 91.75 321 SER A C 1
ATOM 2590 O O . SER A 1 321 ? -11.047 20.790 -8.350 1.00 91.75 321 SER A O 1
ATOM 2592 N N . TYR A 1 322 ? -12.755 20.009 -7.141 1.00 91.56 322 TYR A N 1
ATOM 2593 C CA . TYR A 1 322 ? -12.045 18.800 -6.731 1.00 91.56 322 TYR A CA 1
ATOM 2594 C C . TYR A 1 322 ? -11.706 17.896 -7.928 1.00 91.56 322 TYR A C 1
ATOM 2596 O O . TYR A 1 322 ? -12.577 17.485 -8.703 1.00 91.56 322 TYR A O 1
ATOM 2604 N N . LYS A 1 323 ? -10.422 17.526 -8.030 1.00 88.56 323 LYS A N 1
ATOM 2605 C CA . LYS A 1 323 ? -9.886 16.593 -9.029 1.00 88.56 323 LYS A CA 1
ATOM 2606 C C . LYS A 1 323 ? -9.402 15.294 -8.361 1.00 88.56 323 LYS A C 1
ATOM 2608 O O . LYS A 1 323 ? -8.541 15.358 -7.482 1.00 88.56 323 LYS A O 1
ATOM 2613 N N . PRO A 1 324 ? -9.910 14.117 -8.774 1.00 88.81 324 PRO A N 1
ATOM 2614 C CA . PRO A 1 324 ? -9.427 12.824 -8.292 1.00 88.81 324 PRO A CA 1
ATOM 2615 C C . PRO A 1 324 ? -7.969 12.546 -8.659 1.00 88.81 324 PRO A C 1
ATOM 2617 O O . PRO A 1 324 ? -7.531 12.904 -9.748 1.00 88.81 324 PRO A O 1
ATOM 2620 N N . GLY A 1 325 ? -7.237 11.867 -7.768 1.00 87.00 325 GLY A N 1
ATOM 2621 C CA . GLY A 1 325 ? -5.854 11.431 -8.002 1.00 87.00 325 GLY A CA 1
ATOM 2622 C C . GLY A 1 325 ? -4.773 12.226 -7.258 1.00 87.00 325 GLY A C 1
ATOM 2623 O O . GLY A 1 325 ? -4.017 11.600 -6.510 1.00 87.00 325 GLY A O 1
ATOM 2624 N N . PRO A 1 326 ? -4.647 13.557 -7.430 1.00 88.19 326 PRO A N 1
ATOM 2625 C CA . PRO A 1 326 ? -3.651 14.357 -6.722 1.00 88.19 326 PRO A CA 1
ATOM 2626 C C . PRO A 1 326 ? -3.740 14.247 -5.191 1.00 88.19 326 PRO A C 1
ATOM 2628 O O . PRO A 1 326 ? -4.825 14.011 -4.652 1.00 88.19 326 PRO A O 1
ATOM 2631 N N . PRO A 1 327 ? -2.615 14.430 -4.472 1.00 91.62 327 PRO A N 1
ATOM 2632 C CA . PRO A 1 327 ? -2.618 14.537 -3.018 1.00 91.62 327 PRO A CA 1
ATOM 2633 C C . PRO A 1 327 ? -3.489 15.700 -2.528 1.00 91.62 327 PRO A C 1
ATOM 2635 O O . PRO A 1 327 ? -3.349 16.836 -2.972 1.00 91.62 327 PRO A O 1
ATOM 2638 N N . ILE A 1 328 ? -4.371 15.407 -1.580 1.00 93.44 328 ILE A N 1
ATOM 2639 C CA . ILE A 1 328 ? -5.299 16.339 -0.944 1.00 93.44 328 ILE A CA 1
ATOM 2640 C C . ILE A 1 328 ? -4.829 16.551 0.486 1.00 93.44 328 ILE A C 1
ATOM 2642 O O . ILE A 1 328 ? -4.755 15.593 1.256 1.00 93.44 328 ILE A O 1
ATOM 2646 N N . LYS A 1 329 ? -4.545 17.795 0.870 1.00 95.25 329 LYS A N 1
ATOM 2647 C CA . LYS A 1 329 ? -4.308 18.144 2.273 1.00 95.25 329 LYS A CA 1
ATOM 2648 C C . LYS A 1 329 ? -5.651 18.298 2.985 1.00 95.25 329 LYS A C 1
ATOM 2650 O O . LYS A 1 329 ? -6.507 19.037 2.508 1.00 95.25 329 LYS A O 1
ATOM 2655 N N . CYS A 1 330 ? -5.839 17.613 4.112 1.00 93.81 330 CYS A N 1
ATOM 2656 C CA . CYS A 1 330 ? -7.069 17.719 4.892 1.00 93.81 330 CYS A CA 1
ATOM 2657 C C . CYS A 1 330 ? -7.318 19.173 5.337 1.00 93.81 330 CYS A C 1
ATOM 2659 O O . CYS A 1 330 ? -6.455 19.769 5.977 1.00 93.81 330 CYS A O 1
ATOM 2661 N N . GLN A 1 331 ? -8.501 19.715 5.027 1.00 92.81 331 GLN A N 1
ATOM 2662 C CA . GLN A 1 331 ? -8.920 21.085 5.355 1.00 92.81 331 GLN A CA 1
ATOM 2663 C C . GLN A 1 331 ? -9.110 21.312 6.863 1.00 92.81 331 GLN A C 1
ATOM 2665 O O . GLN A 1 331 ? -9.003 22.443 7.332 1.00 92.81 331 GLN A O 1
ATOM 2670 N N . ASP A 1 332 ? -9.342 20.247 7.636 1.00 88.50 332 ASP A N 1
ATOM 2671 C CA . ASP A 1 332 ? -9.400 20.329 9.096 1.00 88.50 332 ASP A CA 1
ATOM 2672 C C . ASP A 1 332 ? -8.055 20.789 9.688 1.00 88.50 332 ASP A C 1
ATOM 2674 O O . ASP A 1 332 ? -7.004 20.188 9.423 1.00 88.50 332 ASP A O 1
ATOM 2678 N N . LYS A 1 333 ? -8.091 21.856 10.497 1.00 88.06 333 LYS A N 1
ATOM 2679 C CA . LYS A 1 333 ? -6.903 22.521 11.062 1.00 88.06 333 LYS A CA 1
ATOM 2680 C C . LYS A 1 333 ? -6.097 21.626 12.005 1.00 88.06 333 LYS A C 1
ATOM 2682 O O . LYS A 1 333 ? -4.894 21.830 12.127 1.00 88.06 333 LYS A O 1
ATOM 2687 N N . THR A 1 334 ? -6.730 20.644 12.645 1.00 87.88 334 THR A N 1
ATOM 2688 C CA . THR A 1 334 ? -6.053 19.731 13.579 1.00 87.88 334 THR A CA 1
ATOM 2689 C C . THR A 1 334 ? -5.416 18.549 12.855 1.00 87.88 334 THR A C 1
ATOM 2691 O O . THR A 1 334 ? -4.349 18.077 13.239 1.00 87.88 334 THR A O 1
ATOM 2694 N N . CYS A 1 335 ? -6.044 18.078 11.776 1.00 88.44 335 CYS A N 1
ATOM 2695 C CA . CYS A 1 335 ? -5.552 16.939 11.027 1.00 88.44 335 CYS A CA 1
ATOM 2696 C C . CYS A 1 335 ? -4.411 17.329 10.089 1.00 88.44 335 CYS A C 1
ATOM 2698 O O . CYS A 1 335 ? -3.324 16.772 10.209 1.00 88.44 335 CYS A O 1
ATOM 2700 N N . GLN A 1 336 ? -4.666 18.225 9.127 1.00 91.88 336 GLN A N 1
ATOM 2701 C CA . GLN A 1 336 ? -3.714 18.695 8.101 1.00 91.88 336 GLN A CA 1
ATOM 2702 C C . GLN A 1 336 ? -2.924 17.607 7.335 1.00 91.88 336 GLN A C 1
ATOM 2704 O O . GLN A 1 336 ? -2.034 17.933 6.549 1.00 91.88 336 GLN A O 1
ATOM 2709 N N . LYS A 1 337 ? -3.247 16.319 7.519 1.00 92.94 337 LYS A N 1
ATOM 2710 C CA . LYS A 1 337 ? -2.605 15.194 6.839 1.00 92.94 337 LYS A CA 1
ATOM 2711 C C . LYS A 1 337 ? -3.044 15.130 5.388 1.00 92.94 337 LYS A C 1
ATOM 2713 O O . LYS A 1 337 ? -4.196 15.418 5.058 1.00 92.94 337 LYS A O 1
ATOM 2718 N N . THR A 1 338 ? -2.131 14.690 4.538 1.00 95.12 338 THR A N 1
ATOM 2719 C CA . THR A 1 338 ? -2.403 14.484 3.119 1.00 95.12 338 THR A CA 1
ATOM 2720 C C . THR A 1 338 ? -2.996 13.097 2.890 1.00 95.12 338 THR A C 1
ATOM 2722 O O . THR A 1 338 ? -2.671 12.158 3.609 1.00 95.12 338 THR A O 1
ATOM 2725 N N . PHE A 1 339 ? -3.880 12.956 1.910 1.00 94.81 339 PHE A N 1
ATOM 2726 C CA . PHE A 1 339 ? -4.396 11.674 1.435 1.00 94.81 339 PHE A CA 1
ATOM 2727 C C . PHE A 1 339 ? -4.698 11.756 -0.064 1.00 94.81 339 PHE A C 1
ATOM 2729 O O . PHE A 1 339 ? -4.737 12.839 -0.634 1.00 94.81 339 PHE A O 1
ATOM 2736 N N . GLN A 1 340 ? -4.930 10.622 -0.716 1.00 93.44 340 GLN A N 1
ATOM 2737 C CA . GLN A 1 340 ? -5.429 10.580 -2.096 1.00 93.44 340 GLN A CA 1
ATOM 2738 C C . GLN A 1 340 ? -6.722 9.782 -2.166 1.00 93.44 340 GLN A C 1
ATOM 2740 O O . GLN A 1 340 ? -6.969 8.901 -1.335 1.00 93.44 340 GLN A O 1
ATOM 2745 N N . GLN A 1 341 ? -7.543 10.086 -3.168 1.00 92.38 341 GLN A N 1
ATOM 2746 C CA . GLN A 1 341 ? -8.820 9.425 -3.394 1.00 92.38 341 GLN A CA 1
ATOM 2747 C C . GLN A 1 341 ? -9.062 9.218 -4.891 1.00 92.38 341 GLN A C 1
ATOM 2749 O O . GLN A 1 341 ? -8.791 10.109 -5.699 1.00 92.38 341 GLN A O 1
ATOM 2754 N N . LEU A 1 342 ? -9.565 8.030 -5.236 1.00 91.75 342 LEU A N 1
ATOM 2755 C CA . LEU A 1 342 ? -10.044 7.674 -6.568 1.00 91.75 342 LEU A CA 1
ATOM 2756 C C . LEU A 1 342 ? -11.297 6.807 -6.471 1.00 91.75 342 LEU A C 1
ATOM 2758 O O . LEU A 1 342 ? -11.351 5.829 -5.719 1.00 91.75 342 LEU A O 1
ATOM 2762 N N . ASN A 1 343 ? -12.294 7.119 -7.292 1.00 90.62 343 ASN A N 1
ATOM 2763 C CA . ASN A 1 343 ? -13.472 6.275 -7.440 1.00 90.62 343 ASN A CA 1
ATOM 2764 C C . ASN A 1 343 ? -13.184 5.133 -8.420 1.00 90.62 343 ASN A C 1
ATOM 2766 O O . ASN A 1 343 ? -12.647 5.346 -9.506 1.00 90.62 343 ASN A O 1
ATOM 2770 N N . CYS A 1 344 ? -13.566 3.914 -8.045 1.00 91.38 344 CYS A N 1
ATOM 2771 C CA . CYS A 1 344 ? -13.480 2.765 -8.937 1.00 91.38 344 CYS A CA 1
ATOM 2772 C C . CYS A 1 344 ? -14.433 2.960 -10.133 1.00 91.38 344 CYS A C 1
ATOM 2774 O O . CYS A 1 344 ? -15.624 3.171 -9.909 1.00 91.38 344 CYS A O 1
ATOM 2776 N N . PRO A 1 345 ? -13.988 2.808 -11.391 1.00 92.69 345 PRO A N 1
ATOM 2777 C CA . PRO A 1 345 ? -14.864 2.947 -12.560 1.00 92.69 345 PRO A CA 1
ATOM 2778 C C . PRO A 1 345 ? -15.898 1.819 -12.702 1.00 92.69 345 PRO A C 1
ATOM 2780 O O . PRO A 1 345 ? -16.780 1.898 -13.553 1.00 92.69 345 PRO A O 1
ATOM 2783 N N . HIS A 1 346 ? -15.780 0.746 -11.914 1.00 92.38 346 HIS A N 1
ATOM 2784 C CA . HIS A 1 346 ? -16.677 -0.411 -11.985 1.00 92.38 346 HIS A CA 1
ATOM 2785 C C . HIS A 1 346 ? -17.848 -0.317 -11.011 1.00 92.38 346 HIS A C 1
ATOM 2787 O O . HIS A 1 346 ? -18.973 -0.602 -11.398 1.00 92.38 346 HIS A O 1
ATOM 2793 N N . CYS A 1 347 ? -17.587 0.071 -9.760 1.00 89.19 347 CYS A N 1
ATOM 2794 C CA . CYS A 1 347 ? -18.604 0.127 -8.702 1.00 89.19 347 CYS A CA 1
ATOM 2795 C C . CYS A 1 347 ? -18.810 1.530 -8.115 1.00 89.19 347 CYS A C 1
ATOM 2797 O O . CYS A 1 347 ? -19.634 1.707 -7.220 1.00 89.19 347 CYS A O 1
ATOM 2799 N N . LEU A 1 348 ? -18.032 2.522 -8.569 1.00 86.94 348 LEU A N 1
ATOM 2800 C CA . LEU A 1 348 ? -17.985 3.885 -8.024 1.00 86.94 348 LEU A CA 1
ATOM 2801 C C . LEU A 1 348 ? -17.586 3.953 -6.539 1.00 86.94 348 LEU A C 1
ATOM 2803 O O . LEU A 1 348 ? -17.763 4.985 -5.896 1.00 86.94 348 LEU A O 1
ATOM 2807 N N . GLY A 1 349 ? -17.042 2.863 -5.992 1.00 86.56 349 GLY A N 1
ATOM 2808 C CA . GLY A 1 349 ? -16.520 2.802 -4.632 1.00 86.56 349 GLY A CA 1
ATOM 2809 C C . GLY A 1 349 ? -15.290 3.693 -4.465 1.00 86.56 349 GLY A C 1
ATOM 2810 O O . GLY A 1 349 ? -14.396 3.695 -5.313 1.00 86.56 349 GLY A O 1
ATOM 2811 N N . SER A 1 350 ? -15.245 4.437 -3.360 1.00 89.12 350 SER A N 1
ATOM 2812 C CA . SER A 1 350 ? -14.163 5.372 -3.036 1.00 89.12 350 SER A CA 1
ATOM 2813 C C . SER A 1 350 ? -12.949 4.631 -2.471 1.00 89.12 350 SER A C 1
ATOM 2815 O O . SER A 1 350 ? -13.005 4.097 -1.362 1.00 89.12 350 SER A O 1
ATOM 2817 N N . ASN A 1 351 ? -11.857 4.588 -3.235 1.00 91.12 351 ASN A N 1
ATOM 2818 C CA . ASN A 1 351 ? -10.566 4.043 -2.815 1.00 91.12 351 ASN A CA 1
ATOM 2819 C C . ASN A 1 351 ? -9.730 5.197 -2.260 1.00 91.12 351 ASN A C 1
ATOM 2821 O O . ASN A 1 351 ? -9.602 6.233 -2.913 1.00 91.12 351 ASN A O 1
ATOM 2825 N N . LYS A 1 352 ? -9.198 5.035 -1.046 1.00 92.00 352 LYS A N 1
ATOM 2826 C CA . LYS A 1 352 ? -8.475 6.088 -0.325 1.00 92.00 352 LYS A CA 1
ATOM 2827 C C . LYS A 1 352 ? -7.096 5.593 0.090 1.00 92.00 352 LYS A C 1
ATOM 2829 O O . LYS A 1 352 ? -6.982 4.522 0.683 1.00 92.00 352 LYS A O 1
ATOM 2834 N N . TRP A 1 353 ? -6.080 6.414 -0.144 1.00 93.00 353 TRP A N 1
ATOM 2835 C CA . TRP A 1 353 ? -4.707 6.177 0.296 1.00 93.00 353 TRP A CA 1
ATOM 2836 C C . TRP A 1 353 ? -4.357 7.191 1.371 1.00 93.00 353 TRP A C 1
ATOM 2838 O O . TRP A 1 353 ? -4.243 8.386 1.096 1.00 93.00 353 TRP A O 1
ATOM 2848 N N . LYS A 1 354 ? -4.216 6.708 2.609 1.00 90.75 354 LYS A N 1
ATOM 2849 C CA . LYS A 1 354 ? -3.928 7.551 3.776 1.00 90.75 354 LYS A CA 1
ATOM 2850 C C . LYS A 1 354 ? -2.590 8.266 3.656 1.00 90.75 354 LYS A C 1
ATOM 2852 O O . LYS A 1 354 ? -2.505 9.413 4.054 1.00 90.75 354 LYS A O 1
ATOM 2857 N N . ASP A 1 355 ? -1.588 7.636 3.064 1.00 88.88 355 ASP A N 1
ATOM 2858 C CA . ASP A 1 355 ? -0.236 8.200 3.023 1.00 88.88 355 ASP A CA 1
ATOM 2859 C C . ASP A 1 355 ? 0.046 8.992 1.739 1.00 88.88 355 ASP A C 1
ATOM 2861 O O . ASP A 1 355 ? 1.185 9.368 1.490 1.00 88.88 355 ASP A O 1
ATOM 2865 N N . ALA A 1 356 ? -0.985 9.232 0.913 1.00 87.12 356 ALA A N 1
ATOM 2866 C CA . ALA A 1 356 ? -0.865 9.915 -0.377 1.00 87.12 356 ALA A CA 1
ATOM 2867 C C . ALA A 1 356 ? 0.279 9.360 -1.257 1.00 87.12 356 ALA A C 1
ATOM 2869 O O . ALA A 1 356 ? 1.006 10.103 -1.914 1.00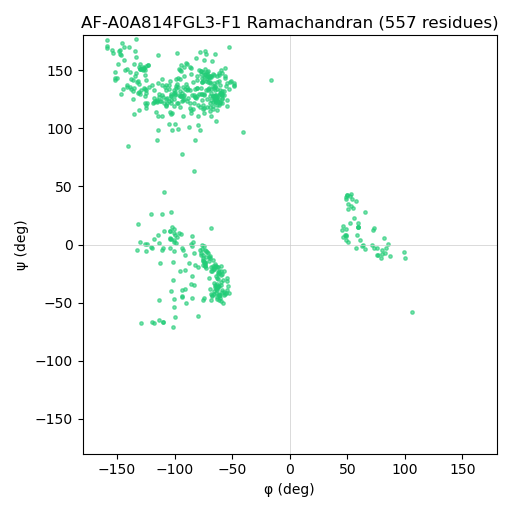 87.12 356 ALA A O 1
ATOM 2870 N N . ASN A 1 357 ? 0.420 8.034 -1.254 1.00 85.12 357 ASN A N 1
ATOM 2871 C CA . ASN A 1 357 ? 1.442 7.287 -1.982 1.00 85.12 357 ASN A CA 1
ATOM 2872 C C . ASN A 1 357 ? 0.905 6.587 -3.244 1.00 85.12 357 ASN A C 1
ATOM 2874 O O . ASN A 1 357 ? 1.591 5.737 -3.813 1.00 85.12 357 ASN A O 1
ATOM 2878 N N . TYR A 1 358 ? -0.316 6.906 -3.681 1.00 87.06 358 TYR A N 1
ATOM 2879 C CA . TYR A 1 358 ? -0.837 6.430 -4.954 1.00 87.06 358 TYR A CA 1
ATOM 2880 C C . TYR A 1 358 ? -0.034 7.045 -6.103 1.00 87.06 358 TYR A C 1
ATOM 2882 O O . TYR A 1 358 ? 0.034 8.268 -6.269 1.00 87.06 358 TYR A O 1
ATOM 2890 N N . LYS A 1 359 ? 0.535 6.163 -6.923 1.00 86.31 359 LYS A N 1
ATOM 2891 C CA . LYS A 1 359 ? 1.269 6.500 -8.138 1.00 86.31 359 LYS A CA 1
ATOM 2892 C C . LYS A 1 359 ? 0.345 6.411 -9.345 1.00 86.31 359 LYS A C 1
ATOM 2894 O O . LYS A 1 359 ? -0.368 5.426 -9.529 1.00 86.31 359 LYS A O 1
ATOM 2899 N N . GLN A 1 360 ? 0.366 7.443 -10.181 1.00 89.44 360 GLN A N 1
ATOM 2900 C CA . GLN A 1 360 ? -0.424 7.464 -11.407 1.00 89.44 360 GLN A CA 1
ATOM 2901 C C . GLN A 1 360 ? 0.022 6.341 -12.354 1.00 89.44 360 GLN A C 1
ATOM 2903 O O . GLN A 1 360 ? 1.209 6.067 -12.476 1.00 89.44 360 GLN A O 1
ATOM 2908 N N . GLY A 1 361 ? -0.931 5.691 -13.019 1.00 88.19 361 GLY A N 1
ATOM 2909 C CA . GLY A 1 361 ? -0.666 4.578 -13.933 1.00 88.19 361 GLY A CA 1
ATOM 2910 C C . GLY A 1 361 ? -0.505 3.223 -13.240 1.00 88.19 361 GLY A C 1
ATOM 2911 O O . GLY A 1 361 ? -0.483 2.201 -13.923 1.00 88.19 361 GLY A O 1
ATOM 2912 N N . LEU A 1 362 ? -0.472 3.175 -11.904 1.00 88.38 362 LEU A N 1
ATOM 2913 C CA . LEU A 1 362 ? -0.399 1.922 -11.158 1.00 88.38 362 LEU A CA 1
ATOM 2914 C C . LEU A 1 362 ? -1.701 1.120 -11.286 1.00 88.38 362 LEU A C 1
ATOM 2916 O O . LEU A 1 362 ? -2.801 1.656 -11.109 1.00 88.38 362 LEU A O 1
ATOM 2920 N N . ILE A 1 363 ? -1.574 -0.185 -11.545 1.00 91.56 363 ILE A N 1
ATOM 2921 C CA . ILE A 1 363 ? -2.709 -1.112 -11.500 1.00 91.56 363 ILE A CA 1
ATOM 2922 C C . ILE A 1 363 ? -3.251 -1.144 -10.073 1.00 91.56 363 ILE A C 1
ATOM 2924 O O . ILE A 1 363 ? -2.579 -1.570 -9.138 1.00 91.56 363 ILE A O 1
ATOM 2928 N N . THR A 1 364 ? -4.487 -0.688 -9.920 1.00 92.38 364 THR A N 1
ATOM 2929 C CA . THR A 1 364 ? -5.175 -0.585 -8.638 1.00 92.38 364 THR A CA 1
ATOM 2930 C C . THR A 1 364 ? -6.320 -1.570 -8.585 1.00 92.38 364 THR A C 1
ATOM 2932 O O . THR A 1 364 ? -7.232 -1.506 -9.407 1.00 92.38 364 THR A O 1
ATOM 2935 N N . THR A 1 365 ? -6.314 -2.440 -7.582 1.00 94.56 365 THR A N 1
ATOM 2936 C CA . THR A 1 365 ? -7.441 -3.321 -7.264 1.00 94.56 365 THR A CA 1
ATOM 2937 C C . THR A 1 365 ? -8.434 -2.577 -6.381 1.00 94.56 365 THR A C 1
ATOM 2939 O O . THR A 1 365 ? -8.052 -2.009 -5.358 1.00 94.56 365 THR A O 1
ATOM 2942 N N . CYS A 1 366 ? -9.715 -2.574 -6.755 1.00 92.69 366 CYS A N 1
ATOM 2943 C CA . CYS A 1 366 ? -10.748 -1.952 -5.934 1.00 92.69 366 CYS A CA 1
ATOM 2944 C C . CYS A 1 366 ? -10.814 -2.593 -4.536 1.00 92.69 366 CYS A C 1
ATOM 2946 O O . CYS A 1 366 ? -10.917 -3.813 -4.412 1.00 92.69 366 CYS A O 1
ATOM 2948 N N . SER A 1 367 ? -10.817 -1.767 -3.486 1.00 90.50 367 SER A N 1
ATOM 2949 C CA . SER A 1 367 ? -10.849 -2.225 -2.090 1.00 90.50 367 SER A CA 1
ATOM 2950 C C . SER A 1 367 ? -12.170 -2.884 -1.672 1.00 90.50 367 SER A C 1
ATOM 2952 O O . SER A 1 367 ? -12.199 -3.623 -0.689 1.00 90.50 367 SER A O 1
ATOM 2954 N N . TYR A 1 368 ? -13.256 -2.647 -2.411 1.00 84.88 368 TYR A N 1
ATOM 2955 C CA . TYR A 1 368 ? -14.595 -3.135 -2.082 1.00 84.88 368 TYR A CA 1
ATOM 2956 C C . TYR A 1 368 ? -14.730 -4.621 -2.419 1.00 84.88 368 TYR A C 1
ATOM 2958 O O . TYR A 1 368 ? -14.420 -5.036 -3.539 1.00 84.88 368 TYR A O 1
ATOM 2966 N N . GLU A 1 369 ? -15.222 -5.401 -1.453 1.00 86.81 369 GLU A N 1
ATOM 2967 C CA . GLU A 1 369 ? -15.297 -6.867 -1.522 1.00 86.81 369 GLU A CA 1
ATOM 2968 C C . GLU A 1 369 ? -16.118 -7.381 -2.705 1.00 86.81 369 GLU A C 1
ATOM 2970 O O . GLU A 1 369 ? -15.719 -8.304 -3.397 1.00 86.81 369 GLU A O 1
ATOM 2975 N N . ASN A 1 370 ? -17.223 -6.708 -3.005 1.00 87.62 370 ASN A N 1
ATOM 2976 C CA . ASN A 1 370 ? -18.111 -7.047 -4.112 1.00 87.62 370 ASN A CA 1
ATOM 2977 C C . ASN A 1 370 ? -17.600 -6.597 -5.492 1.00 87.62 370 ASN A C 1
ATOM 2979 O O . ASN A 1 370 ? -18.258 -6.854 -6.497 1.00 87.62 370 ASN A O 1
ATOM 2983 N N . CYS A 1 371 ? -16.483 -5.869 -5.557 1.00 91.38 371 CYS A N 1
ATOM 2984 C CA . CYS A 1 371 ? -15.932 -5.380 -6.813 1.00 91.38 371 CYS A CA 1
ATOM 2985 C C . CYS A 1 371 ? -14.639 -6.106 -7.168 1.00 91.38 371 CYS A C 1
ATOM 2987 O O . CYS A 1 371 ? -14.605 -6.785 -8.187 1.00 91.38 371 CYS A O 1
ATOM 2989 N N . LYS A 1 372 ? -13.570 -5.916 -6.378 1.00 93.88 372 LYS A N 1
ATOM 2990 C CA . LYS A 1 372 ? -12.203 -6.442 -6.603 1.00 93.88 372 LYS A CA 1
ATOM 2991 C C . LYS A 1 372 ? -11.616 -6.291 -8.022 1.00 93.88 372 LYS A C 1
ATOM 2993 O O . LYS A 1 372 ? -10.524 -6.780 -8.284 1.00 93.88 372 LYS A O 1
ATOM 2998 N N . LYS A 1 373 ? -12.280 -5.587 -8.943 1.00 95.75 373 LYS A N 1
ATOM 2999 C CA . LYS A 1 373 ? -11.788 -5.337 -10.302 1.00 95.75 373 LYS A CA 1
ATOM 3000 C C . LYS A 1 373 ? -10.628 -4.350 -10.276 1.00 95.75 373 LYS A C 1
ATOM 3002 O O . LYS A 1 373 ? -10.584 -3.444 -9.436 1.00 95.75 373 LYS A O 1
ATOM 3007 N N . THR A 1 374 ? -9.708 -4.515 -11.218 1.00 96.12 374 THR A N 1
ATOM 3008 C CA . THR A 1 374 ? -8.565 -3.624 -11.392 1.00 96.12 374 THR A CA 1
ATOM 3009 C C . THR A 1 374 ? -8.916 -2.433 -12.283 1.00 96.12 374 THR A C 1
ATOM 3011 O O . THR A 1 374 ? -9.826 -2.492 -13.111 1.00 96.12 374 THR A O 1
ATOM 3014 N N . PHE A 1 375 ? -8.217 -1.320 -12.087 1.00 95.62 375 PHE A N 1
ATOM 3015 C CA . PHE A 1 375 ? -8.262 -0.133 -12.938 1.00 95.62 375 PHE A CA 1
ATOM 3016 C C . PHE A 1 375 ? -6.945 0.644 -12.815 1.00 95.62 375 PHE A C 1
ATOM 3018 O O . PHE A 1 375 ? -6.153 0.390 -11.910 1.00 95.62 375 PHE A O 1
ATOM 3025 N N . GLN A 1 376 ? -6.705 1.601 -13.709 1.00 94.25 376 GLN A N 1
ATOM 3026 C CA . GLN A 1 376 ? -5.596 2.558 -13.600 1.00 94.25 376 GLN A CA 1
ATOM 3027 C C . GLN A 1 376 ? -6.115 3.983 -13.781 1.00 94.25 376 GLN A C 1
ATOM 3029 O O . GLN A 1 376 ? -7.140 4.202 -14.433 1.00 94.25 376 GLN A O 1
ATOM 3034 N N . HIS A 1 377 ? -5.388 4.950 -13.229 1.00 93.56 377 HIS A N 1
ATOM 3035 C CA . HIS A 1 377 ? -5.685 6.371 -13.374 1.00 93.56 377 HIS A CA 1
ATOM 3036 C C . HIS A 1 377 ? -4.421 7.180 -13.679 1.00 93.56 377 HIS A C 1
ATOM 3038 O O . HIS A 1 377 ? -3.422 7.044 -12.966 1.00 93.56 377 HIS A O 1
ATOM 3044 N N . LEU A 1 378 ? -4.520 8.085 -14.653 1.00 92.88 378 LEU A N 1
ATOM 3045 C CA . LEU A 1 378 ? -3.568 9.168 -14.922 1.00 92.88 378 LEU A CA 1
ATOM 3046 C C . LEU A 1 378 ? -4.290 10.511 -14.876 1.00 92.88 378 LEU A C 1
ATOM 3048 O O . LEU A 1 378 ? -5.472 10.586 -15.185 1.00 92.88 378 LEU A O 1
ATOM 3052 N N . SER A 1 379 ? -3.569 11.581 -14.580 1.00 91.94 379 SER A N 1
ATOM 3053 C CA . SER A 1 379 ? -4.021 12.942 -14.847 1.00 91.94 379 SER A CA 1
ATOM 3054 C C . SER A 1 379 ? -3.508 13.376 -16.215 1.00 91.94 379 SER A C 1
ATOM 3056 O O . SER A 1 379 ? -2.345 13.157 -16.551 1.00 91.94 379 SER A O 1
ATOM 3058 N N . CYS A 1 380 ? -4.363 14.006 -17.018 1.00 93.00 380 CYS A N 1
ATOM 3059 C CA . CYS A 1 380 ? -3.929 14.591 -18.278 1.00 93.00 380 CYS A CA 1
ATOM 3060 C C . CYS A 1 380 ? -2.836 15.636 -18.024 1.00 93.00 380 CYS A C 1
ATOM 3062 O O . CYS A 1 380 ? -3.048 16.579 -17.265 1.00 93.00 380 CYS A O 1
ATOM 3064 N N . ALA A 1 381 ? -1.709 15.533 -18.729 1.00 93.81 381 ALA A N 1
ATOM 3065 C CA . ALA A 1 381 ? -0.618 16.500 -18.618 1.00 93.81 381 ALA A CA 1
ATOM 3066 C C . ALA A 1 381 ? -1.026 17.946 -18.973 1.00 93.81 381 ALA A C 1
ATOM 3068 O O . ALA A 1 381 ? -0.323 18.884 -18.614 1.00 93.81 381 ALA A O 1
ATOM 3069 N N . HIS A 1 382 ? -2.140 18.138 -19.687 1.00 93.88 382 HIS A N 1
ATOM 3070 C CA . HIS A 1 382 ? -2.579 19.434 -20.209 1.00 93.88 382 HIS A CA 1
ATOM 3071 C C . HIS A 1 382 ? -3.678 20.090 -19.379 1.00 93.88 382 HIS A C 1
ATOM 3073 O O . HIS A 1 382 ? -3.526 21.240 -18.989 1.00 93.88 382 HIS A O 1
ATOM 3079 N N . CYS A 1 383 ? -4.782 19.378 -19.134 1.00 91.88 383 CYS A N 1
ATOM 3080 C CA . CYS A 1 383 ? -5.940 19.913 -18.412 1.00 91.88 383 CYS A CA 1
ATOM 3081 C C . CYS A 1 383 ? -6.039 19.410 -16.968 1.00 91.88 383 CYS A C 1
ATOM 3083 O O . CYS A 1 383 ? -6.953 19.804 -16.255 1.00 91.88 383 CYS A O 1
ATOM 3085 N N . MET A 1 384 ? -5.131 18.524 -16.539 1.00 89.56 384 MET A N 1
ATOM 3086 C CA . MET A 1 384 ? -5.133 17.869 -15.223 1.00 89.56 384 MET A CA 1
ATOM 3087 C C . MET A 1 384 ? -6.350 16.978 -14.938 1.00 89.56 384 MET A C 1
ATOM 3089 O O . MET A 1 384 ? -6.397 16.330 -13.892 1.00 89.56 384 MET A O 1
ATOM 3093 N N . ASP A 1 385 ? -7.302 16.883 -15.867 1.00 89.62 385 ASP A N 1
ATOM 3094 C CA . ASP A 1 385 ? -8.473 16.034 -15.705 1.00 89.62 385 ASP A CA 1
ATOM 3095 C C . ASP A 1 385 ? -8.094 14.545 -15.667 1.00 89.62 385 ASP A C 1
ATOM 3097 O O . ASP A 1 385 ? -7.164 14.112 -16.361 1.00 89.62 385 ASP A O 1
ATOM 3101 N N . PRO A 1 386 ? -8.821 13.740 -14.874 1.00 91.06 386 PRO A N 1
ATOM 3102 C CA . PRO A 1 386 ? -8.531 12.326 -14.703 1.00 91.06 386 PRO A CA 1
ATOM 3103 C C . PRO A 1 386 ? -8.828 11.535 -15.982 1.00 91.06 386 PRO A C 1
ATOM 3105 O O . PRO A 1 386 ? -9.852 11.729 -16.638 1.00 91.06 386 PRO A O 1
ATOM 3108 N N . ILE A 1 387 ? -7.957 10.590 -16.305 1.00 94.06 387 ILE A N 1
ATOM 3109 C CA . ILE A 1 387 ? -8.105 9.599 -17.368 1.00 94.06 387 ILE A CA 1
ATOM 3110 C C . ILE A 1 387 ? -8.108 8.231 -16.694 1.00 94.06 387 ILE A C 1
ATOM 3112 O O . ILE A 1 387 ? -7.179 7.892 -15.959 1.00 94.06 387 ILE A O 1
ATOM 3116 N N . ILE A 1 388 ? -9.173 7.459 -16.907 1.00 93.12 388 ILE A N 1
ATOM 3117 C CA . ILE A 1 388 ? -9.396 6.195 -16.203 1.00 93.12 388 ILE A CA 1
ATOM 3118 C C . ILE A 1 388 ? -9.395 5.041 -17.202 1.00 93.12 388 ILE A C 1
ATOM 3120 O O . ILE A 1 388 ? -10.217 4.993 -18.115 1.00 93.12 388 ILE A O 1
ATOM 3124 N N . TRP A 1 389 ? -8.523 4.061 -16.972 1.00 94.50 389 TRP A N 1
ATOM 3125 C CA . TRP A 1 389 ? -8.504 2.802 -17.711 1.00 94.50 389 TRP A CA 1
ATOM 3126 C C . TRP A 1 389 ? -9.244 1.749 -16.908 1.00 94.50 389 TRP A C 1
ATOM 3128 O O . TRP A 1 389 ? -8.698 1.142 -15.983 1.00 94.50 389 TRP A O 1
ATOM 3138 N N . LYS A 1 390 ? -10.505 1.522 -17.283 1.00 93.81 390 LYS A N 1
ATOM 3139 C CA . LYS A 1 390 ? -11.389 0.552 -16.627 1.00 93.81 390 LYS A CA 1
ATOM 3140 C C . LYS A 1 390 ? -10.818 -0.872 -16.634 1.00 93.81 390 LYS A C 1
ATOM 3142 O O . LYS A 1 390 ? -11.051 -1.605 -15.687 1.00 93.81 390 LYS A O 1
ATOM 3147 N N . ASN A 1 391 ? -10.031 -1.238 -17.645 1.00 92.44 391 ASN A N 1
ATOM 3148 C CA . ASN A 1 391 ? -9.469 -2.586 -17.791 1.00 92.44 391 ASN A CA 1
ATOM 3149 C C . ASN A 1 391 ? -8.002 -2.697 -17.346 1.00 92.44 391 ASN A C 1
ATOM 3151 O O . ASN A 1 391 ? -7.371 -3.710 -17.623 1.00 92.44 391 ASN A O 1
ATOM 3155 N N . ALA A 1 392 ? -7.451 -1.659 -16.704 1.00 92.00 392 ALA A N 1
ATOM 3156 C CA . ALA A 1 392 ? -6.063 -1.632 -16.236 1.00 92.00 392 ALA A CA 1
ATOM 3157 C C . ALA A 1 392 ? -5.025 -2.047 -17.308 1.00 92.00 392 ALA A C 1
ATOM 3159 O O . ALA A 1 392 ? -4.088 -2.796 -17.033 1.00 92.00 392 ALA A O 1
ATOM 3160 N N . ASN A 1 393 ? -5.208 -1.563 -18.539 1.00 90.38 393 ASN A N 1
ATOM 3161 C CA . ASN A 1 393 ? -4.359 -1.862 -19.693 1.00 90.38 393 ASN A CA 1
ATOM 3162 C C . ASN A 1 393 ? -3.498 -0.673 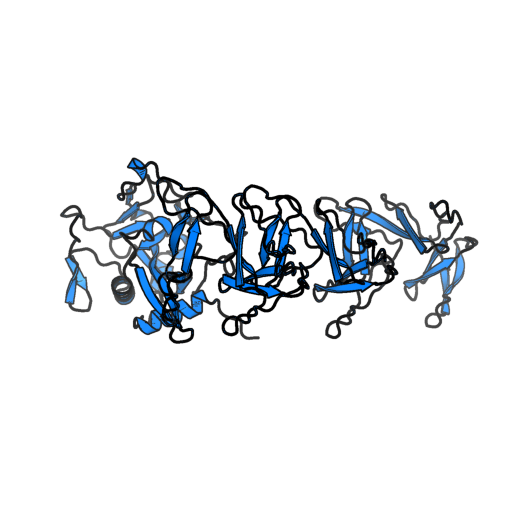-20.164 1.00 90.38 393 ASN A C 1
ATOM 3164 O O . ASN A 1 393 ? -2.913 -0.745 -21.246 1.00 90.38 393 ASN A O 1
ATOM 3168 N N . TYR A 1 394 ? -3.415 0.409 -19.385 1.00 92.00 394 TYR A N 1
ATOM 3169 C CA . TYR A 1 394 ? -2.430 1.466 -19.603 1.00 92.00 394 TYR A CA 1
ATOM 3170 C C . TYR A 1 394 ? -1.018 0.926 -19.375 1.00 92.00 394 TYR A C 1
ATOM 3172 O O . TYR A 1 394 ? -0.758 0.173 -18.432 1.00 92.00 394 TYR A O 1
ATOM 3180 N N . ARG A 1 395 ? -0.097 1.343 -20.243 1.00 88.38 395 ARG A N 1
ATOM 3181 C CA . ARG A 1 395 ? 1.316 0.972 -20.199 1.00 88.38 395 ARG A CA 1
ATOM 3182 C C . ARG A 1 395 ? 2.154 2.238 -20.284 1.00 88.38 395 ARG A C 1
ATOM 3184 O O . ARG A 1 395 ? 1.909 3.083 -21.144 1.00 88.38 395 ARG A O 1
ATOM 3191 N N . GLU A 1 396 ? 3.141 2.359 -19.408 1.00 89.75 396 GLU A N 1
ATOM 3192 C CA . GLU A 1 396 ? 4.064 3.493 -19.433 1.00 89.75 396 GLU A CA 1
ATOM 3193 C C . GLU A 1 396 ? 4.754 3.639 -20.794 1.00 89.75 396 GLU A C 1
ATOM 3195 O O . GLU A 1 396 ? 5.032 2.651 -21.477 1.00 89.75 396 GLU A O 1
ATOM 3200 N N . GLY A 1 397 ? 4.993 4.886 -21.194 1.00 88.69 397 GLY A N 1
ATOM 3201 C CA . GLY A 1 397 ? 5.585 5.243 -22.484 1.00 88.69 397 GLY A CA 1
ATOM 3202 C C . GLY A 1 397 ? 4.614 5.210 -23.667 1.00 88.69 397 GLY A C 1
ATOM 3203 O O . GLY A 1 397 ? 4.934 5.749 -24.726 1.00 88.69 397 GLY A O 1
ATOM 3204 N N . THR A 1 398 ? 3.408 4.650 -23.513 1.00 89.00 398 THR A N 1
ATOM 3205 C CA . THR A 1 398 ? 2.398 4.703 -24.582 1.00 89.00 398 THR A CA 1
ATOM 3206 C C . THR A 1 398 ? 1.856 6.116 -24.773 1.00 89.00 398 THR A C 1
ATOM 3208 O O . THR A 1 398 ? 1.704 6.880 -23.818 1.00 89.00 398 THR A O 1
ATOM 3211 N N . ILE A 1 399 ? 1.560 6.469 -26.027 1.00 92.56 399 ILE A N 1
ATOM 3212 C CA . ILE A 1 399 ? 0.932 7.748 -26.362 1.00 92.56 399 ILE A CA 1
ATOM 3213 C C . ILE A 1 399 ? -0.507 7.736 -25.848 1.00 92.56 399 ILE A C 1
ATOM 3215 O O . ILE A 1 399 ? -1.355 6.985 -26.331 1.00 92.56 399 ILE A O 1
ATOM 3219 N N . VAL A 1 400 ? -0.791 8.608 -24.888 1.00 94.69 400 VAL A N 1
ATOM 3220 C CA . VAL A 1 400 ? -2.122 8.816 -24.326 1.00 94.69 400 VAL A CA 1
ATOM 3221 C C . VAL A 1 400 ? -2.755 10.023 -24.999 1.00 94.69 400 VAL A C 1
ATOM 3223 O O . VAL A 1 400 ? -2.230 11.130 -24.923 1.00 94.69 400 VAL A O 1
ATOM 3226 N N . THR A 1 401 ? -3.915 9.829 -25.623 1.00 96.62 401 THR A N 1
ATOM 3227 C CA . THR A 1 401 ? -4.760 10.942 -26.082 1.00 96.62 401 THR A CA 1
ATOM 3228 C C . THR A 1 401 ? -5.768 11.267 -24.990 1.00 96.62 401 THR A C 1
ATOM 3230 O O . THR A 1 401 ? -6.503 10.382 -24.549 1.00 96.62 401 THR A O 1
ATOM 3233 N N . CYS A 1 402 ? -5.814 12.522 -24.541 1.00 95.88 402 CYS A N 1
ATOM 3234 C CA . CYS A 1 402 ? -6.789 12.940 -23.540 1.00 95.88 402 CYS A CA 1
ATOM 3235 C C . CYS A 1 402 ? -8.225 12.728 -24.067 1.00 95.88 402 CYS A C 1
ATOM 3237 O O . CYS A 1 402 ? -8.568 13.286 -25.113 1.00 95.88 402 CYS A O 1
ATOM 3239 N N . PRO A 1 403 ? -9.089 11.958 -23.375 1.00 95.44 403 PRO A N 1
ATOM 3240 C CA . PRO A 1 403 ? -10.440 11.682 -23.859 1.00 95.44 403 PRO A CA 1
ATOM 3241 C C . PRO A 1 403 ? -11.372 12.897 -23.738 1.00 95.44 403 PRO A C 1
ATOM 3243 O O . PRO A 1 403 ? -12.378 12.959 -24.447 1.00 95.44 403 PRO A O 1
ATOM 3246 N N . HIS A 1 404 ? -11.038 13.874 -22.889 1.00 93.50 404 HIS A N 1
ATOM 3247 C CA . HIS A 1 404 ? -11.882 15.037 -22.603 1.00 93.50 404 HIS A CA 1
ATOM 3248 C C . HIS A 1 404 ? -12.045 15.949 -23.822 1.00 93.50 404 HIS A C 1
ATOM 3250 O O . HIS A 1 404 ? -11.075 16.249 -24.525 1.00 93.50 404 HIS A O 1
ATOM 3256 N N . ALA A 1 405 ? -13.290 16.371 -24.070 1.00 93.00 405 ALA A N 1
ATOM 3257 C CA . ALA A 1 405 ? -13.707 17.151 -25.241 1.00 93.00 405 ALA A CA 1
ATOM 3258 C C . ALA A 1 405 ? -12.901 18.446 -25.422 1.00 93.00 405 ALA A C 1
ATOM 3260 O O . ALA A 1 405 ? -12.471 18.758 -26.525 1.00 93.00 405 ALA A O 1
ATOM 3261 N N . ASN A 1 406 ? -12.640 19.138 -24.316 1.00 92.94 406 ASN A N 1
ATOM 3262 C CA . ASN A 1 406 ? -11.918 20.408 -24.241 1.00 92.94 406 ASN A CA 1
ATOM 3263 C C . ASN A 1 406 ? -10.388 20.285 -24.379 1.00 92.94 406 ASN A C 1
ATOM 3265 O O . ASN A 1 406 ? -9.702 21.303 -24.415 1.00 92.94 406 ASN A O 1
ATOM 3269 N N . CYS A 1 407 ? -9.833 19.070 -24.400 1.00 95.19 407 CYS A N 1
ATOM 3270 C CA . CYS A 1 407 ? -8.389 18.870 -24.393 1.00 95.19 407 CYS A CA 1
ATOM 3271 C C . CYS A 1 407 ? -7.892 18.169 -25.656 1.00 95.19 407 CYS A C 1
ATOM 3273 O O . CYS A 1 407 ? -7.153 18.782 -26.417 1.00 95.19 407 CYS A O 1
ATOM 3275 N N . LYS A 1 408 ? -8.233 16.888 -25.865 1.00 96.00 408 LYS A N 1
ATOM 3276 C CA . LYS A 1 408 ? -7.796 16.042 -27.004 1.00 96.00 408 LYS A CA 1
ATOM 3277 C C . LYS A 1 408 ? -6.284 15.981 -27.307 1.00 96.00 408 LYS A C 1
ATOM 3279 O O . LYS A 1 408 ? -5.880 15.289 -28.239 1.00 96.00 408 LYS A O 1
ATOM 3284 N N . LYS A 1 409 ? -5.430 16.640 -26.518 1.00 97.25 409 LYS A N 1
ATOM 3285 C CA . LYS A 1 409 ? -3.972 16.641 -26.683 1.00 97.25 409 LYS A CA 1
ATOM 3286 C C . LYS A 1 409 ? -3.371 15.286 -26.305 1.00 97.25 409 LYS A C 1
ATOM 3288 O O . LYS A 1 409 ? -3.892 14.576 -25.438 1.00 97.25 409 LYS A O 1
ATOM 3293 N N . LYS A 1 410 ? -2.263 14.947 -26.963 1.00 96.94 410 LYS A N 1
ATOM 3294 C CA . LYS A 1 410 ? -1.499 13.711 -26.756 1.00 96.94 410 LYS A CA 1
ATOM 3295 C C . LYS A 1 410 ? -0.357 13.952 -25.784 1.00 96.94 410 LYS A C 1
ATOM 3297 O O . LYS A 1 410 ? 0.246 15.008 -25.845 1.00 96.94 410 LYS A O 1
ATOM 3302 N N . PHE A 1 411 ? -0.044 12.997 -24.921 1.00 96.81 411 PHE A N 1
ATOM 3303 C CA . PHE A 1 411 ? 1.143 13.038 -24.068 1.00 96.81 411 PHE A CA 1
ATOM 3304 C C . PHE A 1 411 ? 1.663 11.624 -23.798 1.00 96.81 411 PHE A C 1
ATOM 3306 O O . PHE A 1 411 ? 0.961 10.642 -24.039 1.00 96.81 411 PHE A O 1
ATOM 3313 N N . GLN A 1 412 ? 2.880 11.517 -23.278 1.00 94.44 412 GLN A N 1
ATOM 3314 C CA . GLN A 1 412 ? 3.445 10.267 -22.764 1.00 94.44 412 GLN A CA 1
ATOM 3315 C C . GLN A 1 412 ? 3.949 10.470 -21.338 1.00 94.44 412 GLN A C 1
ATOM 3317 O O . GLN A 1 412 ? 4.339 11.578 -20.958 1.00 94.44 412 GLN A O 1
ATOM 3322 N N . GLN A 1 413 ? 3.949 9.392 -20.557 1.00 93.81 413 GLN A N 1
ATOM 3323 C CA . GLN A 1 413 ? 4.451 9.389 -19.189 1.00 93.81 413 GLN A CA 1
ATOM 3324 C C . GLN A 1 413 ? 5.254 8.120 -18.898 1.00 93.81 413 GLN A C 1
ATOM 3326 O O . GLN A 1 413 ? 4.816 7.016 -19.230 1.00 93.81 413 GLN A O 1
ATOM 3331 N N . ILE A 1 414 ? 6.409 8.281 -18.247 1.00 92.62 414 ILE A N 1
ATOM 3332 C CA . ILE A 1 414 ? 7.284 7.183 -17.807 1.00 92.62 414 ILE A CA 1
ATOM 3333 C C . ILE A 1 414 ? 7.805 7.485 -16.401 1.00 92.62 414 ILE A C 1
ATOM 3335 O O . ILE A 1 414 ? 8.268 8.600 -16.140 1.00 92.62 414 ILE A O 1
ATOM 3339 N N . GLU A 1 415 ? 7.764 6.512 -15.488 1.00 91.56 415 GLU A N 1
ATOM 3340 C CA . GLU A 1 415 ? 8.448 6.649 -14.200 1.00 91.56 415 GLU A CA 1
ATOM 3341 C C . GLU A 1 415 ? 9.964 6.525 -14.379 1.00 91.56 415 GLU A C 1
ATOM 3343 O O . GLU A 1 415 ? 10.471 5.602 -15.012 1.00 91.56 415 GLU A O 1
ATOM 3348 N N . CYS A 1 416 ? 10.719 7.445 -13.779 1.00 92.19 416 CYS A N 1
ATOM 3349 C CA . CYS A 1 416 ? 12.169 7.333 -13.730 1.00 92.19 416 CYS A CA 1
ATOM 3350 C C . CYS A 1 416 ? 12.576 6.113 -12.884 1.00 92.19 416 CYS A C 1
ATOM 3352 O O . CYS A 1 416 ? 12.230 6.076 -11.698 1.00 92.19 416 CYS A O 1
ATOM 3354 N N . PRO A 1 417 ? 13.405 5.188 -13.402 1.00 92.94 417 PRO A N 1
ATOM 3355 C CA . PRO A 1 417 ? 13.846 4.020 -12.636 1.00 92.94 417 PRO A CA 1
ATOM 3356 C C . PRO A 1 417 ? 14.754 4.374 -11.445 1.00 92.94 417 PRO A C 1
ATOM 3358 O O . PRO A 1 417 ? 14.992 3.535 -10.583 1.00 92.94 417 PRO A O 1
ATOM 3361 N N . HIS A 1 418 ? 15.274 5.606 -11.379 1.00 92.44 418 HIS A N 1
ATOM 3362 C CA . HIS A 1 418 ? 16.187 6.046 -10.317 1.00 92.44 418 HIS A CA 1
ATOM 3363 C C . HIS A 1 418 ? 15.484 6.677 -9.118 1.00 92.44 418 HIS A C 1
ATOM 3365 O O . HIS A 1 418 ? 15.927 6.496 -7.989 1.00 92.44 418 HIS A O 1
ATOM 3371 N N . CYS A 1 419 ? 14.432 7.463 -9.356 1.00 92.19 419 CYS A N 1
ATOM 3372 C CA . CYS A 1 419 ? 13.750 8.224 -8.304 1.00 92.19 419 CYS A CA 1
ATOM 3373 C C . CYS A 1 419 ? 12.245 7.964 -8.227 1.00 92.19 419 CYS A C 1
ATOM 3375 O O . CYS A 1 419 ? 11.578 8.590 -7.410 1.00 92.19 419 CYS A O 1
ATOM 3377 N N . SER A 1 420 ? 11.691 7.095 -9.085 1.00 90.12 420 SER A N 1
ATOM 3378 C CA . SER A 1 420 ? 10.240 6.916 -9.262 1.00 90.12 420 SER A CA 1
ATOM 3379 C C . SER A 1 420 ? 9.481 8.186 -9.679 1.00 90.12 420 SER A C 1
ATOM 3381 O O . SER A 1 420 ? 8.255 8.202 -9.696 1.00 90.12 420 SER A O 1
ATOM 3383 N N . GLY A 1 421 ? 10.184 9.271 -10.007 1.00 89.62 421 GLY A N 1
ATOM 3384 C CA . GLY A 1 421 ? 9.571 10.512 -10.450 1.00 89.62 421 GLY A CA 1
ATOM 3385 C C . GLY A 1 421 ? 8.973 10.363 -11.847 1.00 89.62 421 GLY A C 1
ATOM 3386 O O . GLY A 1 421 ? 9.628 9.855 -12.758 1.00 89.62 421 GLY A O 1
ATOM 3387 N N . SER A 1 422 ? 7.742 10.836 -12.027 1.00 91.38 422 SER A N 1
ATOM 3388 C CA . SER A 1 422 ? 7.066 10.845 -13.326 1.00 91.38 422 SER A CA 1
ATOM 3389 C C . SER A 1 422 ? 7.738 11.828 -14.290 1.00 91.38 422 SER A C 1
ATOM 3391 O O . SER A 1 422 ? 7.863 13.012 -13.969 1.00 91.38 422 SER A O 1
ATOM 3393 N N . ASN A 1 423 ? 8.149 11.343 -15.461 1.00 94.00 423 ASN A N 1
ATOM 3394 C CA . ASN A 1 423 ? 8.600 12.145 -16.597 1.00 94.00 423 ASN A CA 1
ATOM 3395 C C . ASN A 1 423 ? 7.457 12.250 -17.597 1.00 94.00 423 ASN A C 1
ATOM 3397 O O . ASN A 1 423 ? 6.844 11.237 -17.929 1.00 94.00 423 ASN A O 1
ATOM 3401 N N . ILE A 1 424 ? 7.154 13.469 -18.038 1.00 94.69 424 ILE A N 1
ATOM 3402 C CA . ILE A 1 424 ? 5.975 13.763 -18.853 1.00 94.69 424 ILE A CA 1
ATOM 3403 C C . ILE A 1 424 ? 6.414 14.486 -20.120 1.00 94.69 424 ILE A C 1
ATOM 3405 O O . ILE A 1 424 ? 6.956 15.588 -20.056 1.00 94.69 424 ILE A O 1
ATOM 3409 N N . TRP A 1 425 ? 6.092 13.893 -21.263 1.00 96.06 425 TRP A N 1
ATOM 3410 C CA . TRP A 1 425 ? 6.295 14.470 -22.587 1.00 96.06 425 TRP A CA 1
ATOM 3411 C C . TRP A 1 425 ? 4.961 14.997 -23.092 1.00 96.06 425 TRP A C 1
ATOM 3413 O O . TRP A 1 425 ? 4.107 14.236 -23.555 1.00 96.06 425 TRP A O 1
ATOM 3423 N N . ARG A 1 426 ? 4.752 16.309 -22.948 1.00 95.50 426 ARG A N 1
ATOM 3424 C CA . ARG A 1 426 ? 3.477 16.972 -23.270 1.00 95.50 426 ARG A CA 1
ATOM 3425 C C . ARG A 1 426 ? 3.132 16.927 -24.756 1.00 95.50 426 ARG A C 1
ATOM 3427 O O . ARG A 1 426 ? 1.965 17.033 -25.081 1.00 95.50 426 ARG A O 1
ATOM 3434 N N . ASN A 1 427 ? 4.109 16.726 -25.635 1.00 93.94 427 ASN A N 1
ATOM 3435 C CA . ASN A 1 427 ? 3.874 16.640 -27.076 1.00 93.94 427 ASN A CA 1
ATOM 3436 C C . ASN A 1 427 ? 3.839 15.195 -27.593 1.00 93.94 427 ASN A C 1
ATOM 3438 O O . ASN A 1 427 ? 3.693 14.991 -28.794 1.00 93.94 427 ASN A O 1
ATOM 3442 N N . ALA A 1 428 ? 3.943 14.202 -26.699 1.00 92.12 428 ALA A N 1
ATOM 3443 C CA . ALA A 1 428 ? 4.097 12.793 -27.063 1.00 92.12 428 ALA A CA 1
ATOM 3444 C C . ALA A 1 428 ? 5.268 12.552 -28.040 1.00 92.12 428 ALA A C 1
ATOM 3446 O O . ALA A 1 428 ? 5.145 11.816 -29.017 1.00 92.12 428 ALA A O 1
ATOM 3447 N N . ASP A 1 429 ? 6.391 13.208 -27.756 1.00 90.75 429 ASP A N 1
ATOM 3448 C CA . ASP A 1 429 ? 7.655 13.173 -28.489 1.00 90.75 429 ASP A CA 1
ATOM 3449 C C . ASP A 1 429 ? 8.711 12.279 -27.811 1.00 90.75 429 ASP A C 1
ATOM 3451 O O . ASP A 1 429 ? 9.893 12.342 -28.145 1.00 90.75 429 ASP A O 1
ATOM 3455 N N . HIS A 1 430 ? 8.310 11.422 -26.862 1.00 90.69 430 HIS A N 1
ATOM 3456 C CA . HIS A 1 430 ? 9.207 10.403 -26.327 1.00 90.69 430 HIS A CA 1
ATOM 3457 C C . HIS A 1 430 ? 9.388 9.274 -27.339 1.00 90.69 430 HIS A C 1
ATOM 3459 O O . HIS A 1 430 ? 8.448 8.533 -27.652 1.00 90.69 430 HIS A O 1
ATOM 3465 N N . GLU A 1 431 ? 10.626 9.104 -27.785 1.00 87.25 431 GLU A N 1
ATOM 3466 C CA . GLU A 1 431 ? 11.030 8.000 -28.642 1.00 87.25 431 GLU A CA 1
ATOM 3467 C C . GLU A 1 431 ? 11.457 6.786 -27.810 1.00 87.25 431 GLU A C 1
ATOM 3469 O O . GLU A 1 431 ? 12.348 6.858 -26.959 1.00 87.25 431 GLU A O 1
ATOM 3474 N N . GLU A 1 432 ? 10.837 5.640 -28.088 1.00 87.81 432 GLU A N 1
ATOM 3475 C CA . GLU A 1 432 ? 11.176 4.381 -27.435 1.00 87.81 432 GLU A CA 1
ATOM 3476 C C . GLU A 1 432 ? 12.665 4.045 -27.649 1.00 87.81 432 GLU A C 1
ATOM 3478 O O . GLU A 1 432 ? 13.185 4.110 -28.761 1.00 87.81 432 GLU A O 1
ATOM 3483 N N . GLY A 1 433 ? 13.371 3.680 -26.579 1.00 87.56 433 GLY A N 1
ATOM 3484 C CA . GLY A 1 433 ? 14.802 3.380 -26.593 1.00 87.56 433 GLY A CA 1
ATOM 3485 C C . GLY A 1 433 ? 15.719 4.605 -26.671 1.00 87.56 433 GLY A C 1
ATOM 3486 O O . GLY A 1 433 ? 16.938 4.432 -26.593 1.00 87.56 433 GLY A O 1
ATOM 3487 N N . ALA A 1 434 ? 15.189 5.827 -26.776 1.00 87.62 434 ALA A N 1
ATOM 3488 C CA . ALA A 1 434 ? 16.000 7.037 -26.702 1.00 87.62 434 ALA A CA 1
ATOM 3489 C C . ALA A 1 434 ? 16.502 7.290 -25.274 1.00 87.62 434 ALA A C 1
ATOM 3491 O O . ALA A 1 434 ? 15.819 7.010 -24.281 1.00 87.62 434 ALA A O 1
ATOM 3492 N N . VAL A 1 435 ? 17.719 7.832 -25.167 1.00 90.69 435 VAL A N 1
ATOM 3493 C CA . VAL A 1 435 ? 18.284 8.244 -23.878 1.00 90.69 435 VAL A CA 1
ATOM 3494 C C . VAL A 1 435 ? 17.510 9.454 -23.378 1.00 90.69 435 VAL A C 1
ATOM 3496 O O . VAL A 1 435 ? 17.498 10.505 -24.009 1.00 90.69 435 VAL A O 1
ATOM 3499 N N . SER A 1 436 ? 16.868 9.296 -22.229 1.00 93.69 436 SER A N 1
ATOM 3500 C CA . SER A 1 436 ? 16.087 10.331 -21.564 1.00 93.69 436 SER A CA 1
ATOM 3501 C C . SER A 1 436 ? 16.785 10.763 -20.281 1.00 93.69 436 SER A C 1
ATOM 3503 O O . SER A 1 436 ? 17.351 9.933 -19.572 1.00 93.69 436 SER A O 1
ATOM 3505 N N . ILE A 1 437 ? 16.736 12.055 -19.961 1.00 94.62 437 ILE A N 1
ATOM 3506 C CA . ILE A 1 437 ? 17.234 12.611 -18.696 1.00 94.62 437 ILE A CA 1
ATOM 3507 C C . ILE A 1 437 ? 16.037 12.825 -17.776 1.00 94.62 437 ILE A C 1
ATOM 3509 O O . ILE A 1 437 ? 15.035 13.408 -18.186 1.00 94.62 437 ILE A O 1
ATOM 3513 N N . CYS A 1 438 ? 16.134 12.369 -16.527 1.00 95.06 438 CYS A N 1
ATOM 3514 C CA . CYS A 1 438 ? 15.072 12.589 -15.554 1.00 95.06 438 CYS A CA 1
ATOM 3515 C C . CYS A 1 438 ? 14.812 14.092 -15.345 1.00 95.06 438 CYS A C 1
ATOM 3517 O O . CYS A 1 438 ? 15.717 14.839 -14.970 1.00 95.06 438 CYS A O 1
ATOM 3519 N N . ALA A 1 439 ? 13.563 14.522 -15.527 1.00 94.38 439 ALA A N 1
ATOM 3520 C CA . ALA A 1 439 ? 13.135 15.909 -15.369 1.00 94.38 439 ALA A CA 1
ATOM 3521 C C . ALA A 1 439 ? 13.299 16.416 -13.924 1.00 94.38 439 ALA A C 1
ATOM 3523 O O . ALA A 1 439 ? 13.565 17.601 -13.710 1.00 94.38 439 ALA A O 1
ATOM 3524 N N . HIS A 1 440 ? 13.206 15.517 -12.936 1.00 93.19 440 HIS A N 1
ATOM 3525 C CA . HIS A 1 440 ? 13.308 15.844 -11.511 1.00 93.19 440 HIS A CA 1
ATOM 3526 C C . HIS A 1 440 ? 14.699 16.367 -11.154 1.00 93.19 440 HIS A C 1
ATOM 3528 O O . HIS A 1 440 ? 15.707 15.706 -11.415 1.00 93.19 440 HIS A O 1
ATOM 3534 N N . GLU A 1 441 ? 14.733 17.538 -10.522 1.00 92.88 441 GLU A N 1
ATOM 3535 C CA . GLU A 1 441 ? 15.953 18.293 -10.219 1.00 92.88 441 GLU A CA 1
ATOM 3536 C C . GLU A 1 441 ? 16.953 17.522 -9.356 1.00 92.88 441 GLU A C 1
ATOM 3538 O O . GLU A 1 441 ? 18.133 17.472 -9.674 1.00 92.88 441 GLU A O 1
ATOM 3543 N N . ASN A 1 442 ? 16.458 16.791 -8.358 1.00 93.56 442 ASN A N 1
ATOM 3544 C CA . ASN A 1 442 ? 17.290 15.977 -7.468 1.00 93.56 442 ASN A CA 1
ATOM 3545 C C . ASN A 1 442 ? 17.776 14.660 -8.097 1.00 93.56 442 ASN A C 1
ATOM 3547 O O . ASN A 1 442 ? 18.473 13.885 -7.446 1.00 93.56 442 ASN A O 1
ATOM 3551 N N . CYS A 1 443 ? 17.353 14.345 -9.325 1.00 95.06 443 CYS A N 1
ATOM 3552 C CA . CYS A 1 443 ? 17.714 13.101 -9.990 1.00 95.06 443 CYS A CA 1
ATOM 3553 C C . CYS A 1 443 ? 18.659 13.345 -11.162 1.00 95.06 443 CYS A C 1
ATOM 3555 O O . CYS A 1 443 ? 19.787 12.870 -11.108 1.00 95.06 443 CYS A O 1
ATOM 3557 N N . LYS A 1 444 ? 18.195 14.016 -12.229 1.00 95.25 444 LYS A N 1
ATOM 3558 C CA . LYS A 1 444 ? 18.933 14.278 -13.488 1.00 95.25 444 LYS A CA 1
ATOM 3559 C C . LYS A 1 444 ? 19.705 13.092 -14.106 1.00 95.25 444 LYS A C 1
ATOM 3561 O O . LYS A 1 444 ? 20.487 13.282 -15.032 1.00 95.25 444 LYS A O 1
ATOM 3566 N N . LYS A 1 445 ? 19.481 11.857 -13.649 1.00 95.31 445 LYS A N 1
ATOM 3567 C CA . LYS A 1 445 ? 20.117 10.654 -14.196 1.00 95.31 445 LYS A CA 1
ATOM 3568 C C . LYS A 1 445 ? 19.485 10.279 -15.530 1.00 95.31 445 LYS A C 1
ATOM 3570 O O . LYS A 1 445 ? 18.286 10.486 -15.740 1.00 95.31 445 LYS A O 1
ATOM 3575 N N . THR A 1 446 ? 20.295 9.699 -16.406 1.00 95.56 446 THR A N 1
ATOM 3576 C CA . THR A 1 446 ? 19.839 9.170 -17.688 1.00 95.56 446 THR A CA 1
ATOM 3577 C C . THR A 1 446 ? 19.174 7.808 -17.520 1.00 95.56 446 THR A C 1
ATOM 3579 O O . THR A 1 446 ? 19.491 7.040 -16.610 1.00 95.56 446 THR A O 1
ATOM 3582 N N . PHE A 1 447 ? 18.227 7.503 -18.397 1.00 95.38 447 PHE A N 1
ATOM 3583 C CA . PHE A 1 447 ? 17.619 6.186 -18.520 1.00 95.38 447 PHE A CA 1
ATOM 3584 C C . PHE A 1 447 ? 17.108 5.966 -19.947 1.00 95.38 447 PHE A C 1
ATOM 3586 O O . PHE A 1 447 ? 16.973 6.909 -20.723 1.00 95.38 447 PHE A O 1
ATOM 3593 N N . GLN A 1 448 ? 16.814 4.718 -20.294 1.00 93.25 448 GLN A N 1
ATOM 3594 C CA . GLN A 1 448 ? 16.091 4.357 -21.518 1.00 93.25 448 GLN A CA 1
ATOM 3595 C C . GLN A 1 448 ? 14.914 3.460 -21.160 1.00 93.25 448 GLN A C 1
ATOM 3597 O O . GLN A 1 448 ? 14.976 2.731 -20.167 1.00 93.25 448 GLN A O 1
ATOM 3602 N N . GLN A 1 449 ? 13.866 3.491 -21.980 1.00 92.94 449 GLN A N 1
ATOM 3603 C CA . GLN A 1 449 ? 12.685 2.651 -21.824 1.00 92.94 449 GLN A CA 1
ATOM 3604 C C . GLN A 1 449 ? 12.338 1.975 -23.150 1.00 92.94 449 GLN A C 1
ATOM 3606 O O . GLN A 1 449 ? 12.405 2.615 -24.193 1.00 92.94 449 GLN A O 1
ATOM 3611 N N . LEU A 1 450 ? 11.975 0.691 -23.102 1.00 91.69 450 LEU A N 1
ATOM 3612 C CA . LEU A 1 450 ? 11.385 -0.043 -24.222 1.00 91.69 450 LEU A CA 1
ATOM 3613 C C . LEU A 1 450 ? 10.190 -0.876 -23.778 1.00 91.69 450 LEU A C 1
ATOM 3615 O O . LEU A 1 450 ? 10.097 -1.315 -22.639 1.00 91.69 450 LEU A O 1
ATOM 3619 N N . ILE A 1 451 ? 9.306 -1.165 -24.718 1.00 90.06 451 ILE A N 1
ATOM 3620 C CA . ILE A 1 451 ? 8.166 -2.058 -24.591 1.00 90.06 451 ILE A CA 1
ATOM 3621 C C . ILE A 1 451 ? 8.514 -3.372 -25.291 1.00 90.06 451 ILE A C 1
ATOM 3623 O O . ILE A 1 451 ? 8.781 -3.406 -26.491 1.00 90.06 451 ILE A O 1
ATOM 3627 N N . CYS A 1 452 ? 8.483 -4.491 -24.572 1.00 91.62 452 CYS A N 1
ATOM 3628 C CA . CYS A 1 452 ? 8.722 -5.798 -25.180 1.00 91.62 452 CYS A CA 1
ATOM 3629 C C . CYS A 1 452 ? 7.626 -6.124 -26.215 1.00 91.62 452 CYS A C 1
ATOM 3631 O O . CYS A 1 452 ? 6.453 -6.101 -25.860 1.00 91.62 452 CYS A O 1
ATOM 3633 N N . PRO A 1 453 ? 7.946 -6.506 -27.464 1.00 92.62 453 PRO A N 1
ATOM 3634 C CA . PRO A 1 453 ? 6.931 -6.801 -28.481 1.00 92.62 453 PRO A CA 1
ATOM 3635 C C . PRO A 1 453 ? 6.177 -8.123 -28.239 1.00 92.62 453 PRO A C 1
ATOM 3637 O O . PRO A 1 453 ? 5.186 -8.395 -28.915 1.00 92.62 453 PRO A O 1
ATOM 3640 N N . HIS A 1 454 ? 6.643 -8.959 -27.304 1.00 92.38 454 HIS A N 1
ATOM 3641 C CA . HIS A 1 454 ? 6.032 -10.253 -26.976 1.00 92.38 454 HIS A CA 1
ATOM 3642 C C . HIS A 1 454 ? 4.982 -10.149 -25.873 1.00 92.38 454 HIS A C 1
ATOM 3644 O O . HIS A 1 454 ? 3.876 -10.651 -26.029 1.00 92.38 454 HIS A O 1
ATOM 3650 N N . CYS A 1 455 ? 5.326 -9.502 -24.758 1.00 90.62 455 CYS A N 1
ATOM 3651 C CA . CYS A 1 455 ? 4.443 -9.375 -23.593 1.00 90.62 455 CYS A CA 1
ATOM 3652 C C . CYS A 1 455 ? 3.928 -7.945 -23.371 1.00 90.62 455 CYS A C 1
ATOM 3654 O O . CYS A 1 455 ? 3.151 -7.695 -22.446 1.00 90.62 455 CYS A O 1
ATOM 3656 N N . TYR A 1 456 ? 4.374 -6.997 -24.201 1.00 88.00 456 TYR A N 1
ATOM 3657 C CA . TYR A 1 456 ? 4.031 -5.575 -24.143 1.00 88.00 456 TYR A CA 1
ATOM 3658 C C . TYR A 1 456 ? 4.416 -4.897 -22.822 1.00 88.00 456 TYR A C 1
ATOM 3660 O O . TYR A 1 456 ? 3.932 -3.814 -22.507 1.00 88.00 456 TYR A O 1
ATOM 3668 N N . GLN A 1 457 ? 5.264 -5.521 -22.006 1.00 87.50 457 GLN A N 1
ATOM 3669 C CA . GLN A 1 457 ? 5.714 -4.935 -20.747 1.00 87.50 457 GLN A CA 1
ATOM 3670 C C . GLN A 1 457 ? 6.838 -3.928 -20.975 1.00 87.50 457 GLN A C 1
ATOM 3672 O O . GLN A 1 457 ? 7.691 -4.128 -21.842 1.00 87.50 457 GLN A O 1
ATOM 3677 N N . SER A 1 458 ? 6.838 -2.875 -20.159 1.00 89.31 458 SER A N 1
ATOM 3678 C CA . SER A 1 458 ? 7.911 -1.884 -20.122 1.00 89.31 458 SER A CA 1
ATOM 3679 C C . SER A 1 458 ? 9.188 -2.492 -19.525 1.00 89.31 458 SER A C 1
ATOM 3681 O O . SER A 1 458 ? 9.145 -3.326 -18.616 1.00 89.31 458 SER A O 1
ATOM 3683 N N . MET A 1 459 ? 10.329 -2.083 -20.058 1.00 91.38 459 MET A N 1
ATOM 3684 C CA . MET A 1 459 ? 11.681 -2.435 -19.643 1.00 91.38 459 MET A CA 1
ATOM 3685 C C . MET A 1 459 ? 12.480 -1.147 -19.569 1.00 91.38 459 MET A C 1
ATOM 3687 O O . MET A 1 459 ? 12.336 -0.283 -20.431 1.00 91.38 459 MET A O 1
ATOM 3691 N N . GLN A 1 460 ? 13.321 -1.022 -18.549 1.00 92.19 460 GLN A N 1
ATOM 3692 C CA . GLN A 1 460 ? 14.068 0.199 -18.295 1.00 92.19 460 GLN A CA 1
ATOM 3693 C C . GLN A 1 460 ? 15.544 -0.108 -18.059 1.00 92.19 460 GLN A C 1
ATOM 3695 O O . GLN A 1 460 ? 15.887 -1.078 -17.385 1.00 92.19 460 GLN A O 1
ATOM 3700 N N . TRP A 1 461 ? 16.411 0.754 -18.588 1.00 92.00 461 TRP A N 1
ATOM 3701 C CA . TRP A 1 461 ? 17.856 0.706 -18.385 1.00 92.00 461 TRP A CA 1
ATOM 3702 C C . TRP A 1 461 ? 18.287 1.938 -17.604 1.00 92.00 461 TRP A C 1
ATOM 3704 O O . TRP A 1 461 ? 18.266 3.051 -18.126 1.00 92.00 461 TRP A O 1
ATOM 3714 N N . THR A 1 462 ? 18.708 1.739 -16.357 1.00 90.81 462 THR A N 1
ATOM 3715 C CA . THR A 1 462 ? 19.187 2.807 -15.462 1.00 90.81 462 THR A CA 1
ATOM 3716 C C . THR A 1 462 ? 20.513 3.417 -15.907 1.00 90.81 462 THR A C 1
ATOM 3718 O O . THR A 1 462 ? 20.825 4.540 -15.540 1.00 90.81 462 THR A O 1
ATOM 3721 N N . ASN A 1 463 ? 21.306 2.695 -16.693 1.00 86.94 463 ASN A N 1
ATOM 3722 C CA . ASN A 1 463 ? 22.598 3.158 -17.197 1.00 86.94 463 ASN A CA 1
ATOM 3723 C C . ASN A 1 463 ? 22.532 3.703 -18.631 1.00 86.94 463 ASN A C 1
ATOM 3725 O O . ASN A 1 463 ? 23.575 4.054 -19.174 1.00 86.94 463 ASN A O 1
ATOM 3729 N N . ALA A 1 464 ? 21.340 3.728 -19.242 1.00 84.44 464 ALA A N 1
ATOM 3730 C CA . ALA A 1 464 ? 21.134 4.143 -20.627 1.00 84.44 464 ALA A CA 1
ATOM 3731 C C . ALA A 1 464 ? 22.099 3.466 -21.633 1.00 84.44 464 ALA A C 1
ATOM 3733 O O . ALA A 1 464 ? 22.592 4.103 -22.562 1.00 84.44 464 ALA A O 1
ATOM 3734 N N . LYS A 1 465 ? 22.380 2.166 -21.435 1.00 86.62 465 LYS A N 1
ATOM 3735 C CA . LYS A 1 465 ? 23.255 1.363 -22.311 1.00 86.62 465 LYS A CA 1
ATOM 3736 C C . LYS A 1 465 ? 22.510 0.475 -23.312 1.00 86.62 465 LYS A C 1
ATOM 3738 O O . LYS A 1 465 ? 23.136 -0.368 -23.951 1.00 86.62 465 LYS A O 1
ATOM 3743 N N . TYR A 1 466 ? 21.192 0.608 -23.449 1.00 88.50 466 TYR A N 1
ATOM 3744 C CA . TYR A 1 466 ? 20.476 -0.098 -24.505 1.00 88.50 466 TYR A CA 1
ATOM 3745 C C . TYR A 1 466 ? 20.905 0.439 -25.872 1.00 88.50 466 TYR A C 1
ATOM 3747 O O . TYR A 1 466 ? 20.857 1.642 -26.145 1.00 88.50 466 TYR A O 1
ATOM 3755 N N . ARG A 1 467 ? 21.292 -0.486 -26.750 1.00 87.94 467 ARG A N 1
ATOM 3756 C CA . ARG A 1 467 ? 21.667 -0.203 -28.129 1.00 87.94 467 ARG A CA 1
ATOM 3757 C C . ARG A 1 467 ? 20.558 -0.682 -29.050 1.00 87.94 467 ARG A C 1
ATOM 3759 O O . ARG A 1 467 ? 20.218 -1.861 -29.070 1.00 87.94 467 ARG A O 1
ATOM 3766 N N . MET A 1 468 ? 20.008 0.231 -29.835 1.00 88.56 468 MET A N 1
ATOM 3767 C CA . MET A 1 468 ? 19.002 -0.109 -30.835 1.00 88.56 468 MET A CA 1
ATOM 3768 C C . MET A 1 468 ? 19.532 -1.213 -31.784 1.00 88.56 468 MET A C 1
ATOM 3770 O O . MET A 1 468 ? 20.706 -1.248 -32.126 1.00 88.56 468 MET A O 1
ATOM 3774 N N . GLY A 1 469 ? 18.707 -2.186 -32.151 1.00 89.06 469 GLY A N 1
ATOM 3775 C CA . GLY A 1 469 ? 19.114 -3.323 -32.985 1.00 89.06 469 GLY A CA 1
ATOM 3776 C C . GLY A 1 469 ? 19.923 -4.396 -32.251 1.00 89.06 469 GLY A C 1
ATOM 3777 O O . GLY A 1 469 ? 20.116 -5.475 -32.805 1.00 89.06 469 GLY A O 1
ATOM 3778 N N . SER A 1 470 ? 20.348 -4.166 -31.003 1.00 91.00 470 SER A N 1
ATOM 3779 C CA . SER A 1 470 ? 20.944 -5.228 -30.186 1.00 91.00 470 SER A CA 1
ATOM 3780 C C . SER A 1 470 ? 19.896 -6.258 -29.763 1.00 91.00 470 SER A C 1
ATOM 3782 O O . SER A 1 470 ? 18.734 -5.923 -29.504 1.00 91.00 470 SER A O 1
ATOM 3784 N N . ILE A 1 471 ? 20.309 -7.526 -29.700 1.00 94.50 471 ILE A N 1
ATOM 3785 C CA . ILE A 1 471 ? 19.462 -8.609 -29.197 1.00 94.50 471 ILE A CA 1
ATOM 3786 C C . ILE A 1 471 ? 19.160 -8.326 -27.730 1.00 94.50 471 ILE A C 1
ATOM 3788 O O . ILE A 1 471 ? 20.058 -8.239 -26.896 1.00 94.50 471 ILE A O 1
ATOM 3792 N N . THR A 1 472 ? 17.878 -8.189 -27.420 1.00 94.62 472 THR A N 1
ATOM 3793 C CA . THR A 1 472 ? 17.398 -7.907 -26.073 1.00 94.62 472 THR A CA 1
ATOM 3794 C C . THR A 1 472 ? 16.516 -9.040 -25.592 1.00 94.62 472 THR A C 1
ATOM 3796 O O . THR A 1 472 ? 15.531 -9.387 -26.239 1.00 94.62 472 THR A O 1
ATOM 3799 N N . VAL A 1 473 ? 16.844 -9.594 -24.428 1.00 95.06 473 VAL A N 1
ATOM 3800 C CA . VAL A 1 473 ? 16.026 -10.605 -23.752 1.00 95.06 473 VAL A CA 1
ATOM 3801 C C . VAL A 1 473 ? 15.065 -9.909 -22.798 1.00 95.06 473 VAL A C 1
ATOM 3803 O O . VAL A 1 473 ? 15.483 -9.140 -21.933 1.00 95.06 473 VAL A O 1
ATOM 3806 N N . CYS A 1 474 ? 13.765 -10.179 -22.928 1.00 93.50 474 CYS A N 1
ATOM 3807 C CA . CYS A 1 474 ? 12.778 -9.613 -22.015 1.00 93.50 474 CYS A CA 1
ATOM 3808 C C . CYS A 1 474 ? 13.000 -10.127 -20.575 1.00 93.50 474 CYS A C 1
ATOM 3810 O O . CYS A 1 474 ? 12.909 -11.336 -20.348 1.00 93.50 474 CYS A O 1
ATOM 3812 N N . PRO A 1 475 ? 13.209 -9.252 -19.571 1.00 91.81 475 PRO A N 1
ATOM 3813 C CA . PRO A 1 475 ? 13.496 -9.684 -18.204 1.00 91.81 475 PRO A CA 1
ATOM 3814 C C . PRO A 1 475 ? 12.255 -10.212 -17.470 1.00 91.81 475 PRO A C 1
ATOM 3816 O O . PRO A 1 475 ? 12.397 -10.871 -16.440 1.00 91.81 475 PRO A O 1
ATOM 3819 N N . GLN A 1 476 ? 11.049 -9.963 -17.990 1.00 89.88 476 GLN A N 1
ATOM 3820 C CA . GLN A 1 476 ? 9.791 -10.290 -17.321 1.00 89.88 476 GLN A CA 1
ATOM 3821 C C . GLN A 1 476 ? 9.617 -11.798 -17.121 1.00 89.88 476 GLN A C 1
ATOM 3823 O O . GLN A 1 476 ? 9.813 -12.595 -18.048 1.00 89.88 476 GLN A O 1
ATOM 3828 N N . ASN A 1 477 ? 9.217 -12.179 -15.907 1.00 81.75 477 ASN A N 1
ATOM 3829 C CA . ASN A 1 477 ? 8.878 -13.559 -15.570 1.00 81.75 477 ASN A CA 1
ATOM 3830 C C . ASN A 1 477 ? 7.689 -14.003 -16.438 1.00 81.75 477 ASN A C 1
ATOM 3832 O O . ASN A 1 477 ? 6.641 -13.364 -16.430 1.00 81.75 477 ASN A O 1
ATOM 3836 N N . GLY A 1 478 ? 7.889 -15.049 -17.244 1.00 87.88 478 GLY A N 1
ATOM 3837 C CA . GLY A 1 478 ? 6.898 -15.570 -18.195 1.00 87.88 478 GLY A CA 1
ATOM 3838 C C . GLY A 1 478 ? 7.088 -15.150 -19.658 1.00 87.88 478 GLY A C 1
ATOM 3839 O O . GLY A 1 478 ? 6.463 -15.745 -20.528 1.00 87.88 478 GLY A O 1
ATOM 3840 N N . CYS A 1 479 ? 7.957 -14.177 -19.965 1.00 92.50 479 CYS A N 1
ATOM 3841 C CA . CYS A 1 479 ? 8.300 -13.856 -21.355 1.00 92.50 479 CYS A CA 1
ATOM 3842 C C . CYS A 1 479 ? 9.650 -14.458 -21.745 1.00 92.50 479 CYS A C 1
ATOM 3844 O O . CYS A 1 479 ? 9.673 -15.381 -22.546 1.00 92.50 479 CYS A O 1
ATOM 3846 N N . LYS A 1 480 ? 10.768 -13.940 -21.211 1.00 92.75 480 LYS A N 1
ATOM 3847 C CA . LYS A 1 480 ? 12.156 -14.383 -21.498 1.00 92.75 480 LYS A CA 1
ATOM 3848 C C . LYS A 1 480 ? 12.540 -14.530 -22.988 1.00 92.75 480 LYS A C 1
ATOM 3850 O O . LYS A 1 480 ? 13.631 -14.991 -23.291 1.00 92.75 480 LYS A O 1
ATOM 3855 N N . LYS A 1 481 ? 11.682 -14.104 -23.921 1.00 96.25 481 LYS A N 1
ATOM 3856 C CA . LYS A 1 481 ? 11.935 -14.112 -25.364 1.00 96.25 481 LYS A CA 1
ATOM 3857 C C . LYS A 1 481 ? 12.887 -12.987 -25.758 1.00 96.25 481 LYS A C 1
ATOM 3859 O O . LYS A 1 481 ? 12.770 -11.862 -25.253 1.00 96.25 481 LYS A O 1
ATOM 3864 N N . SER A 1 482 ? 13.782 -13.302 -26.684 1.00 96.44 482 SER A N 1
ATOM 3865 C CA . SER A 1 482 ? 14.637 -12.337 -27.368 1.00 96.44 482 SER A CA 1
ATOM 3866 C C . SER A 1 482 ? 13.839 -11.534 -28.388 1.00 96.44 482 SER A C 1
ATOM 3868 O O . SER A 1 482 ? 12.845 -12.015 -28.924 1.00 96.44 482 SER A O 1
ATOM 3870 N N . PHE A 1 483 ? 14.254 -10.303 -28.646 1.00 96.44 483 PHE A N 1
ATOM 3871 C CA . PHE A 1 483 ? 13.753 -9.474 -29.736 1.00 96.44 483 PHE A CA 1
ATOM 3872 C C . PHE A 1 483 ? 14.781 -8.381 -30.062 1.00 96.44 483 PHE A C 1
ATOM 3874 O O . PHE A 1 483 ? 15.719 -8.146 -29.299 1.00 96.44 483 PHE A O 1
ATOM 3881 N N . GLN A 1 484 ? 14.585 -7.686 -31.178 1.00 94.94 484 GLN A N 1
ATOM 3882 C CA . GLN A 1 484 ? 15.336 -6.482 -31.543 1.00 94.94 484 GLN A CA 1
ATOM 3883 C C . GLN A 1 484 ? 14.366 -5.377 -31.955 1.00 94.94 484 GLN A C 1
ATOM 3885 O O . GLN A 1 484 ? 13.268 -5.657 -32.445 1.00 94.94 484 GLN A O 1
ATOM 3890 N N . LYS A 1 485 ? 14.768 -4.117 -31.773 1.00 94.00 485 LYS A N 1
ATOM 3891 C CA . LYS A 1 485 ? 14.007 -2.946 -32.228 1.00 94.00 485 LYS A CA 1
ATOM 3892 C C . LYS A 1 485 ? 14.898 -1.937 -32.932 1.00 94.00 485 LYS A C 1
ATOM 3894 O O . LYS A 1 485 ? 16.050 -1.803 -32.544 1.00 94.00 485 LYS A O 1
ATOM 3899 N N . LEU A 1 486 ? 14.363 -1.217 -33.918 1.00 91.88 486 LEU A N 1
ATOM 3900 C CA . LEU A 1 486 ? 15.003 -0.090 -34.613 1.00 91.88 486 LEU A CA 1
ATOM 3901 C C . LEU A 1 486 ? 14.015 1.041 -34.845 1.00 91.88 486 LEU A C 1
ATOM 3903 O O . LEU A 1 486 ? 12.858 0.769 -35.119 1.00 91.88 486 LEU A O 1
ATOM 3907 N N . CYS A 1 487 ? 14.468 2.293 -34.848 1.00 89.81 487 CYS A N 1
ATOM 3908 C CA . CYS A 1 487 ? 13.686 3.382 -35.436 1.00 89.81 487 CYS A CA 1
ATOM 3909 C C . CYS A 1 487 ? 14.028 3.530 -36.918 1.00 89.81 487 CYS A C 1
ATOM 3911 O O . CYS A 1 487 ? 15.210 3.530 -37.285 1.00 89.81 487 CYS A O 1
ATOM 3913 N N . CYS A 1 488 ? 12.998 3.688 -37.749 1.00 91.06 488 CYS A N 1
ATOM 3914 C CA . CYS A 1 488 ? 13.150 4.022 -39.158 1.00 91.06 488 CYS A CA 1
ATOM 3915 C C . CYS A 1 488 ? 13.861 5.372 -39.321 1.00 91.06 488 CYS A C 1
ATOM 3917 O O . CYS A 1 488 ? 13.464 6.363 -38.710 1.00 91.06 488 CYS A O 1
ATOM 3919 N N . ALA A 1 489 ? 14.863 5.435 -40.201 1.00 90.94 489 ALA A N 1
ATOM 3920 C CA . ALA A 1 489 ? 15.621 6.660 -40.471 1.00 90.94 489 ALA A CA 1
ATOM 3921 C C . ALA A 1 489 ? 14.784 7.791 -41.112 1.00 90.94 489 ALA A C 1
ATOM 3923 O O . ALA A 1 489 ? 15.217 8.942 -41.133 1.00 90.94 489 ALA A O 1
ATOM 3924 N N . HIS A 1 490 ? 13.606 7.470 -41.656 1.00 91.69 490 HIS A N 1
ATOM 3925 C CA . HIS A 1 490 ? 12.749 8.408 -42.388 1.00 91.69 490 HIS A CA 1
ATOM 3926 C C . HIS A 1 490 ? 11.590 8.950 -41.566 1.00 91.69 490 HIS A C 1
ATOM 3928 O O . HIS A 1 490 ? 11.314 10.142 -41.617 1.00 91.69 490 HIS A O 1
ATOM 3934 N N . CYS A 1 491 ? 10.884 8.064 -40.864 1.00 89.56 491 CYS A N 1
ATOM 3935 C CA . CYS A 1 491 ? 9.637 8.397 -40.176 1.00 89.56 491 CYS A CA 1
ATOM 3936 C C . CYS A 1 491 ? 9.709 8.201 -38.661 1.00 89.56 491 CYS A C 1
ATOM 3938 O O . CYS A 1 491 ? 8.668 8.273 -38.022 1.00 89.56 491 CYS A O 1
ATOM 3940 N N . THR A 1 492 ? 10.891 7.861 -38.128 1.00 87.38 492 THR A N 1
ATOM 3941 C CA . THR A 1 492 ? 11.191 7.601 -36.703 1.00 87.38 492 THR A CA 1
ATOM 3942 C C . THR A 1 492 ? 10.368 6.498 -36.028 1.00 87.38 492 THR A C 1
ATOM 3944 O O . THR A 1 492 ? 10.669 6.107 -34.903 1.00 87.38 492 THR A O 1
ATOM 3947 N N . GLN A 1 493 ? 9.406 5.892 -36.731 1.00 87.88 493 GLN A N 1
ATOM 3948 C CA . GLN A 1 493 ? 8.605 4.792 -36.208 1.00 87.88 493 GLN A CA 1
ATOM 3949 C C . GLN A 1 493 ? 9.467 3.574 -35.859 1.00 87.88 493 GLN A C 1
ATOM 3951 O O . GLN A 1 493 ? 10.396 3.206 -36.586 1.00 87.88 493 GLN A O 1
ATOM 3956 N N . THR A 1 494 ? 9.125 2.930 -34.743 1.00 90.56 494 THR A N 1
ATOM 3957 C CA . THR A 1 494 ? 9.826 1.748 -34.235 1.00 90.56 494 THR A CA 1
ATOM 3958 C C . THR A 1 494 ? 9.413 0.488 -34.997 1.00 90.56 494 THR A C 1
ATOM 3960 O O . THR A 1 494 ? 8.234 0.181 -35.131 1.00 90.56 494 THR A O 1
ATOM 3963 N N . ILE A 1 495 ? 10.388 -0.276 -35.462 1.00 93.44 495 ILE A N 1
ATOM 3964 C CA . ILE A 1 495 ? 10.278 -1.572 -36.130 1.00 93.44 495 ILE A CA 1
ATOM 3965 C C . ILE A 1 495 ? 10.757 -2.630 -35.141 1.00 93.44 495 ILE A C 1
ATOM 3967 O O . ILE A 1 495 ? 11.752 -2.414 -34.450 1.00 93.44 495 ILE A O 1
ATOM 3971 N N . SER A 1 496 ? 10.047 -3.754 -35.045 1.00 94.50 496 SER A N 1
ATOM 3972 C CA . SER A 1 496 ? 10.347 -4.818 -34.081 1.00 94.50 496 SER A CA 1
ATOM 3973 C C . SER A 1 496 ? 10.530 -6.162 -34.774 1.00 94.50 496 SER A C 1
ATOM 3975 O O . SER A 1 496 ? 9.645 -6.597 -35.504 1.00 94.50 496 SER A O 1
ATOM 3977 N N . TRP A 1 497 ? 11.619 -6.858 -34.457 1.00 96.19 497 TRP A N 1
ATOM 3978 C CA . TRP A 1 497 ? 11.847 -8.254 -34.828 1.00 96.19 497 TRP A CA 1
ATOM 3979 C C . TRP A 1 497 ? 11.630 -9.115 -33.593 1.00 96.19 497 TRP A C 1
ATOM 3981 O O . TRP A 1 497 ? 12.472 -9.147 -32.693 1.00 96.19 497 TRP A O 1
ATOM 3991 N N . LYS A 1 498 ? 10.482 -9.796 -33.535 1.00 94.62 498 LYS A N 1
ATOM 3992 C CA . LYS A 1 498 ? 10.129 -10.699 -32.429 1.00 94.62 498 LYS A CA 1
ATOM 3993 C C . LYS A 1 498 ? 11.089 -11.882 -32.311 1.00 94.62 498 LYS A C 1
ATOM 3995 O O . LYS A 1 498 ? 11.262 -12.399 -31.217 1.00 94.62 498 LYS A O 1
ATOM 4000 N N . ASP A 1 499 ? 11.760 -12.236 -33.394 1.00 93.50 499 ASP A N 1
ATOM 4001 C CA . ASP A 1 499 ? 12.565 -13.456 -33.465 1.00 93.50 499 ASP A CA 1
ATOM 4002 C C . ASP A 1 499 ? 14.066 -13.136 -33.372 1.00 93.50 499 ASP A C 1
ATOM 4004 O O . ASP A 1 499 ? 14.904 -14.018 -33.507 1.00 93.50 499 ASP A O 1
ATOM 4008 N N . ALA A 1 500 ? 14.402 -11.857 -33.141 1.00 93.62 500 ALA A N 1
ATOM 4009 C CA . ALA A 1 500 ? 15.769 -11.342 -33.085 1.00 93.62 500 ALA A CA 1
ATOM 4010 C C . ALA A 1 500 ? 16.618 -11.704 -34.327 1.00 93.62 500 ALA A C 1
ATOM 4012 O O . ALA A 1 500 ? 17.788 -12.063 -34.217 1.00 93.62 500 ALA A O 1
ATOM 4013 N N . THR A 1 501 ? 16.013 -11.599 -35.513 1.00 94.44 501 THR A N 1
ATOM 4014 C CA . THR A 1 501 ? 16.626 -11.939 -36.807 1.00 94.44 501 THR A CA 1
ATOM 4015 C C . THR A 1 501 ? 17.277 -10.758 -37.531 1.00 94.44 501 THR A C 1
ATOM 4017 O O . THR A 1 501 ? 17.869 -10.951 -38.593 1.00 94.44 501 THR A O 1
ATOM 4020 N N . TYR A 1 502 ? 17.192 -9.536 -36.994 1.00 93.81 502 TYR A N 1
ATOM 4021 C CA . TYR A 1 502 ? 17.853 -8.375 -37.588 1.00 93.81 502 TYR A CA 1
ATOM 4022 C C . TYR A 1 502 ? 19.374 -8.504 -37.456 1.00 93.81 502 TYR A C 1
ATOM 4024 O O . TYR A 1 502 ? 19.905 -8.729 -36.367 1.00 93.81 502 TYR A O 1
ATOM 4032 N N . LYS A 1 503 ? 20.078 -8.306 -38.571 1.00 90.50 503 LYS A N 1
ATOM 4033 C CA . LYS A 1 503 ? 21.540 -8.230 -38.610 1.00 90.50 503 LYS A CA 1
ATOM 4034 C C . LYS A 1 503 ? 21.965 -6.807 -38.933 1.00 90.50 503 LYS A C 1
ATOM 4036 O O . LYS A 1 503 ? 21.373 -6.154 -39.795 1.00 90.50 503 LYS A O 1
ATOM 4041 N N . GLU A 1 504 ? 22.981 -6.323 -38.234 1.00 88.69 504 GLU A N 1
ATOM 4042 C CA . GLU A 1 504 ? 23.532 -4.993 -38.471 1.00 88.69 504 GLU A CA 1
ATOM 4043 C C . GLU A 1 504 ? 23.981 -4.824 -39.933 1.00 88.69 504 GLU A C 1
ATOM 4045 O O . GLU A 1 504 ? 24.414 -5.776 -40.575 1.00 88.69 504 GLU A O 1
ATOM 4050 N N . GLY A 1 505 ? 23.796 -3.629 -40.501 1.00 86.75 505 GLY A N 1
ATOM 4051 C CA . GLY A 1 505 ? 24.142 -3.346 -41.899 1.00 86.75 505 GLY A CA 1
ATOM 4052 C C . GLY A 1 505 ? 23.174 -3.902 -42.951 1.00 86.75 505 GLY A C 1
ATOM 4053 O O . GLY A 1 505 ? 23.272 -3.514 -44.118 1.00 86.75 505 GLY A O 1
ATOM 4054 N N . THR A 1 506 ? 22.203 -4.742 -42.576 1.00 90.31 506 THR A N 1
ATOM 4055 C CA . THR A 1 506 ? 21.169 -5.194 -43.521 1.00 90.31 506 THR A CA 1
ATOM 4056 C C . THR A 1 506 ? 20.236 -4.057 -43.926 1.00 90.31 506 THR A C 1
ATOM 4058 O O . THR A 1 506 ? 19.926 -3.163 -43.133 1.00 90.31 506 THR A O 1
ATOM 4061 N N . ILE A 1 507 ? 19.793 -4.086 -45.186 1.00 93.19 507 ILE A N 1
ATOM 4062 C CA . ILE A 1 507 ? 18.785 -3.155 -45.693 1.00 93.19 507 ILE A CA 1
ATOM 4063 C C . ILE A 1 507 ? 17.449 -3.488 -45.033 1.00 93.19 507 ILE A C 1
ATOM 4065 O O . ILE A 1 507 ? 16.931 -4.596 -45.164 1.00 93.19 507 ILE A O 1
ATOM 4069 N N . VAL A 1 508 ? 16.879 -2.508 -44.342 1.00 94.38 508 VAL A N 1
ATOM 4070 C CA . VAL A 1 508 ? 15.564 -2.600 -43.718 1.00 94.38 508 VAL A CA 1
ATOM 4071 C C . VAL A 1 508 ? 14.586 -1.746 -44.508 1.00 94.38 508 VAL A C 1
ATOM 4073 O O . VAL A 1 508 ? 14.722 -0.527 -44.571 1.00 94.38 508 VAL A O 1
ATOM 4076 N N . ASN A 1 509 ? 13.548 -2.372 -45.055 1.00 95.44 509 ASN A N 1
ATOM 4077 C CA . ASN A 1 509 ? 12.402 -1.648 -45.592 1.00 95.44 509 ASN A CA 1
ATOM 4078 C C . ASN A 1 509 ? 11.459 -1.278 -44.450 1.00 95.44 509 ASN A C 1
ATOM 4080 O O . ASN A 1 509 ? 11.037 -2.139 -43.677 1.00 95.44 509 ASN A O 1
ATOM 4084 N N . CYS A 1 510 ? 11.127 0.008 -44.328 1.00 94.81 510 CYS A N 1
ATOM 4085 C CA . CYS A 1 510 ? 10.167 0.450 -43.326 1.00 94.81 510 CYS A CA 1
ATOM 4086 C C . CYS A 1 510 ? 8.803 -0.232 -43.565 1.00 94.81 510 CYS A C 1
ATOM 4088 O O . CYS A 1 510 ? 8.230 -0.047 -44.637 1.00 94.81 510 CYS A O 1
ATOM 4090 N N . PRO A 1 511 ? 8.239 -0.989 -42.605 1.00 95.12 511 PRO A N 1
ATOM 4091 C CA . PRO A 1 511 ? 7.010 -1.744 -42.840 1.00 95.12 511 PRO A CA 1
ATOM 4092 C C . PRO A 1 511 ? 5.760 -0.855 -42.905 1.00 95.12 511 PRO A C 1
ATOM 4094 O O . PRO A 1 511 ? 4.724 -1.308 -43.384 1.00 95.12 511 PRO A O 1
ATOM 4097 N N . TYR A 1 512 ? 5.845 0.399 -42.451 1.00 93.00 512 TYR A N 1
ATOM 4098 C CA . TYR A 1 512 ? 4.716 1.323 -42.367 1.00 93.00 512 TYR A CA 1
ATOM 4099 C C . TYR A 1 512 ? 4.331 1.911 -43.732 1.00 93.00 512 TYR A C 1
ATOM 4101 O O . TYR A 1 512 ? 5.197 2.368 -44.484 1.00 93.00 512 TYR A O 1
ATOM 4109 N N . ASP A 1 513 ? 3.028 1.929 -44.028 1.00 93.31 513 ASP A N 1
ATOM 4110 C CA . ASP A 1 513 ? 2.434 2.352 -45.313 1.00 93.31 513 ASP A CA 1
ATOM 4111 C C . ASP A 1 513 ? 2.756 3.791 -45.699 1.00 93.31 513 ASP A C 1
ATOM 4113 O O . ASP A 1 513 ? 3.024 4.078 -46.860 1.00 93.31 513 ASP A O 1
ATOM 4117 N N . ASN A 1 514 ? 2.855 4.681 -44.717 1.00 92.12 514 ASN A N 1
ATOM 4118 C CA . ASN A 1 514 ? 3.231 6.076 -44.929 1.00 92.12 514 ASN A CA 1
ATOM 4119 C C . ASN A 1 514 ? 4.734 6.296 -45.185 1.00 92.12 514 ASN A C 1
ATOM 4121 O O . ASN A 1 514 ? 5.162 7.441 -45.322 1.00 92.12 514 ASN A O 1
ATOM 4125 N N . CYS A 1 515 ? 5.556 5.242 -45.188 1.00 94.62 515 CYS A N 1
ATOM 4126 C CA . CYS A 1 515 ? 6.998 5.367 -45.349 1.00 94.62 515 CYS A CA 1
ATOM 4127 C C . CYS A 1 515 ? 7.554 4.454 -46.441 1.00 94.62 515 CYS A C 1
ATOM 4129 O O . CYS A 1 515 ? 8.056 4.984 -47.425 1.00 94.62 515 CYS A O 1
ATOM 4131 N N . LYS A 1 516 ? 7.529 3.123 -46.264 1.00 95.12 516 LYS A N 1
ATOM 4132 C CA . LYS A 1 516 ? 8.068 2.095 -47.192 1.00 95.12 516 LYS A CA 1
ATOM 4133 C C . LYS A 1 516 ? 9.503 2.286 -47.726 1.00 95.12 516 LYS A C 1
ATOM 4135 O O . LYS A 1 516 ? 9.966 1.469 -48.511 1.00 95.12 516 LYS A O 1
ATOM 4140 N N . LYS A 1 517 ? 10.237 3.314 -47.289 1.00 96.19 517 LYS A N 1
ATOM 4141 C CA . LYS A 1 517 ? 11.602 3.610 -47.746 1.00 96.19 517 LYS A CA 1
ATOM 4142 C C . LYS A 1 517 ? 12.630 2.657 -47.109 1.00 96.19 517 LYS A C 1
ATOM 4144 O O . LYS A 1 517 ? 12.503 2.367 -45.909 1.00 96.19 517 LYS A O 1
ATOM 4149 N N . PRO A 1 518 ? 13.638 2.197 -47.873 1.00 95.94 518 PRO A N 1
ATOM 4150 C CA . PRO A 1 518 ? 14.726 1.367 -47.364 1.00 95.94 518 PRO A CA 1
ATOM 4151 C C . PRO A 1 518 ? 15.690 2.209 -46.529 1.00 95.94 518 PRO A C 1
ATOM 4153 O O . PRO A 1 518 ? 15.921 3.362 -46.853 1.00 95.94 518 PRO A O 1
ATOM 4156 N N . PHE A 1 519 ? 16.283 1.662 -45.475 1.00 95.25 519 PHE A N 1
ATOM 4157 C CA . PHE A 1 519 ? 17.379 2.303 -44.744 1.00 95.25 519 PHE A CA 1
ATOM 4158 C C . PHE A 1 519 ? 18.350 1.249 -44.204 1.00 95.25 519 PHE A C 1
ATOM 4160 O O . PHE A 1 519 ? 18.006 0.074 -44.098 1.00 95.25 519 PHE A O 1
ATOM 4167 N N . GLN A 1 520 ? 19.555 1.667 -43.825 1.00 92.50 520 GLN A N 1
ATOM 4168 C CA . GLN A 1 520 ? 20.535 0.814 -43.144 1.00 92.50 520 GLN A CA 1
ATOM 4169 C C . GLN A 1 520 ? 21.000 1.470 -41.846 1.00 92.50 520 GLN A C 1
ATOM 4171 O O . GLN A 1 520 ? 21.033 2.700 -41.725 1.00 92.50 520 GLN A O 1
ATOM 4176 N N . ARG A 1 521 ? 21.363 0.644 -40.861 1.00 90.81 521 ARG A N 1
ATOM 4177 C CA . ARG A 1 521 ? 21.971 1.095 -39.608 1.00 90.81 521 ARG A CA 1
ATOM 4178 C C . ARG A 1 521 ? 23.218 0.279 -39.306 1.00 90.81 521 ARG A C 1
ATOM 4180 O O . ARG A 1 521 ? 23.160 -0.950 -39.298 1.00 90.81 521 ARG A O 1
ATOM 4187 N N . VAL A 1 522 ? 24.298 0.980 -38.981 1.00 89.69 522 VAL A N 1
ATOM 4188 C CA . VAL A 1 522 ? 25.535 0.391 -38.454 1.00 89.69 522 VAL A CA 1
ATOM 4189 C C . VAL A 1 522 ? 26.012 1.203 -37.261 1.00 89.69 522 VAL A C 1
ATOM 4191 O O . VAL A 1 522 ? 25.534 2.313 -37.022 1.00 89.69 522 VAL A O 1
ATOM 4194 N N . TYR A 1 523 ? 26.945 0.671 -36.499 1.00 88.94 523 TYR A N 1
ATOM 4195 C CA . TYR A 1 523 ? 27.502 1.333 -35.338 1.00 88.94 523 TYR A CA 1
ATOM 4196 C C . TYR A 1 523 ? 28.994 1.527 -35.503 1.00 88.94 523 TYR A C 1
ATOM 4198 O O . TYR A 1 523 ? 29.720 0.626 -35.913 1.00 88.94 523 TYR A O 1
ATOM 4206 N N . CYS A 1 524 ? 29.463 2.709 -35.121 1.00 88.31 524 CYS A N 1
ATOM 4207 C CA . CYS A 1 524 ? 30.890 2.954 -35.061 1.00 88.31 524 CYS A CA 1
ATOM 4208 C C . CYS A 1 524 ? 31.524 2.051 -33.988 1.00 88.31 524 CYS A C 1
ATOM 4210 O O . CYS A 1 524 ? 31.144 2.165 -32.823 1.00 88.31 524 CYS A O 1
ATOM 4212 N N . PRO A 1 525 ? 32.516 1.203 -34.311 1.00 88.38 525 PRO A N 1
ATOM 4213 C CA . PRO A 1 525 ? 33.190 0.367 -33.319 1.00 88.38 525 PRO A CA 1
ATOM 4214 C C . PRO A 1 525 ? 33.989 1.202 -32.309 1.00 88.38 525 PRO A C 1
ATOM 4216 O O . PRO A 1 525 ? 34.267 0.737 -31.210 1.00 88.38 525 PRO A O 1
ATOM 4219 N N . CYS A 1 526 ? 34.341 2.445 -32.656 1.00 88.56 526 CYS A N 1
ATOM 4220 C CA . CYS A 1 526 ? 35.149 3.310 -31.804 1.00 88.56 526 CYS A CA 1
ATOM 4221 C C . CYS A 1 526 ? 34.333 4.081 -30.760 1.00 88.56 526 CYS A C 1
ATOM 4223 O O . CYS A 1 526 ? 34.752 4.158 -29.611 1.00 88.56 526 CYS A O 1
ATOM 4225 N N . CYS A 1 527 ? 33.204 4.686 -31.149 1.00 86.75 527 CYS A N 1
ATOM 4226 C CA . CYS A 1 527 ? 32.371 5.480 -30.232 1.00 86.75 527 CYS A CA 1
ATOM 4227 C C . CYS A 1 527 ? 31.021 4.836 -29.904 1.00 86.75 527 CYS A C 1
ATOM 4229 O O . CYS A 1 527 ? 30.265 5.384 -29.108 1.00 86.75 527 CYS A O 1
ATOM 4231 N N . LEU A 1 528 ? 30.696 3.699 -30.529 1.00 85.56 528 LEU A N 1
ATOM 4232 C CA . LEU A 1 528 ? 29.409 3.003 -30.411 1.00 85.56 528 LEU A CA 1
ATOM 4233 C C . LEU A 1 528 ? 28.202 3.853 -30.843 1.00 85.56 528 LEU A C 1
ATOM 4235 O O . LEU A 1 528 ? 27.055 3.496 -30.571 1.00 85.56 528 LEU A O 1
ATOM 4239 N N . GLY A 1 529 ? 28.448 4.965 -31.539 1.00 83.38 529 GLY A N 1
ATOM 4240 C CA . GLY A 1 529 ? 27.417 5.820 -32.106 1.00 83.38 529 GLY A CA 1
ATOM 4241 C C . GLY A 1 529 ? 26.698 5.131 -33.265 1.00 83.38 529 GLY A C 1
ATOM 4242 O O . GLY A 1 529 ? 27.327 4.475 -34.095 1.00 83.38 529 GLY A O 1
ATOM 4243 N N . SER A 1 530 ? 25.375 5.292 -33.322 1.00 87.88 530 SER A N 1
ATOM 4244 C CA . SER A 1 530 ? 24.533 4.733 -34.381 1.00 87.88 530 SER A CA 1
ATOM 4245 C C . SER A 1 530 ? 24.605 5.590 -35.638 1.00 87.88 530 SER A C 1
ATOM 4247 O O . SER A 1 530 ? 24.143 6.724 -35.634 1.00 87.88 530 SER A O 1
ATOM 4249 N N . ILE A 1 531 ? 25.054 5.021 -36.746 1.00 89.06 531 ILE A N 1
ATOM 4250 C CA . ILE A 1 531 ? 25.085 5.692 -38.041 1.00 89.06 531 ILE A CA 1
ATOM 4251 C C . ILE A 1 531 ? 23.927 5.170 -38.902 1.00 89.06 531 ILE A C 1
ATOM 4253 O O . ILE A 1 531 ? 23.714 3.962 -39.023 1.00 89.06 531 ILE A O 1
ATOM 4257 N N . LEU A 1 532 ? 23.128 6.094 -39.436 1.00 89.00 532 LEU A N 1
ATOM 4258 C CA . LEU A 1 532 ? 21.894 5.823 -40.175 1.00 89.00 532 LEU A CA 1
ATOM 4259 C C . LEU A 1 532 ? 22.039 6.278 -41.631 1.00 89.00 532 LEU A C 1
ATOM 4261 O O . LEU A 1 532 ? 22.232 7.467 -41.875 1.00 89.00 532 LEU A O 1
ATOM 4265 N N . TRP A 1 533 ? 21.852 5.364 -42.584 1.00 89.25 533 TRP A N 1
ATOM 4266 C CA . TRP A 1 533 ? 21.797 5.678 -44.016 1.00 89.25 533 TRP A CA 1
ATOM 4267 C C . TRP A 1 533 ? 20.361 5.636 -44.499 1.00 89.25 533 TRP A C 1
ATOM 4269 O O . TRP A 1 533 ? 19.735 4.576 -44.531 1.00 89.25 533 TRP A O 1
ATOM 4279 N N . LYS A 1 534 ? 19.846 6.801 -44.893 1.00 90.50 534 LYS A N 1
ATOM 4280 C CA . LYS A 1 534 ? 18.486 6.949 -45.422 1.00 90.50 534 LYS A CA 1
ATOM 4281 C C . LYS A 1 534 ? 18.319 6.327 -46.811 1.00 90.50 534 LYS A C 1
ATOM 4283 O O . LYS A 1 534 ? 17.240 5.861 -47.119 1.00 90.50 534 LYS A O 1
ATOM 4288 N N . ASN A 1 535 ? 19.368 6.265 -47.625 1.00 89.12 535 ASN A N 1
ATOM 4289 C CA . ASN A 1 535 ? 19.247 5.763 -48.998 1.00 89.12 535 ASN A CA 1
ATOM 4290 C C . ASN A 1 535 ? 19.526 4.259 -49.132 1.00 89.12 535 ASN A C 1
ATOM 4292 O O . ASN A 1 535 ? 19.350 3.716 -50.217 1.00 89.12 535 ASN A O 1
ATOM 4296 N N . ALA A 1 536 ? 19.930 3.589 -48.044 1.00 86.94 536 ALA A N 1
ATOM 4297 C CA . ALA A 1 536 ? 20.305 2.170 -48.036 1.00 86.94 536 ALA A CA 1
ATOM 4298 C C . ALA A 1 536 ? 21.326 1.777 -49.126 1.00 86.94 536 ALA A C 1
ATOM 4300 O O . ALA A 1 536 ? 21.275 0.686 -49.689 1.00 86.94 536 ALA A O 1
ATOM 4301 N N . ASP A 1 537 ? 22.247 2.687 -49.424 1.00 85.44 537 ASP A N 1
ATOM 4302 C CA . ASP A 1 537 ? 23.293 2.578 -50.439 1.00 85.44 537 ASP A CA 1
ATOM 4303 C C . ASP A 1 537 ? 24.640 2.104 -49.861 1.00 85.44 537 ASP A C 1
ATOM 4305 O O . ASP A 1 537 ? 25.661 2.096 -50.551 1.00 85.44 537 ASP A O 1
ATOM 4309 N N . TYR A 1 538 ? 24.655 1.669 -48.599 1.00 80.94 538 TYR A N 1
ATOM 4310 C CA . TYR A 1 538 ? 25.847 1.176 -47.925 1.00 80.94 538 TYR A CA 1
ATOM 4311 C C . TYR A 1 538 ? 26.154 -0.289 -48.307 1.00 80.94 538 TYR A C 1
ATOM 4313 O O . TYR A 1 538 ? 25.277 -1.159 -48.280 1.00 80.94 538 TYR A O 1
ATOM 4321 N N . LYS A 1 539 ? 27.431 -0.585 -48.603 1.00 83.00 539 LYS A N 1
ATOM 4322 C CA . LYS A 1 539 ? 27.934 -1.934 -48.930 1.00 83.00 539 LYS A CA 1
ATOM 4323 C C . LYS A 1 539 ? 28.827 -2.479 -47.814 1.00 83.00 539 LYS A C 1
ATOM 4325 O O . LYS A 1 539 ? 29.813 -1.832 -47.467 1.00 83.00 539 LYS A O 1
ATOM 4330 N N . LEU A 1 540 ? 28.528 -3.682 -47.308 1.00 83.06 540 LEU A N 1
ATOM 4331 C CA . LEU A 1 540 ? 29.399 -4.422 -46.377 1.00 83.06 540 LEU A CA 1
ATOM 4332 C C . LEU A 1 540 ? 30.849 -4.468 -46.885 1.00 83.06 540 LEU A C 1
ATOM 4334 O O . LEU A 1 540 ? 31.074 -4.655 -48.079 1.00 83.06 540 LEU A O 1
ATOM 4338 N N . GLY A 1 541 ? 31.817 -4.270 -45.986 1.00 84.19 541 GLY A N 1
ATOM 4339 C CA . GLY A 1 541 ? 33.237 -4.172 -46.336 1.00 84.19 541 GLY A CA 1
ATOM 4340 C C . GLY A 1 541 ? 33.698 -2.783 -46.799 1.00 84.19 541 GLY A C 1
ATOM 4341 O O . GLY A 1 541 ? 34.891 -2.591 -47.021 1.00 84.19 541 GLY A O 1
ATOM 4342 N N . SER A 1 542 ? 32.802 -1.796 -46.911 1.00 87.12 542 SER A N 1
ATOM 4343 C CA . SER A 1 542 ? 33.208 -0.426 -47.245 1.00 87.12 542 SER A CA 1
ATOM 4344 C C . SER A 1 542 ? 33.910 0.249 -46.070 1.00 87.12 542 SER A C 1
ATOM 4346 O O . SER A 1 542 ? 33.495 0.125 -44.914 1.00 87.12 542 SER A O 1
ATOM 4348 N N . LEU A 1 543 ? 34.954 1.012 -46.389 1.00 90.31 543 LEU A N 1
ATOM 4349 C CA . LEU A 1 543 ? 35.643 1.890 -45.455 1.00 90.31 543 LEU A CA 1
ATOM 4350 C C . LEU A 1 543 ? 34.811 3.167 -45.261 1.00 90.31 543 LEU A C 1
ATOM 4352 O O . LEU A 1 543 ? 34.577 3.901 -46.219 1.00 90.31 543 LEU A O 1
ATOM 4356 N N . ILE A 1 544 ? 34.358 3.434 -44.036 1.00 89.62 544 ILE A N 1
ATOM 4357 C CA . ILE A 1 544 ? 33.535 4.608 -43.718 1.00 89.62 544 ILE A CA 1
ATOM 4358 C C . ILE A 1 544 ? 34.116 5.406 -42.558 1.00 89.62 544 ILE A C 1
ATOM 4360 O O . ILE A 1 544 ? 34.722 4.846 -41.646 1.00 89.62 544 ILE A O 1
ATOM 4364 N N . THR A 1 545 ? 33.871 6.713 -42.560 1.00 92.12 545 THR A N 1
ATOM 4365 C CA . THR A 1 545 ? 34.240 7.612 -41.464 1.00 92.12 545 THR A CA 1
ATOM 4366 C C . THR A 1 545 ? 33.031 7.878 -40.581 1.00 92.12 545 THR A C 1
ATOM 4368 O O . THR A 1 545 ? 31.958 8.241 -41.063 1.00 92.12 545 THR A O 1
ATOM 4371 N N . CYS A 1 546 ? 33.195 7.709 -39.270 1.00 91.38 546 CYS A N 1
ATOM 4372 C CA . CYS A 1 546 ? 32.155 8.039 -38.305 1.00 91.38 546 CYS A CA 1
ATOM 4373 C C . CYS A 1 546 ? 31.766 9.532 -38.413 1.00 91.38 546 CYS A C 1
ATOM 4375 O O . CYS A 1 546 ? 32.631 10.383 -38.205 1.00 91.38 546 CYS A O 1
ATOM 4377 N N . PRO A 1 547 ? 30.490 9.886 -38.675 1.00 91.25 547 PRO A N 1
ATOM 4378 C CA . PRO A 1 547 ? 30.089 11.277 -38.912 1.00 91.25 547 PRO A CA 1
ATOM 4379 C C . PRO A 1 547 ? 30.031 12.117 -37.631 1.00 91.25 547 PRO A C 1
ATOM 4381 O O . PRO A 1 547 ? 29.851 13.331 -37.685 1.00 91.25 547 PRO A O 1
ATOM 4384 N N . TYR A 1 548 ? 30.151 11.491 -36.458 1.00 88.00 548 TYR A N 1
ATOM 4385 C CA . TYR A 1 548 ? 30.159 12.213 -35.196 1.00 88.00 548 TYR A CA 1
ATOM 4386 C C . TYR A 1 548 ? 31.473 12.976 -35.022 1.00 88.00 548 TYR A C 1
ATOM 4388 O O . TYR A 1 548 ? 32.546 12.372 -35.025 1.00 88.00 548 TYR A O 1
ATOM 4396 N N . GLN A 1 549 ? 31.371 14.287 -34.786 1.00 92.25 549 GLN A N 1
ATOM 4397 C CA . GLN A 1 549 ? 32.507 15.205 -34.635 1.00 92.25 549 GLN A CA 1
ATOM 4398 C C . GLN A 1 549 ? 33.528 14.748 -33.580 1.00 92.25 549 GLN A C 1
ATOM 4400 O O . GLN A 1 549 ? 34.724 14.902 -33.779 1.00 92.25 549 GLN A O 1
ATOM 4405 N N . HIS A 1 550 ? 33.072 14.133 -32.485 1.00 88.94 550 HIS A N 1
ATOM 4406 C CA . HIS A 1 550 ? 33.944 13.629 -31.417 1.00 88.94 550 HIS A CA 1
ATOM 4407 C C . HIS A 1 550 ? 34.658 12.309 -31.760 1.00 88.94 550 HIS A C 1
ATOM 4409 O O . HIS A 1 550 ? 35.471 11.834 -30.972 1.00 88.94 550 HIS A O 1
ATOM 4415 N N . CYS A 1 551 ? 34.302 11.659 -32.871 1.00 93.75 551 CYS A N 1
ATOM 4416 C CA . CYS A 1 551 ? 34.857 10.369 -33.253 1.00 93.75 551 CYS A CA 1
ATOM 4417 C C . CYS A 1 551 ? 35.698 10.480 -34.520 1.00 93.75 551 CYS A C 1
ATOM 4419 O O . CYS A 1 551 ? 36.891 10.218 -34.437 1.00 93.75 551 CYS A O 1
ATOM 4421 N N . GLN A 1 552 ? 35.090 10.812 -35.666 1.00 94.56 552 GLN A N 1
ATOM 4422 C CA . GLN A 1 552 ? 35.753 10.954 -36.977 1.00 94.56 552 GLN A CA 1
ATOM 4423 C C . GLN A 1 552 ? 36.725 9.819 -37.375 1.00 94.56 552 GLN A C 1
ATOM 4425 O O . GLN A 1 552 ? 37.514 9.971 -38.303 1.00 94.56 552 GLN A O 1
ATOM 4430 N N . LYS A 1 553 ? 36.674 8.660 -36.705 1.00 95.06 553 LYS A N 1
ATOM 4431 C CA . LYS A 1 553 ? 37.517 7.504 -37.012 1.00 95.06 553 LYS A CA 1
ATOM 4432 C C . LYS A 1 553 ? 36.943 6.739 -38.190 1.00 95.06 553 LYS A C 1
ATOM 4434 O O . LYS A 1 553 ? 35.726 6.554 -38.291 1.00 95.06 553 LYS A O 1
ATOM 4439 N N . THR A 1 554 ? 37.845 6.269 -39.034 1.00 93.94 554 THR A N 1
ATOM 4440 C CA . THR A 1 554 ? 37.525 5.433 -40.182 1.00 93.94 554 THR A CA 1
ATOM 4441 C C . THR A 1 554 ? 37.558 3.961 -39.787 1.00 93.94 554 THR A C 1
ATOM 4443 O O . THR A 1 554 ? 38.441 3.535 -39.044 1.00 93.94 554 THR A O 1
ATOM 4446 N N . PHE A 1 555 ? 36.596 3.177 -40.261 1.00 91.25 555 PHE A N 1
ATOM 4447 C CA . PHE A 1 555 ? 36.523 1.744 -40.006 1.00 91.25 555 PHE A CA 1
ATOM 4448 C C . PHE A 1 555 ? 35.861 1.008 -41.170 1.00 91.25 555 PHE A C 1
ATOM 4450 O O . PHE A 1 555 ? 35.079 1.582 -41.927 1.00 91.25 555 PHE A O 1
ATOM 4457 N N . ILE A 1 556 ? 36.186 -0.275 -41.305 1.00 88.38 556 ILE A N 1
ATOM 4458 C CA . ILE A 1 556 ? 35.494 -1.191 -42.211 1.00 88.38 556 ILE A CA 1
ATOM 4459 C C . ILE A 1 556 ? 34.250 -1.671 -41.479 1.00 88.38 556 ILE A C 1
ATOM 4461 O O . ILE A 1 556 ? 34.365 -2.154 -40.348 1.00 88.38 556 ILE A O 1
ATOM 4465 N N . VAL A 1 557 ? 33.066 -1.541 -42.080 1.00 81.12 557 VAL A N 1
ATOM 4466 C CA . VAL A 1 557 ? 31.875 -2.134 -41.462 1.00 81.12 557 VAL A CA 1
ATOM 4467 C C . VAL A 1 557 ? 31.767 -3.602 -41.833 1.00 81.12 557 VAL A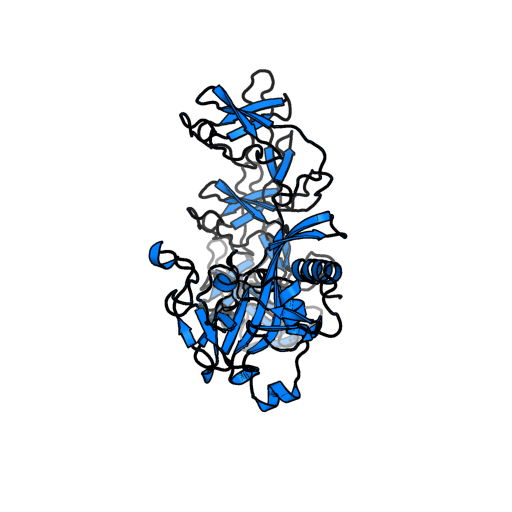 C 1
ATOM 4469 O O . VAL A 1 557 ? 31.600 -3.991 -42.994 1.00 81.12 557 VAL A O 1
ATOM 4472 N N . ASN A 1 558 ? 31.868 -4.393 -40.776 1.00 75.62 558 ASN A N 1
ATOM 4473 C CA . ASN A 1 558 ? 31.791 -5.836 -40.778 1.00 75.62 558 ASN A CA 1
ATOM 4474 C C . ASN A 1 558 ? 30.357 -6.264 -40.433 1.00 75.62 558 ASN A C 1
ATOM 4476 O O . ASN A 1 558 ? 29.636 -5.525 -39.758 1.00 75.62 558 ASN A O 1
ATOM 4480 N N . SER A 1 559 ? 29.951 -7.425 -40.948 1.00 58.84 559 SER A N 1
ATOM 4481 C CA . SER A 1 559 ? 28.626 -8.029 -40.739 1.00 58.84 559 SER A CA 1
ATOM 4482 C C . SER A 1 559 ? 28.396 -8.519 -39.318 1.00 58.84 559 SER A C 1
ATOM 4484 O O . SER A 1 559 ? 29.372 -9.079 -38.765 1.00 58.84 559 SER A O 1
#

Nearest PDB structures (foldseek):
  6we3-assembly2_B  TM=5.452E-01  e=1.117E-01  Homo sapiens

pLDDT: mean 88.89, std 10.9, range [29.97, 98.44]

Sequence (559 aa):
MTMIKCERIRIGQEFLTSREWPALFRESAHDRCYCNNCYPASSQDVFFAAGFTYVIPRGWTRFGICIDERWTAHHNAWKTWANCYHGTSIESAKSIVEHRQFLLPNDITKDGKRLNIRGGHIPDEVFVFTTPTIKYAALDCYAETYTFTSTKTNKHYKIKVALQCKQKPDSITVQGETVGARQRQETICPYVPNEIIEWKTAQRSVILTYGLLLEIVPDKSNLNVYMFIGSKKVCCPHCSQTNTWQNGDYIDGKAVVCAQKTCMKVFQQLNCPHCSESIVWKDRSYKEGKIITCPYENCQKTFQQLNCPHCSQSNVWKDASYKPGPPIKCQDKTCQKTFQQLNCPHCLGSNKWKDANYKQGLITTCSYENCKKTFQHLSCAHCMDPIIWKNANYREGTIVTCPHANCKKKFQQIECPHCSGSNIWRNADHEEGAVSICAHENCKKTFQQLICPHCYQSMQWTNAKYRMGSITVCPQNGCKKSFQKLCCAHCTQTISWKDATYKEGTIVNCPYDNCKKPFQRVYCPCCLGSILWKNADYKLGSLITCPYQHCQKTFIVNS

Radius of gyration: 33.2 Å; Cα contacts (8 Å, |Δi|>4): 1115; chains: 1; bounding box: 78×63×100 Å

Foldseek 3Di:
DPPDDDPQLVQVVLVCVVVPQPPVFFDQVPKAAQECVRNNPPHDQWDQAQNDIAGDQHLKIKTWTHDDPVVCVVVVLVRNFAKKKFAAEPVQVSQCSVVQKDDWQQDATPVRDGHHDDPPDDPPPTKDKIFSDVLLSQPCVTWPWDWDQRPVPRFIKIKTKMFIKTFRPVQWDFAADDPCCVVVVHASDPVDGRGGGMTIGNDIPRIGTTIMMMNIGGDPVPPPPPPCPDWDWDQDPFPRDIDTDGDPPDFALDWDFDPPPVGRFIKGWDAQPFPRDIDIGRPSPDAALDWDQDPDPVGRFIKGWDQQPPPRDIDIGRNSPDAALAWDQDPDPVRRFIKGWDQQPFPRDIDIGRNSPDDALDWDQDPDPVGRATKGWDQQPPPRHIDIGNNSPDAALDWDQDPDPVGRFIKGWDQQPFPRDIDIGRNSPDQALDWDADPDPVGRFIKGWHQQPFPRHIDMDRNSPDDALDWDQDPDDPGRFTKGWDQQPPPRDIDIGRNSPDDALDWDQDPDPVGRFIKHWDADPFPRDIDIGRNSPDDQQDWDFDPDPVGRDIDGHHD

Solvent-accessible surface area (backbone atoms only — not comparable to full-atom values): 32928 Å² total; per-residue (Å²): 132,83,78,80,74,54,68,63,60,55,52,49,50,54,51,37,60,77,65,67,54,64,68,91,43,52,29,72,92,56,46,45,54,26,35,69,89,69,40,40,86,88,53,78,62,63,46,81,41,52,93,38,64,28,43,56,54,69,58,25,32,35,39,18,33,58,67,62,63,68,62,40,56,75,67,39,35,87,71,56,22,22,53,30,20,31,30,26,41,68,70,58,50,50,50,32,61,78,66,70,33,77,77,46,58,70,38,66,46,98,89,69,49,67,38,69,78,61,91,90,60,68,85,90,70,57,55,51,67,36,17,40,33,48,63,66,23,58,35,77,94,42,12,41,75,42,82,45,66,39,90,90,72,73,45,38,25,37,34,34,28,31,40,35,32,30,32,40,56,93,56,59,46,72,34,46,64,87,83,53,39,72,84,69,73,49,82,80,42,101,87,47,58,57,67,62,40,29,28,36,28,71,72,73,88,45,51,48,67,45,25,44,32,37,36,71,40,78,30,76,90,56,74,70,85,53,75,98,62,72,70,50,74,47,64,35,95,88,77,68,49,75,38,76,35,59,80,71,76,66,49,78,54,44,79,42,67,41,82,50,87,91,66,58,51,52,29,22,41,38,58,39,96,88,76,63,50,78,48,73,31,74,81,58,77,71,49,78,61,44,80,40,65,42,86,51,88,95,61,57,51,46,23,24,42,41,64,35,88,85,76,58,49,73,35,75,30,75,79,45,73,75,66,65,57,60,73,41,65,39,72,47,87,87,66,54,50,46,24,22,43,42,63,34,87,85,77,56,49,79,40,73,35,66,80,43,73,78,59,73,56,44,78,38,65,40,83,50,85,93,62,54,49,49,24,22,43,39,60,35,90,83,80,58,50,70,44,75,34,64,78,42,73,74,55,71,60,46,78,42,64,40,85,52,89,94,63,56,51,42,25,24,44,39,66,33,90,86,75,67,47,78,35,74,33,68,76,44,75,74,57,78,54,43,80,40,65,40,76,52,83,96,62,55,47,50,25,22,42,43,62,39,91,85,77,64,45,74,45,75,34,71,78,44,74,74,55,78,53,44,81,40,64,41,85,53,91,94,62,62,49,48,22,24,40,41,63,37,78,84,77,60,51,77,45,75,34,70,80,44,75,73,57,65,58,46,76,41,63,39,87,49,89,96,62,55,51,44,22,25,44,44,60,37,91,87,75,66,48,79,46,74,39,61,78,44,81,75,59,86,67,43,78,44,63,40,86,49,86,92,61,57,50,71,45,64,45,74,121

Secondary structure (DSSP, 8-state):
------HHHHHHHHHHHHTT--GGGB-GGG-EE-STTTS-TTS-SEEEETTEEEE--TTEEEEEB---HHHHHHTTHHHHSEEEEEE--HHHHHHHHHHTS-PPTTPBPTTSPBPPPPTTSPTT---EEEBS-HHHHTSTTTS-EEEEE-TTT--EEEEEEEEEEEE-GGGPEEE--SSSTTTTT--S-SSS-TTS-EEEE--SS-EEEEEEEEEEEE-GGG---S---PPEEEE-TTT-PEEEE-TT---TTS-EE-S-TTT--EEEEEE-TTT--EEEESSS---TTS-EE--STTT--EEEEEE-TTT--EEEETT----SSS-EE-SSTTT--EEEEEE-TTT--EEEETTS-PPTT--EE-SSTTT--EEEEEE-TTT--EEEETTS---TTS-EEP-STTT--EEEEEE-TTT-PEEEETTS-PPTT--EE-SSTTT--EEEEEE-TTT--EEEETT----TTS-EE--STTT--EEEEEE-TTT--EEEETT----TT--EE--STTT--EEEEEE-TTT-PEEEETT----TT-EEE--STTT--EEEPP-

Organism: Adineta ricciae (NCBI:txid249248)

Mean predicted aligned error: 17.06 Å